Protein 4RCT (pdb70)

Structure (mmCIF, N/CA/C/O backbone):
data_4RCT
#
_entry.id   4RCT
#
_cell.length_a   75.513
_cell.length_b   106.799
_cell.length_c   108.235
_cell.angle_alpha   90.000
_cell.angle_beta   90.000
_cell.angle_gamma   90.000
#
_symmetry.space_group_name_H-M   'P 21 21 21'
#
loop_
_entity.id
_entity.type
_entity.pdbx_description
1 polymer 'Restriction endonuclease R.NgoVII'
2 water water
#
loop_
_atom_site.group_PDB
_atom_site.id
_atom_site.type_symbol
_atom_site.label_atom_id
_atom_site.label_alt_id
_atom_site.label_comp_id
_atom_site.label_asym_id
_atom_site.label_entity_id
_atom_site.label_seq_id
_atom_site.pdbx_PDB_ins_code
_atom_site.Cartn_x
_atom_site.Cartn_y
_atom_site.Cartn_z
_atom_site.occupancy
_atom_site.B_iso_or_equiv
_atom_site.auth_seq_id
_atom_site.auth_comp_id
_atom_site.auth_asym_id
_atom_site.auth_atom_id
_atom_site.pdbx_PDB_model_num
ATOM 1 N N . SER A 1 19 ? 48.995 -30.235 8.462 1.00 44.72 -1 SER A N 1
ATOM 2 C CA . SER A 1 19 ? 48.672 -31.413 9.261 1.00 45.85 -1 SER A CA 1
ATOM 3 C C . SER A 1 19 ? 49.483 -31.426 10.551 1.00 51.12 -1 SER A C 1
ATOM 4 O O . SER A 1 19 ? 48.974 -31.797 11.616 1.00 55.37 -1 SER A O 1
ATOM 7 N N . HIS A 1 20 ? 50.746 -31.010 10.444 1.00 45.32 0 HIS A N 1
ATOM 8 C CA . HIS A 1 20 ? 51.599 -30.829 11.613 1.00 49.15 0 HIS A CA 1
ATOM 9 C C . HIS A 1 20 ? 51.220 -29.476 12.217 1.00 44.05 0 HIS A C 1
ATOM 10 O O . HIS A 1 20 ? 51.751 -29.058 13.248 1.00 38.17 0 HIS A O 1
ATOM 17 N N . MET A 1 21 ? 50.247 -28.839 11.559 1.00 43.37 1 MET A N 1
ATOM 18 C CA . MET A 1 21 ? 49.714 -27.512 11.880 1.00 38.59 1 MET A CA 1
ATOM 19 C C . MET A 1 21 ? 48.193 -27.509 11.950 1.00 43.09 1 MET A C 1
ATOM 20 O O . MET A 1 21 ? 47.513 -27.934 11.011 1.00 49.55 1 MET A O 1
ATOM 25 N N . ASN A 1 22 ? 47.652 -26.977 13.035 1.00 31.89 2 ASN A N 1
ATOM 26 C CA . ASN A 1 22 ? 46.223 -26.754 13.093 1.00 30.84 2 ASN A CA 1
ATOM 27 C C . ASN A 1 22 ? 45.909 -25.425 13.768 1.00 30.14 2 ASN A C 1
ATOM 28 O O . ASN A 1 22 ? 46.502 -25.082 14.797 1.00 21.86 2 ASN A O 1
ATOM 33 N N . THR A 1 23 ? 44.989 -24.664 13.184 1.00 22.97 3 THR A N 1
ATOM 34 C CA . THR A 1 23 ? 44.515 -23.471 13.864 1.00 25.65 3 THR A CA 1
ATOM 35 C C . THR A 1 23 ? 43.686 -23.882 15.062 1.00 28.99 3 THR A C 1
ATOM 36 O O . THR A 1 23 ? 42.928 -24.847 15.000 1.00 26.13 3 THR A O 1
ATOM 40 N N . VAL A 1 24 ? 43.862 -23.154 16.158 1.00 23.81 4 VAL A N 1
ATOM 41 C CA . VAL A 1 24 ? 43.137 -23.400 17.399 1.00 22.33 4 VAL A CA 1
ATOM 42 C C . VAL A 1 24 ? 42.697 -22.061 17.974 1.00 24.20 4 VAL A C 1
ATOM 43 O O . VAL A 1 24 ? 43.518 -21.299 18.487 1.00 21.88 4 VAL A O 1
ATOM 47 N N . PHE A 1 25 ? 41.402 -21.775 17.886 1.00 20.33 5 PHE A N 1
ATOM 48 C CA . PHE A 1 25 ? 40.866 -20.513 18.383 1.00 20.13 5 PHE A CA 1
ATOM 49 C C . PHE A 1 25 ? 40.052 -20.736 19.656 1.00 23.92 5 PHE A C 1
ATOM 50 O O . PHE A 1 25 ? 39.774 -21.872 20.035 1.00 22.05 5 PHE A O 1
ATOM 58 N N . SER A 1 26 ? 39.679 -19.638 20.309 1.00 22.59 6 SER A N 1
ATOM 59 C CA . SER A 1 26 ? 38.851 -19.673 21.514 1.00 23.22 6 SER A CA 1
ATOM 60 C C . SER A 1 26 ? 37.453 -20.242 21.250 1.00 27.23 6 SER A C 1
ATOM 61 O O . SER A 1 26 ? 36.905 -20.947 22.099 1.00 27.05 6 SER A O 1
ATOM 64 N N . ASN A 1 27 ? 36.884 -19.916 20.088 1.00 23.32 7 ASN A N 1
ATOM 65 C CA . ASN A 1 27 ? 35.610 -20.492 19.645 1.00 36.80 7 ASN A CA 1
ATOM 66 C C . ASN A 1 27 ? 34.415 -20.079 20.509 1.00 34.06 7 ASN A C 1
ATOM 67 O O . ASN A 1 27 ? 33.414 -20.794 20.584 1.00 39.84 7 ASN A O 1
ATOM 72 N N . ILE A 1 28 ? 34.528 -18.930 21.163 1.00 29.30 8 ILE A N 1
ATOM 73 C CA . ILE A 1 28 ? 33.430 -18.376 21.946 1.00 30.99 8 ILE A CA 1
ATOM 74 C C . ILE A 1 28 ? 32.593 -17.415 21.098 1.00 31.92 8 ILE A C 1
ATOM 75 O O . ILE A 1 28 ? 32.918 -17.178 19.937 1.00 32.15 8 ILE A O 1
ATOM 80 N N . ALA A 1 29 ? 31.512 -16.891 21.676 1.00 33.55 9 ALA A N 1
ATOM 81 C CA . ALA A 1 29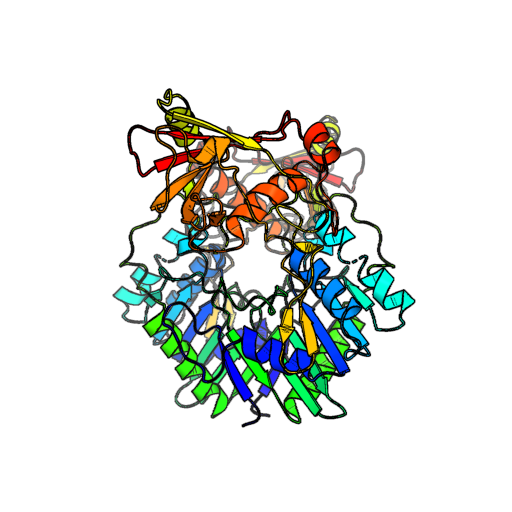 ? 30.667 -15.882 21.023 1.00 35.20 9 ALA A CA 1
ATOM 82 C C . ALA A 1 29 ? 30.022 -16.293 19.685 1.00 36.25 9 ALA A C 1
ATOM 83 O O . ALA A 1 29 ? 29.961 -15.480 18.759 1.00 36.33 9 ALA A O 1
ATOM 85 N N . ASN A 1 30 ? 29.540 -17.533 19.592 1.00 39.44 10 ASN A N 1
ATOM 86 C CA . ASN A 1 30 ? 28.988 -18.084 18.347 1.00 42.79 10 ASN A CA 1
ATOM 87 C C . ASN A 1 30 ? 29.920 -17.901 17.156 1.00 38.55 10 ASN A C 1
ATOM 88 O O . ASN A 1 30 ? 29.476 -17.718 16.022 1.00 45.31 10 ASN A O 1
ATOM 93 N N . ALA A 1 31 ? 31.218 -17.953 17.422 1.00 33.37 11 ALA A N 1
ATOM 94 C CA . ALA A 1 31 ? 32.211 -17.863 16.366 1.00 31.67 11 ALA A CA 1
ATOM 95 C C . ALA A 1 31 ? 33.119 -19.066 16.496 1.00 31.51 11 ALA A C 1
ATOM 96 O O . ALA A 1 31 ? 34.314 -18.945 16.776 1.00 32.04 11 ALA A O 1
ATOM 98 N N . LYS A 1 32 ? 32.529 -20.235 16.283 1.00 28.70 12 LYS A N 1
ATOM 99 C CA . LYS A 1 32 ? 33.261 -21.482 16.355 1.00 34.72 12 LYS A CA 1
ATOM 100 C C . LYS A 1 32 ? 33.920 -21.708 15.004 1.00 31.86 12 LYS A C 1
ATOM 101 O O . LYS A 1 32 ? 33.254 -22.084 14.037 1.00 38.25 12 LYS A O 1
ATOM 107 N N . ILE A 1 33 ? 35.231 -21.505 14.943 1.00 30.76 13 ILE A N 1
ATOM 108 C CA . ILE A 1 33 ? 35.915 -21.463 13.659 1.00 30.25 13 ILE A CA 1
ATOM 109 C C . ILE A 1 33 ? 36.773 -22.703 13.501 1.00 27.38 13 ILE A C 1
ATOM 110 O O . ILE A 1 33 ? 36.846 -23.307 12.425 1.00 24.94 13 ILE A O 1
ATOM 115 N N . THR A 1 34 ? 37.411 -23.087 14.599 1.00 24.32 14 THR A N 1
ATOM 116 C CA . THR A 1 34 ? 38.335 -24.206 14.577 1.00 24.60 14 THR A CA 1
ATOM 117 C C . THR A 1 34 ? 37.701 -25.414 15.253 1.00 28.48 14 THR A C 1
ATOM 118 O O . THR A 1 34 ? 36.813 -25.274 16.097 1.00 29.19 14 THR A O 1
ATOM 122 N N . GLU A 1 35 ? 38.174 -26.595 14.877 1.00 31.18 15 GLU A N 1
ATOM 123 C CA . GLU A 1 35 ? 37.671 -27.849 15.419 1.00 37.18 15 GLU A CA 1
ATOM 124 C C . GLU A 1 35 ? 37.775 -27.893 16.944 1.00 34.09 15 GLU A C 1
ATOM 125 O O . GLU A 1 35 ? 36.795 -28.159 17.632 1.00 32.55 15 GLU A O 1
ATOM 131 N N . LYS A 1 36 ? 38.964 -27.617 17.462 1.00 35.43 16 LYS A N 1
ATOM 132 C CA . LYS A 1 36 ? 39.192 -27.571 18.900 1.00 30.19 16 LYS A CA 1
ATOM 133 C C . LYS A 1 36 ? 39.337 -26.144 19.421 1.00 29.53 16 LYS A C 1
ATOM 134 O O . LYS A 1 36 ? 39.728 -25.229 18.689 1.00 27.43 16 LYS A O 1
ATOM 140 N N . SER A 1 37 ? 39.005 -25.966 20.695 1.00 26.40 17 SER A N 1
ATOM 141 C CA . SER A 1 37 ? 39.066 -24.661 21.332 1.00 26.60 17 SER A CA 1
ATOM 142 C C . SER A 1 37 ? 40.322 -24.543 22.194 1.00 26.07 17 SER A C 1
ATOM 143 O O . SER A 1 37 ? 40.809 -25.534 22.740 1.00 23.81 17 SER A O 1
ATOM 146 N N . LEU A 1 38 ? 40.833 -23.322 22.305 1.00 22.86 18 LEU A N 1
ATOM 147 C CA . LEU A 1 38 ? 42.124 -23.048 22.940 1.00 23.42 18 LEU A CA 1
ATOM 148 C C . LEU A 1 38 ? 42.354 -23.629 24.334 1.00 18.58 18 LEU A C 1
ATOM 149 O O . LEU A 1 38 ? 43.303 -24.384 24.538 1.00 22.12 18 LEU A O 1
ATOM 154 N N . ASN A 1 39 ? 41.526 -23.234 25.297 1.00 20.68 19 ASN A N 1
ATOM 155 C CA . ASN A 1 39 ? 41.710 -23.665 26.682 1.00 20.76 19 ASN A CA 1
ATOM 156 C C . ASN A 1 39 ? 41.763 -25.185 26.843 1.00 22.08 19 ASN A C 1
ATOM 157 O O . ASN A 1 39 ? 42.593 -25.700 27.591 1.00 25.31 19 ASN A O 1
ATOM 162 N N . ALA A 1 40 ? 40.899 -25.898 26.125 1.00 20.86 20 ALA A N 1
ATOM 163 C CA . ALA A 1 40 ? 40.845 -27.356 26.217 1.00 20.86 20 ALA A CA 1
ATOM 164 C C . ALA A 1 40 ? 42.111 -27.990 25.647 1.00 23.38 20 ALA A C 1
ATOM 165 O O . ALA A 1 40 ? 42.647 -28.941 26.215 1.00 24.30 20 ALA A O 1
ATOM 167 N N . VAL A 1 41 ? 42.592 -27.449 24.529 1.00 21.26 21 VAL A N 1
ATOM 168 C CA . VAL A 1 41 ? 43.808 -27.961 23.896 1.00 20.15 21 VAL A CA 1
ATOM 169 C C . VAL A 1 41 ? 45.014 -27.704 24.790 1.00 20.35 21 VAL A C 1
ATOM 170 O O . VAL A 1 41 ? 45.846 -28.589 24.996 1.00 20.50 21 VAL A O 1
ATOM 174 N N . TRP A 1 42 ? 45.091 -26.491 25.328 1.00 20.28 22 TRP A N 1
ATOM 175 C CA . TRP A 1 42 ? 46.193 -26.102 26.194 1.00 21.46 22 TRP A CA 1
ATOM 176 C C . TRP A 1 42 ? 46.257 -27.006 27.424 1.00 20.34 22 TRP A C 1
ATOM 177 O O . TRP A 1 42 ? 47.312 -27.558 27.741 1.00 18.59 22 TRP A O 1
ATOM 188 N N . MET A 1 43 ? 45.120 -27.169 28.097 1.00 17.81 23 MET A N 1
ATOM 189 C CA . MET A 1 43 ? 45.012 -28.085 29.232 1.00 22.59 23 MET A CA 1
ATOM 190 C C . MET A 1 43 ? 45.342 -29.544 28.880 1.00 22.28 23 MET A C 1
ATOM 191 O O . MET A 1 43 ? 46.053 -30.214 29.628 1.00 22.46 23 MET A O 1
ATOM 196 N N . ASP A 1 44 ? 44.805 -30.041 27.766 1.00 21.61 24 ASP A N 1
ATOM 197 C CA . ASP A 1 44 ? 45.167 -31.373 27.276 1.00 24.01 24 ASP A CA 1
ATOM 198 C C . ASP A 1 44 ? 46.669 -31.556 27.140 1.00 29.28 24 ASP A C 1
ATOM 199 O O . ASP A 1 44 ? 47.227 -32.518 27.670 1.00 25.60 24 ASP A O 1
ATOM 204 N N . LEU A 1 45 ? 47.321 -30.638 26.435 1.00 27.05 25 LEU A N 1
ATOM 205 C CA . LEU A 1 45 ? 48.771 -30.693 26.289 1.00 21.68 25 LEU A CA 1
ATOM 206 C C . LEU A 1 45 ? 49.501 -30.522 27.625 1.00 22.53 25 LEU A C 1
ATOM 207 O O . LEU A 1 45 ? 50.507 -31.186 27.868 1.00 24.55 25 LEU A O 1
ATOM 212 N N . PHE A 1 46 ? 49.009 -29.633 28.484 1.00 22.75 26 PHE A N 1
ATOM 213 C CA . PHE A 1 46 ? 49.651 -29.404 29.779 1.00 23.12 26 PHE A CA 1
ATOM 214 C C . PH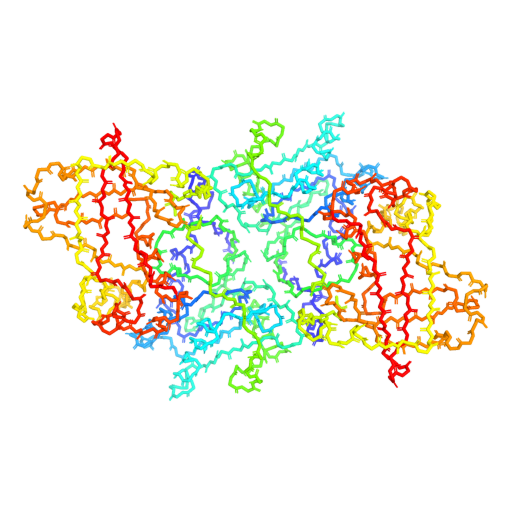E A 1 46 ? 49.581 -30.643 30.679 1.00 25.54 26 PHE A C 1
ATOM 215 O O . PHE A 1 46 ? 50.532 -30.949 31.394 1.00 23.66 26 PHE A O 1
ATOM 223 N N . LYS A 1 47 ? 48.443 -31.330 30.656 1.00 22.26 27 LYS A N 1
ATOM 224 C CA . LYS A 1 47 ? 48.199 -32.464 31.542 1.00 27.41 27 LYS A CA 1
ATOM 225 C C . LYS A 1 47 ? 49.065 -33.677 31.235 1.00 25.28 27 LYS A C 1
ATOM 226 O O . LYS A 1 47 ? 49.448 -34.408 32.146 1.00 27.48 27 LYS A O 1
ATOM 232 N N . SER A 1 48 ? 49.365 -33.896 29.957 1.00 27.52 28 SER A N 1
ATOM 233 C CA . SER A 1 48 ? 50.150 -35.062 29.556 1.00 28.07 28 SER A CA 1
ATOM 234 C C . SER A 1 48 ? 51.647 -34.764 29.432 1.00 28.68 28 SER A C 1
ATOM 235 O O . SER A 1 48 ? 52.445 -35.658 29.153 1.00 30.86 28 SER A O 1
ATOM 238 N N . ALA A 1 49 ? 52.041 -33.518 29.666 1.00 27.15 29 ALA A N 1
ATOM 239 C CA . ALA A 1 49 ? 53.430 -33.147 29.441 1.00 26.79 29 ALA A CA 1
ATOM 240 C C . ALA A 1 49 ? 54.247 -33.420 30.696 1.00 27.73 29 ALA A C 1
ATOM 241 O O . ALA A 1 49 ? 53.710 -33.442 31.800 1.00 22.53 29 ALA A O 1
ATOM 243 N N . ASP A 1 50 ? 55.545 -33.637 30.519 1.00 25.99 30 ASP A N 1
ATOM 244 C CA . ASP A 1 50 ? 56.443 -33.765 31.659 1.00 32.46 30 ASP A CA 1
ATOM 245 C C . ASP A 1 50 ? 57.469 -32.628 31.672 1.00 24.20 30 ASP A C 1
ATOM 246 O O . ASP A 1 50 ? 58.184 -32.439 32.655 1.00 27.71 30 ASP A O 1
ATOM 251 N N . GLU A 1 51 ? 57.520 -31.868 30.581 1.00 22.52 31 GLU A N 1
ATOM 252 C CA . GLU A 1 51 ? 58.336 -30.660 30.508 1.00 23.16 31 GLU A CA 1
ATOM 253 C C . GLU A 1 51 ? 57.591 -29.592 29.718 1.00 24.37 31 GLU A C 1
ATOM 254 O O . GLU A 1 51 ? 57.046 -29.864 28.645 1.00 27.37 31 GLU A O 1
ATOM 260 N N . VAL A 1 52 ? 57.572 -28.374 30.252 1.00 23.24 32 VAL A N 1
ATOM 261 C CA . VAL A 1 52 ? 56.892 -27.263 29.595 1.00 24.48 32 VAL A CA 1
ATOM 262 C C . VAL A 1 52 ? 57.739 -25.996 29.490 1.00 23.33 32 VAL A C 1
ATOM 263 O O . VAL A 1 52 ? 58.393 -25.580 30.442 1.00 20.19 32 VAL A O 1
ATOM 267 N N . LEU A 1 53 ? 57.704 -25.385 28.312 1.00 23.43 33 LEU A N 1
ATOM 268 C CA . LEU A 1 53 ? 58.281 -24.064 28.106 1.00 22.45 33 LEU A CA 1
ATOM 269 C C . LEU A 1 53 ? 57.157 -23.070 27.868 1.00 20.77 33 LEU A C 1
ATOM 270 O O . LEU A 1 53 ? 56.282 -23.311 27.042 1.00 18.99 33 LEU A O 1
ATOM 275 N N . MET A 1 54 ? 57.173 -21.964 28.607 1.00 18.31 34 MET A N 1
ATOM 276 C CA . MET A 1 54 ? 56.179 -20.911 28.434 1.00 18.22 34 MET A CA 1
ATOM 277 C C . MET A 1 54 ? 56.850 -19.560 28.242 1.00 20.80 34 MET A C 1
ATOM 278 O O . MET A 1 54 ? 57.749 -19.185 28.995 1.00 19.90 34 MET A O 1
ATOM 283 N N . ALA A 1 55 ? 56.414 -18.844 27.216 1.00 18.92 35 ALA A N 1
ATOM 284 C CA . ALA A 1 55 ? 56.846 -17.480 27.003 1.00 16.83 35 ALA A CA 1
ATOM 285 C C . ALA A 1 55 ? 55.609 -16.626 26.831 1.00 18.36 35 ALA A C 1
ATOM 286 O O . ALA A 1 55 ? 54.791 -16.893 25.958 1.00 21.45 35 ALA A O 1
ATOM 288 N N . THR A 1 56 ? 55.464 -15.608 27.667 1.00 16.90 36 THR A N 1
ATOM 289 C CA . THR A 1 56 ? 54.272 -14.777 27.633 1.00 15.91 36 THR A CA 1
ATOM 290 C C . THR A 1 56 ? 54.670 -13.317 27.716 1.00 19.15 36 THR A C 1
ATOM 291 O O . THR A 1 56 ? 55.738 -12.981 28.228 1.00 21.52 36 THR A O 1
ATOM 295 N N . GLY A 1 57 ? 53.816 -12.449 27.195 1.00 18.13 37 GLY A N 1
ATOM 296 C CA . GLY A 1 57 ? 53.967 -11.032 27.439 1.00 17.24 37 GLY A CA 1
ATOM 297 C C . GLY A 1 57 ? 53.574 -10.669 28.857 1.00 15.30 37 GLY A C 1
ATOM 298 O O . GLY A 1 57 ? 54.359 -10.081 29.600 1.00 15.56 37 GLY A O 1
ATOM 299 N N . TYR A 1 58 ? 52.357 -11.048 29.237 1.00 17.18 38 TYR A N 1
ATOM 300 C CA . TYR A 1 58 ? 51.784 -10.653 30.520 1.00 14.90 38 TYR A CA 1
ATOM 301 C C . TYR A 1 58 ? 51.308 -11.838 31.358 1.00 18.70 38 TYR A C 1
ATOM 302 O O . TYR A 1 58 ? 51.099 -12.933 30.839 1.00 16.49 38 TYR A O 1
ATOM 311 N N . VAL A 1 59 ? 51.141 -11.598 32.656 1.00 15.30 39 VAL A N 1
ATOM 312 C CA . VAL A 1 59 ? 50.528 -12.560 33.569 1.00 19.25 39 VAL A CA 1
ATOM 313 C C . VAL A 1 59 ? 49.662 -11.812 34.590 1.00 20.44 39 VAL A C 1
ATOM 314 O O . VAL A 1 59 ? 49.850 -10.611 34.803 1.00 22.89 39 VAL A O 1
ATOM 318 N N . SER A 1 60 ? 48.721 -12.516 35.218 1.00 17.73 40 SER A N 1
ATOM 319 C CA . SER A 1 60 ? 47.960 -11.946 36.325 1.00 20.10 40 SER A CA 1
ATOM 320 C C . SER A 1 60 ? 48.340 -12.667 37.603 1.00 16.99 40 SER A C 1
ATOM 321 O O . SER A 1 60 ? 48.868 -13.776 37.552 1.00 16.86 40 SER A O 1
ATOM 324 N N . ASN A 1 61 ? 48.085 -12.039 38.744 1.00 13.77 41 ASN A N 1
ATOM 325 C CA . ASN A 1 61 ? 48.399 -12.665 40.019 1.00 16.10 41 ASN A CA 1
ATOM 326 C C . ASN A 1 61 ? 47.708 -14.015 40.234 1.00 17.96 41 ASN A C 1
ATOM 327 O O . ASN A 1 61 ? 48.340 -14.957 40.714 1.00 18.18 41 ASN A O 1
ATOM 332 N N . ASP A 1 62 ? 46.430 -14.127 39.880 1.00 16.47 42 ASP A N 1
ATOM 333 C CA . ASP A 1 62 ? 45.729 -15.391 40.104 1.00 17.44 42 ASP A CA 1
ATOM 334 C C . ASP A 1 62 ? 46.224 -16.496 39.164 1.00 20.20 42 ASP A C 1
ATOM 335 O O . ASP A 1 62 ? 46.338 -17.647 39.579 1.00 21.38 42 ASP A O 1
ATOM 340 N N . ALA A 1 63 ? 46.504 -16.164 37.906 1.00 15.02 43 ALA A N 1
ATOM 341 C CA . ALA A 1 63 ? 47.094 -17.144 36.991 1.00 16.41 43 ALA A CA 1
ATOM 342 C C . ALA A 1 63 ? 48.403 -17.732 37.540 1.00 18.98 43 ALA A C 1
ATOM 343 O O . ALA A 1 63 ? 48.630 -18.941 37.474 1.00 13.84 43 ALA A O 1
ATOM 345 N N . VAL A 1 64 ? 49.256 -16.874 38.087 1.00 17.30 44 VAL A N 1
ATOM 346 C CA . VAL A 1 64 ? 50.527 -17.325 38.644 1.00 15.73 44 VAL A CA 1
ATOM 347 C C . VAL A 1 64 ? 50.347 -18.135 39.927 1.00 17.31 44 VAL A C 1
ATOM 348 O O . VAL A 1 64 ? 50.938 -19.206 40.086 1.00 16.53 44 VAL A O 1
ATOM 352 N N . VAL A 1 65 ? 49.537 -17.617 40.845 1.00 17.05 45 VAL A N 1
ATOM 353 C CA . VAL A 1 6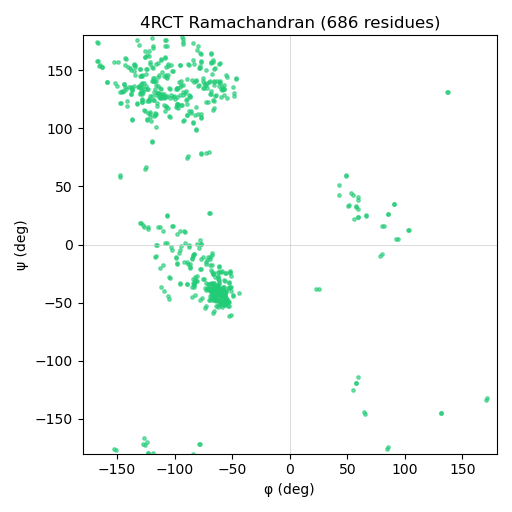5 ? 49.288 -18.299 42.114 1.00 16.45 45 VAL A CA 1
ATOM 354 C C . VAL A 1 65 ? 48.652 -19.670 41.893 1.00 19.56 45 VAL A C 1
ATOM 355 O O . VAL A 1 65 ? 49.023 -20.650 42.543 1.00 19.55 45 VAL A O 1
ATOM 359 N N . GLU A 1 66 ? 47.697 -19.734 40.970 1.00 18.31 46 GLU A N 1
ATOM 360 C CA . GLU A 1 66 ? 47.027 -20.995 40.640 1.00 20.21 46 GLU A CA 1
ATOM 361 C C . GLU A 1 66 ? 47.912 -21.995 39.879 1.00 19.51 46 GLU A C 1
ATOM 362 O O . GLU A 1 66 ? 47.805 -23.205 40.094 1.00 19.09 46 GLU A O 1
ATOM 368 N N . LEU A 1 67 ? 48.761 -21.505 38.981 1.00 14.29 47 LEU A N 1
ATOM 369 C CA . LEU A 1 67 ? 49.743 -22.372 38.338 1.00 16.82 47 LEU A CA 1
ATOM 370 C C . LEU A 1 67 ? 50.644 -22.981 39.401 1.00 18.57 47 LEU A C 1
ATOM 371 O O . LEU A 1 67 ? 50.959 -24.168 39.362 1.00 18.05 47 LEU A O 1
ATOM 376 N N . HIS A 1 68 ? 51.045 -22.142 40.351 1.00 18.79 48 HIS A N 1
ATOM 377 C CA . HIS A 1 68 ? 51.871 -22.542 41.483 1.00 19.37 48 HIS A CA 1
ATOM 378 C C . HIS A 1 68 ? 51.217 -23.683 42.291 1.00 22.03 48 HIS A C 1
ATOM 379 O O . HIS A 1 68 ? 51.856 -24.705 42.533 1.00 18.70 48 HIS A O 1
ATOM 386 N N . LYS A 1 69 ? 49.951 -23.520 42.688 1.00 22.88 49 LYS A N 1
ATOM 387 C CA . LYS A 1 69 ? 49.207 -24.594 43.363 1.00 24.09 49 LYS A CA 1
ATOM 388 C C . LYS A 1 69 ? 49.074 -25.852 42.514 1.00 24.11 49 LYS A C 1
ATOM 389 O O . LYS A 1 69 ? 49.182 -26.969 43.020 1.00 25.70 49 LYS A O 1
ATOM 395 N N . ILE A 1 70 ? 48.819 -25.663 41.224 1.00 19.61 50 ILE A N 1
ATOM 396 C CA . ILE A 1 70 ? 48.694 -26.783 40.296 1.00 20.93 50 ILE A CA 1
ATOM 397 C C . ILE A 1 70 ? 49.975 -27.614 40.252 1.00 23.57 50 ILE A C 1
ATOM 398 O O . ILE A 1 70 ? 49.916 -28.844 40.241 1.00 23.89 50 ILE A O 1
ATOM 403 N N . LEU A 1 71 ? 51.127 -26.948 40.267 1.00 21.63 51 LEU A N 1
ATOM 404 C CA . LEU A 1 71 ? 52.403 -27.655 40.235 1.00 21.52 51 LEU A CA 1
ATOM 405 C C . LEU A 1 71 ? 52.674 -28.287 41.601 1.00 25.74 51 LEU A C 1
ATOM 406 O O . LEU A 1 71 ? 53.335 -29.318 41.695 1.00 24.83 51 LEU A O 1
ATOM 411 N N . GLU A 1 72 ? 52.158 -27.657 42.652 1.00 24.25 52 GLU A N 1
ATOM 412 C CA . GLU A 1 72 ? 52.154 -28.243 43.988 1.00 27.81 52 GLU A CA 1
ATOM 413 C C . GLU A 1 72 ? 51.343 -29.530 44.033 1.00 29.20 52 GLU A C 1
ATOM 414 O O . GLU A 1 72 ? 51.757 -30.517 44.638 1.00 23.61 52 GLU A O 1
ATOM 420 N N . LEU A 1 73 ? 50.194 -29.515 43.371 1.00 26.11 53 LEU A N 1
ATOM 421 C CA . LEU A 1 73 ? 49.230 -30.603 43.488 1.00 28.41 53 LEU A CA 1
ATOM 422 C C . LEU A 1 73 ? 49.477 -31.752 42.520 1.00 27.62 53 LEU A C 1
ATOM 423 O O . LEU A 1 73 ? 48.963 -32.850 42.712 1.00 33.79 53 LEU A O 1
ATOM 428 N N . ASN A 1 74 ? 50.232 -31.499 41.461 1.00 28.22 54 ASN A N 1
ATOM 429 C CA . ASN A 1 74 ? 50.455 -32.528 40.463 1.00 28.98 54 ASN A CA 1
ATOM 430 C C . ASN A 1 74 ? 51.951 -32.634 40.221 1.00 30.21 54 ASN A C 1
ATOM 431 O O . ASN A 1 74 ? 52.624 -31.624 40.020 1.00 32.38 54 ASN A O 1
ATOM 436 N N . ASP A 1 75 ? 52.473 -33.855 40.226 1.00 25.70 55 ASP A N 1
ATOM 437 C CA . ASP A 1 75 ? 53.913 -34.053 40.128 1.00 31.48 55 ASP A CA 1
ATOM 438 C C . ASP A 1 75 ? 54.345 -34.302 38.687 1.00 29.91 55 ASP A C 1
ATOM 439 O O . ASP A 1 75 ? 55.537 -34.426 38.409 1.00 28.87 55 ASP A O 1
ATOM 444 N N . HIS A 1 76 ? 53.366 -34.394 37.787 1.00 28.08 56 HIS A N 1
ATOM 445 C CA . HIS A 1 76 ? 53.622 -34.744 36.389 1.00 27.10 56 HIS A CA 1
ATOM 446 C C . HIS A 1 76 ? 54.603 -33.803 35.660 1.00 28.27 56 HIS A C 1
ATOM 447 O O . HIS A 1 76 ? 55.389 -34.271 34.844 1.00 30.62 56 HIS A O 1
ATOM 454 N N . ILE A 1 77 ? 54.579 -32.500 35.937 1.00 28.96 57 ILE A N 1
ATOM 455 C CA . ILE A 1 77 ? 55.543 -31.597 35.295 1.00 26.41 57 ILE A CA 1
ATOM 456 C C . ILE A 1 77 ? 56.916 -31.720 35.957 1.00 30.15 57 ILE A C 1
ATOM 457 O O . ILE A 1 77 ? 57.087 -31.340 37.119 1.00 27.22 57 ILE A O 1
ATOM 462 N N . GLN A 1 78 ? 57.893 -32.249 35.223 1.00 28.80 58 GLN A N 1
ATOM 463 C CA . GLN A 1 78 ? 59.230 -32.436 35.781 1.00 28.45 58 GLN A CA 1
ATOM 464 C C . GLN A 1 78 ? 60.048 -31.154 35.702 1.00 30.04 58 GLN A C 1
ATOM 465 O O . GLN A 1 78 ? 60.862 -30.870 36.579 1.00 27.16 58 GLN A O 1
ATOM 471 N N . LYS A 1 79 ? 59.822 -30.380 34.646 1.00 21.91 59 LYS A N 1
ATOM 472 C CA . LYS A 1 79 ? 60.560 -29.145 34.429 1.00 25.76 59 LYS A CA 1
ATOM 473 C C . LYS A 1 79 ? 59.610 -28.143 33.814 1.00 25.18 59 LYS A C 1
ATOM 474 O O . LYS A 1 79 ? 58.897 -28.466 32.867 1.00 23.07 59 LYS A O 1
ATOM 480 N N . ILE A 1 80 ? 59.586 -26.933 34.351 1.00 22.85 60 ILE A N 1
ATOM 481 C CA . ILE A 1 80 ? 58.819 -25.878 33.720 1.00 23.65 60 ILE A CA 1
ATOM 482 C C . ILE A 1 80 ? 59.633 -24.592 33.742 1.00 22.83 60 ILE A C 1
ATOM 483 O O . ILE A 1 80 ? 60.159 -24.181 34.782 1.00 22.67 60 ILE A O 1
ATOM 488 N N . ASP A 1 81 ? 59.739 -23.981 32.568 1.00 20.70 61 ASP A N 1
ATOM 489 C CA . ASP A 1 81 ? 60.403 -22.699 32.401 1.00 24.21 61 ASP A CA 1
ATOM 490 C C . ASP A 1 81 ? 59.402 -21.649 31.926 1.00 21.81 61 ASP A C 1
ATOM 491 O O . ASP A 1 81 ? 58.664 -21.857 30.965 1.00 21.90 61 ASP A O 1
ATOM 496 N N . LEU A 1 82 ? 59.369 -20.520 32.619 1.00 20.67 62 LEU A N 1
ATOM 497 C CA . LEU A 1 82 ? 58.395 -19.484 32.304 1.00 19.17 62 LEU A CA 1
ATOM 498 C C . LEU A 1 82 ? 59.101 -18.155 32.087 1.00 18.76 62 LEU A C 1
ATOM 499 O O . LEU A 1 82 ? 59.717 -17.615 33.006 1.00 22.85 62 LEU A O 1
ATOM 504 N N . LEU A 1 83 ? 59.023 -17.638 30.865 1.00 15.44 63 LEU A N 1
ATOM 505 C CA . LEU A 1 83 ? 59.506 -16.293 30.581 1.00 17.57 63 LEU A CA 1
ATOM 506 C C . LEU A 1 83 ? 58.348 -15.310 30.596 1.00 17.79 63 LEU A C 1
ATOM 507 O O . LEU A 1 83 ? 57.381 -15.456 29.847 1.00 18.62 63 LEU A O 1
ATOM 512 N N . VAL A 1 84 ? 58.457 -14.318 31.473 1.00 19.54 64 VAL A N 1
ATOM 513 C CA . VAL A 1 84 ? 57.504 -13.222 31.549 1.00 19.11 64 VAL A CA 1
ATOM 514 C C . VAL A 1 84 ? 58.151 -11.992 30.924 1.00 21.89 64 VAL A C 1
ATOM 515 O O . VAL A 1 84 ? 59.081 -11.423 31.489 1.00 20.96 64 VAL A O 1
ATOM 519 N N . GLY A 1 85 ? 57.655 -11.591 29.757 1.00 17.36 65 GLY A N 1
ATOM 520 C CA . GLY A 1 85 ? 58.380 -10.682 28.886 1.00 14.88 65 GLY A CA 1
ATOM 521 C C . GLY A 1 85 ? 58.217 -9.176 29.004 1.00 16.48 65 GLY A C 1
ATOM 522 O O . GLY A 1 85 ? 59.175 -8.439 28.775 1.00 17.19 65 GLY A O 1
ATOM 523 N N . MET A 1 86 ? 57.026 -8.705 29.354 1.00 17.04 66 MET A N 1
ATOM 524 C CA . MET A 1 86 ? 56.739 -7.275 29.288 1.00 16.39 66 MET A CA 1
ATOM 525 C C . MET A 1 86 ? 56.958 -6.570 30.621 1.00 20.09 66 MET A C 1
ATOM 526 O O . MET A 1 86 ? 57.387 -5.416 30.662 1.00 18.54 66 MET A O 1
ATOM 531 N N . HIS A 1 87 ? 56.685 -7.281 31.710 1.00 15.59 67 HIS A N 1
ATOM 532 C CA . HIS A 1 87 ? 56.481 -6.643 33.006 1.00 18.28 67 HIS A CA 1
ATOM 533 C C . HIS A 1 87 ? 57.703 -5.985 33.634 1.00 18.75 67 HIS A C 1
ATOM 534 O O . HIS A 1 87 ? 57.572 -4.941 34.273 1.00 17.27 67 HIS A O 1
ATOM 541 N N . TYR A 1 88 ? 58.879 -6.585 33.485 1.00 22.19 68 TYR A N 1
ATOM 542 C CA . TYR A 1 88 ? 60.068 -6.016 34.114 1.00 22.54 68 TYR A CA 1
ATOM 543 C C . TYR A 1 88 ? 60.323 -4.573 33.659 1.00 18.60 68 TYR A C 1
ATOM 544 O O . TYR A 1 88 ? 60.548 -3.691 34.485 1.00 21.56 68 TYR A O 1
ATOM 553 N N . LEU A 1 89 ? 60.298 -4.336 32.351 1.00 16.60 69 LEU A N 1
ATOM 554 C CA . LEU A 1 89 ? 60.501 -2.987 31.831 1.00 17.43 69 LEU A CA 1
ATOM 555 C C . LEU A 1 89 ? 59.226 -2.129 31.797 1.00 22.48 69 LEU A C 1
ATOM 556 O O . LEU A 1 89 ? 59.284 -0.925 32.034 1.00 23.92 69 LEU A O 1
ATOM 561 N N . GLU A 1 90 ? 58.080 -2.733 31.498 1.00 20.41 70 GLU A N 1
ATOM 562 C CA . GLU A 1 90 ? 56.835 -1.972 31.403 1.00 20.35 70 GLU A CA 1
ATOM 563 C C . GLU A 1 90 ? 56.159 -1.709 32.758 1.00 22.54 70 GLU A C 1
ATOM 564 O O . GLU A 1 90 ? 55.523 -0.673 32.946 1.00 20.18 70 GLU A O 1
ATOM 570 N N . GLY A 1 91 ? 56.323 -2.615 33.715 1.00 20.43 71 GLY A N 1
ATOM 571 C CA . GLY A 1 91 ? 55.674 -2.437 35.003 1.00 21.91 71 GLY A CA 1
ATOM 572 C C . GLY A 1 91 ? 55.024 -3.673 35.606 1.00 23.97 71 GLY A C 1
ATOM 573 O O . GLY A 1 91 ? 54.272 -4.405 34.957 1.00 19.61 71 GLY A O 1
ATOM 574 N N . PHE A 1 92 ? 55.341 -3.887 36.879 1.00 19.21 72 PHE A N 1
ATOM 575 C CA . PHE A 1 92 ? 54.792 -4.959 37.707 1.00 19.63 72 PHE A CA 1
ATOM 576 C C . PHE A 1 92 ? 53.809 -4.405 38.738 1.00 23.28 72 PHE A C 1
ATOM 577 O O . PHE A 1 92 ? 53.999 -3.290 39.228 1.00 23.64 72 PHE A O 1
ATOM 585 N N . SER A 1 93 ? 52.759 -5.153 39.072 1.00 20.67 73 SER A N 1
ATOM 586 C CA . SER A 1 93 ? 52.106 -4.919 40.360 1.00 20.46 73 SER A CA 1
ATOM 587 C C . SER A 1 93 ? 52.921 -5.694 41.390 1.00 18.24 73 SER A C 1
ATOM 588 O O . SER A 1 93 ? 53.580 -6.672 41.030 1.00 17.44 73 SER A O 1
ATOM 591 N N . HIS A 1 94 ? 52.880 -5.294 42.660 1.00 21.42 74 HIS A N 1
ATOM 592 C CA . HIS A 1 94 ? 53.589 -6.066 43.684 1.00 25.12 74 HIS A CA 1
ATOM 593 C C . HIS A 1 94 ? 53.018 -7.492 43.789 1.00 20.17 74 HIS A C 1
ATOM 594 O O . HIS A 1 94 ? 53.769 -8.436 44.042 1.00 17.59 74 HIS A O 1
ATOM 601 N N . LEU A 1 95 ? 51.709 -7.651 43.590 1.00 19.20 75 LEU A N 1
ATOM 602 C CA . LEU A 1 95 ? 51.084 -8.978 43.641 1.00 18.05 75 LEU A CA 1
ATOM 603 C C . LEU A 1 95 ? 51.592 -9.895 42.522 1.00 18.39 75 LEU A C 1
ATOM 604 O O . LEU A 1 95 ? 51.908 -11.064 42.767 1.00 18.78 75 LEU A O 1
ATOM 609 N N . GLN A 1 96 ? 51.665 -9.376 41.296 1.00 20.16 76 GLN A N 1
ATOM 610 C CA . GLN A 1 96 ? 52.247 -10.142 40.193 1.00 16.44 76 GLN A CA 1
ATOM 611 C C . GLN A 1 96 ? 53.704 -10.507 40.451 1.00 18.46 76 GLN A C 1
ATOM 612 O O . GLN A 1 96 ? 54.103 -11.655 40.264 1.00 20.75 76 GLN A O 1
ATOM 618 N N . TYR A 1 97 ? 54.498 -9.523 40.858 1.00 20.76 77 TYR A N 1
ATOM 619 C CA . TYR A 1 97 ? 55.923 -9.742 41.077 1.00 18.67 77 TYR A CA 1
ATOM 620 C C . TYR A 1 97 ? 56.201 -10.765 42.179 1.00 19.98 77 TYR A C 1
ATOM 621 O O . TYR A 1 97 ? 56.954 -11.722 41.984 1.00 19.97 77 TYR A O 1
ATOM 630 N N . ASP A 1 98 ? 55.596 -10.550 43.341 1.00 17.77 78 ASP A N 1
ATOM 631 C CA . ASP A 1 98 ? 55.764 -11.453 44.475 1.00 19.95 78 ASP A CA 1
ATOM 632 C C . ASP A 1 98 ? 55.290 -12.882 44.195 1.00 16.83 78 ASP A C 1
ATOM 633 O O . ASP A 1 98 ? 55.936 -13.834 44.627 1.00 19.85 78 ASP A O 1
ATOM 638 N N . SER A 1 99 ? 54.163 -13.035 43.503 1.00 17.59 79 SER A N 1
ATOM 639 C CA . SER A 1 99 ? 53.677 -14.371 43.162 1.00 18.16 79 SER A CA 1
ATOM 640 C C . SER A 1 99 ? 54.691 -15.098 42.272 1.00 17.12 79 SER A C 1
ATOM 641 O O . SER A 1 99 ? 54.897 -16.307 42.415 1.00 21.47 79 SER A O 1
ATOM 644 N N . LEU A 1 100 ? 55.328 -14.363 41.362 1.00 16.40 80 LEU A N 1
ATOM 645 C CA . LEU A 1 100 ? 56.302 -14.964 40.452 1.00 19.44 80 LEU A CA 1
ATOM 646 C C . LEU A 1 100 ? 57.555 -15.383 41.201 1.00 20.11 80 LEU A C 1
ATOM 647 O O . LEU A 1 100 ? 58.160 -16.413 40.895 1.00 20.64 80 LEU A O 1
ATOM 662 N N . LYS A 1 102 ? 57.604 -16.168 44.291 1.00 21.01 82 LYS A N 1
ATOM 663 C CA . LYS A 1 102 ? 57.182 -17.269 45.146 1.00 20.63 82 LYS A CA 1
ATOM 664 C C . LYS A 1 102 ? 57.116 -18.571 44.355 1.00 22.31 82 LYS A C 1
ATOM 665 O O . LYS A 1 102 ? 57.457 -19.637 44.866 1.00 25.58 82 LYS A O 1
ATOM 671 N N . LEU A 1 103 ? 56.667 -18.481 43.108 1.00 19.99 83 LEU A N 1
ATOM 672 C CA . LEU A 1 103 ? 56.677 -19.634 42.214 1.00 22.66 83 LEU A CA 1
ATOM 673 C C . LEU A 1 103 ? 58.109 -20.080 41.952 1.00 21.06 83 LEU A C 1
ATOM 674 O O . LEU A 1 103 ? 58.417 -21.267 42.006 1.00 21.55 83 LEU A O 1
ATOM 679 N N . ASN A 1 104 ? 58.969 -19.114 41.642 1.00 18.88 84 ASN A N 1
ATOM 680 C CA . ASN A 1 104 ? 60.380 -19.377 41.385 1.00 23.06 84 ASN A CA 1
ATOM 681 C C . ASN A 1 104 ? 61.059 -20.087 42.548 1.00 21.53 84 ASN A C 1
ATOM 682 O O . ASN A 1 104 ? 61.825 -21.024 42.341 1.00 25.42 84 ASN A O 1
ATOM 687 N N . ASP A 1 105 ? 60.790 -19.617 43.762 1.00 23.91 85 ASP A N 1
ATOM 688 C CA . ASP A 1 105 ? 61.318 -20.230 44.976 1.00 26.90 85 ASP A CA 1
ATOM 689 C C . ASP A 1 105 ? 60.971 -21.714 45.037 1.00 29.91 85 ASP A C 1
ATOM 690 O O . ASP A 1 105 ? 61.830 -22.559 45.293 1.00 28.63 85 ASP A O 1
ATOM 695 N N . PHE A 1 106 ? 59.701 -22.015 44.789 1.00 23.41 86 PHE A N 1
ATOM 696 C CA . PHE A 1 106 ? 59.195 -23.383 44.738 1.00 23.01 86 PHE A CA 1
ATOM 697 C C . PHE A 1 106 ? 59.908 -24.227 43.687 1.00 23.76 86 PHE A C 1
ATOM 698 O O . PHE A 1 106 ? 60.423 -25.303 43.989 1.00 25.45 86 PHE A O 1
ATOM 706 N N . LEU A 1 107 ? 59.936 -23.725 42.455 1.00 23.72 87 LEU A N 1
ATOM 707 C CA . LEU A 1 107 ? 60.578 -24.421 41.344 1.00 22.77 87 LEU A CA 1
ATOM 708 C C . LEU A 1 107 ? 62.057 -24.686 41.609 1.00 25.40 87 LEU A C 1
ATOM 709 O O . LEU A 1 107 ? 62.558 -25.775 41.322 1.00 26.90 87 LEU A O 1
ATOM 714 N N . ARG A 1 108 ? 62.749 -23.687 42.152 1.00 26.84 88 ARG A N 1
ATOM 715 C CA . ARG A 1 108 ? 64.155 -23.841 42.499 1.00 26.28 88 ARG A CA 1
ATOM 716 C C . ARG A 1 108 ? 64.348 -24.885 43.593 1.00 31.86 88 ARG A C 1
ATOM 717 O O . ARG A 1 108 ? 65.181 -25.777 43.457 1.00 28.79 88 ARG A O 1
ATOM 725 N N . HIS A 1 109 ? 63.566 -24.786 44.664 1.00 28.29 89 HIS A N 1
ATOM 726 C CA . HIS A 1 109 ? 63.710 -25.705 45.787 1.00 32.90 89 HIS A CA 1
ATOM 727 C C . HIS A 1 109 ? 63.351 -27.132 45.375 1.00 34.58 89 HIS A C 1
ATOM 728 O O . HIS A 1 109 ? 63.823 -28.096 45.980 1.00 40.67 89 HIS A O 1
ATOM 735 N N . GLU A 1 110 ? 62.531 -27.266 44.337 1.00 31.50 90 GLU A N 1
ATOM 736 C CA . GLU A 1 110 ? 62.101 -28.585 43.890 1.00 27.60 90 GLU A CA 1
ATOM 737 C C . GLU A 1 110 ? 62.855 -28.998 42.638 1.00 29.63 90 GLU A C 1
ATOM 738 O O . GLU A 1 110 ? 62.616 -30.079 42.1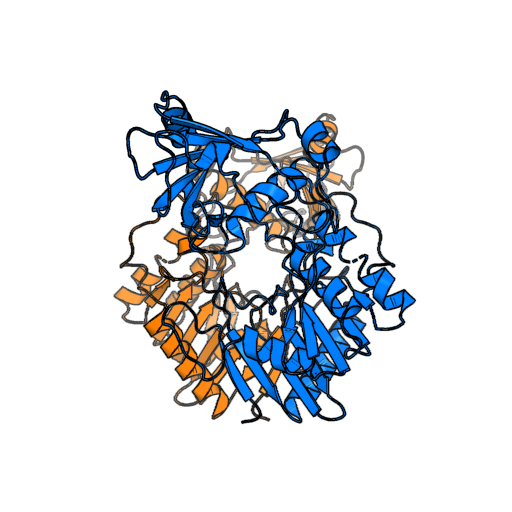05 1.00 30.75 90 GLU A O 1
ATOM 744 N N . LYS A 1 111 ? 63.716 -28.097 42.160 1.00 28.29 91 LYS A N 1
ATOM 745 C CA . LYS A 1 111 ? 64.533 -28.266 40.952 1.00 31.11 91 LYS A CA 1
ATOM 746 C C . LYS A 1 111 ? 63.649 -28.652 39.761 1.00 31.77 91 LYS A C 1
ATOM 747 O O . LYS A 1 111 ? 63.983 -29.544 38.984 1.00 32.40 91 LYS A O 1
ATOM 753 N N . ARG A 1 112 ? 62.517 -27.959 39.635 1.00 27.21 92 ARG A N 1
ATOM 754 C CA . ARG A 1 112 ? 61.545 -28.220 38.577 1.00 29.32 92 ARG A CA 1
ATOM 755 C C . ARG A 1 112 ? 61.462 -27.053 37.585 1.00 25.83 92 ARG A C 1
ATOM 756 O O . ARG A 1 112 ? 60.518 -26.958 36.799 1.00 25.56 92 ARG A O 1
ATOM 764 N N . GLY A 1 113 ? 62.450 -26.163 37.631 1.00 24.93 93 GLY A N 1
ATOM 765 C CA . GLY A 1 113 ? 62.617 -25.149 36.603 1.00 21.41 93 GLY A CA 1
ATOM 766 C C . GLY A 1 113 ? 62.811 -23.756 37.166 1.00 25.85 93 GLY A C 1
ATOM 767 O O . GLY A 1 113 ? 63.430 -23.595 38.218 1.00 23.81 93 GLY A O 1
ATOM 768 N N . ALA A 1 114 ? 62.278 -22.747 36.479 1.00 21.72 94 ALA A N 1
ATOM 769 C CA . ALA A 1 114 ? 62.588 -21.364 36.832 1.00 24.49 94 ALA A CA 1
ATOM 770 C C . ALA A 1 114 ? 61.672 -20.343 36.164 1.00 20.88 94 ALA A C 1
ATOM 771 O O . ALA A 1 114 ? 61.039 -20.621 35.144 1.00 21.62 94 ALA A O 1
ATOM 773 N N . VAL A 1 115 ? 61.605 -19.165 36.774 1.00 20.70 95 VAL A N 1
ATOM 774 C CA . VAL A 1 115 ? 60.874 -18.031 36.230 1.00 20.58 95 VAL A CA 1
ATOM 775 C C . VAL A 1 115 ? 61.875 -16.978 35.778 1.00 21.33 95 VAL A C 1
ATOM 776 O O . VAL A 1 115 ? 62.750 -16.570 36.542 1.00 23.57 95 VAL A O 1
ATOM 780 N N . TYR A 1 116 ? 61.740 -16.542 34.533 1.00 20.60 96 TYR A N 1
ATOM 781 C CA . TYR A 1 116 ? 62.619 -15.524 33.973 1.00 19.62 96 TYR A CA 1
ATOM 782 C C . TYR A 1 116 ? 61.859 -14.237 33.683 1.00 21.86 96 TYR A C 1
ATOM 783 O O . TYR A 1 116 ? 60.679 -14.270 33.321 1.00 19.57 96 TYR A O 1
ATOM 792 N N . VAL A 1 117 ? 62.535 -13.105 33.850 1.00 17.92 97 VAL A N 1
ATOM 793 C CA . VAL A 1 117 ? 62.044 -11.849 33.306 1.00 18.40 97 VAL A CA 1
ATOM 794 C C . VAL A 1 117 ? 62.899 -11.431 32.118 1.00 21.04 97 VAL A C 1
ATOM 795 O O . VAL A 1 117 ? 63.891 -12.090 31.793 1.00 22.61 97 VAL A O 1
ATOM 799 N N . SER A 1 118 ? 62.505 -10.339 31.471 1.00 21.55 98 SER A N 1
ATOM 800 C CA . SER A 1 118 ? 63.191 -9.845 30.283 1.00 19.51 98 SER A CA 1
ATOM 801 C C . SER A 1 118 ? 63.718 -8.436 30.527 1.00 21.26 98 SER A C 1
ATOM 802 O O . SER A 1 118 ? 63.043 -7.449 30.231 1.00 21.90 98 SER A O 1
ATOM 805 N N . PRO A 1 119 ? 64.940 -8.339 31.062 1.00 22.27 99 PRO A N 1
ATOM 806 C CA . PRO A 1 119 ? 65.507 -7.049 31.462 1.00 22.14 99 PRO A CA 1
ATOM 807 C C . PRO A 1 119 ? 66.038 -6.201 30.308 1.00 22.41 99 PRO A C 1
ATOM 808 O O . PRO A 1 119 ? 66.166 -4.989 30.462 1.00 30.08 99 PRO A O 1
ATOM 812 N N . PHE A 1 120 ? 66.338 -6.822 29.174 1.00 22.68 100 PHE A N 1
ATOM 813 C CA . PHE A 1 120 ? 67.003 -6.119 28.082 1.00 26.52 100 PHE A CA 1
ATOM 814 C C . PHE A 1 120 ? 66.045 -5.651 26.993 1.00 27.46 100 PHE A C 1
ATOM 815 O O . PHE A 1 120 ? 66.419 -4.857 26.128 1.00 27.37 100 PHE A O 1
ATOM 823 N N . VAL A 1 121 ? 64.809 -6.136 27.045 1.00 23.37 101 VAL A N 1
ATOM 824 C CA . VAL A 1 121 ? 63.822 -5.815 26.021 1.00 21.57 101 VAL A CA 1
ATOM 825 C C . VAL A 1 121 ? 62.409 -6.128 26.498 1.00 25.67 101 VAL A C 1
ATOM 826 O O . VAL A 1 121 ? 62.204 -6.978 27.372 1.00 23.44 101 VAL A O 1
ATOM 830 N N . LYS A 1 122 ? 61.442 -5.398 25.953 1.00 22.73 102 LYS A N 1
ATOM 831 C CA . LYS A 1 122 ? 60.042 -5.677 26.214 1.00 20.28 102 LYS A CA 1
ATOM 832 C C . LYS A 1 122 ? 59.612 -6.813 25.292 1.00 19.06 102 LYS A C 1
ATOM 833 O O . LYS A 1 122 ? 59.339 -6.597 24.109 1.00 20.80 102 LYS A O 1
ATOM 839 N N . PHE A 1 123 ? 59.590 -8.027 25.837 1.00 17.32 103 PHE A N 1
ATOM 840 C CA . PHE A 1 123 ? 59.267 -9.216 25.057 1.00 17.38 103 PHE A CA 1
ATOM 841 C C . PHE A 1 123 ? 57.764 -9.485 25.104 1.00 16.30 103 PHE A C 1
ATOM 842 O O . PHE A 1 123 ? 57.183 -9.606 26.183 1.00 16.11 103 PHE A O 1
ATOM 850 N N . HIS A 1 124 ? 57.141 -9.577 23.932 1.00 15.73 104 HIS A N 1
ATOM 851 C CA . HIS A 1 124 ? 55.685 -9.637 23.842 1.00 15.24 104 HIS A CA 1
ATOM 852 C C . HIS A 1 124 ? 55.145 -10.956 23.275 1.00 17.71 104 HIS A C 1
ATOM 853 O O . HIS A 1 124 ? 53.931 -11.138 23.162 1.00 16.39 104 HIS A O 1
ATOM 860 N N . GLY A 1 125 ? 56.036 -11.878 22.919 1.00 15.96 105 GLY A N 1
ATOM 861 C CA . GLY A 1 125 ? 55.612 -13.148 22.347 1.00 15.81 105 GLY A CA 1
ATOM 862 C C . GLY A 1 125 ? 54.826 -14.052 23.286 1.00 15.67 105 GLY A C 1
ATOM 863 O O . GLY A 1 125 ? 55.020 -14.016 24.503 1.00 14.24 105 GLY A O 1
ATOM 864 N N . LYS A 1 126 ? 53.942 -14.864 22.709 1.00 16.50 106 LYS A N 1
ATOM 865 C CA . LYS A 1 126 ? 53.208 -15.887 23.450 1.00 17.45 106 LYS A CA 1
ATOM 866 C C . LYS A 1 126 ? 53.444 -17.258 22.816 1.00 17.71 106 LYS A C 1
ATOM 867 O O . LYS A 1 126 ? 52.948 -17.538 21.721 1.00 17.87 106 LYS A O 1
ATOM 873 N N . MET A 1 127 ? 54.210 -18.103 23.497 1.00 16.11 107 MET A N 1
ATOM 874 C CA . MET A 1 127 ? 54.652 -19.373 22.931 1.00 15.97 107 MET A CA 1
ATOM 875 C C . MET A 1 127 ? 54.685 -20.444 24.011 1.00 15.23 107 MET A C 1
ATOM 876 O O . MET A 1 127 ? 55.113 -20.178 25.132 1.00 17.79 107 MET A O 1
ATOM 881 N N . TYR A 1 128 ? 54.223 -21.646 23.681 1.00 16.79 108 TYR A N 1
ATOM 882 C CA . TYR A 1 128 ? 54.196 -22.747 24.644 1.00 19.89 108 TYR A CA 1
ATOM 883 C C . TYR A 1 128 ? 54.660 -24.039 23.993 1.00 18.80 108 TYR A C 1
ATOM 884 O O . TYR A 1 128 ? 54.228 -24.377 22.889 1.00 21.98 108 TYR A O 1
ATOM 893 N N . SER A 1 129 ? 55.546 -24.754 24.672 1.00 20.91 109 SER A N 1
ATOM 894 C CA . SER A 1 129 ? 56.005 -26.047 24.185 1.00 24.62 109 SER A CA 1
ATOM 895 C C . SER A 1 129 ? 55.773 -27.090 25.259 1.00 21.78 109 SER A C 1
ATOM 896 O O . SER A 1 129 ? 56.052 -26.857 26.434 1.00 20.01 109 SER A O 1
ATOM 899 N N . PHE A 1 130 ? 55.263 -28.240 24.845 1.00 22.23 110 PHE A N 1
ATOM 900 C CA . PHE A 1 130 ? 54.918 -29.298 25.773 1.00 25.42 110 PHE A CA 1
ATOM 901 C C . PHE A 1 130 ? 55.702 -30.535 25.370 1.00 31.00 110 PHE A C 1
ATOM 902 O O . PHE A 1 130 ? 55.589 -31.000 24.234 1.00 26.04 110 PHE A O 1
ATOM 910 N N . LYS A 1 131 ? 56.486 -31.074 26.296 1.00 28.70 111 LYS A N 1
ATOM 911 C CA . LYS A 1 131 ? 57.290 -32.240 25.984 1.00 30.85 111 LYS A CA 1
ATOM 912 C C . LYS A 1 131 ? 56.681 -33.430 26.695 1.00 31.55 111 LYS A C 1
ATOM 913 O O . LYS A 1 131 ? 56.620 -33.465 27.920 1.00 30.74 111 LYS A O 1
ATOM 917 N N . ASN A 1 132 ? 56.180 -34.387 25.932 1.00 34.24 112 ASN A N 1
ATOM 918 C CA . ASN A 1 132 ? 55.612 -35.592 26.517 1.00 39.09 112 ASN A CA 1
ATOM 919 C C . ASN A 1 132 ? 56.478 -36.749 26.060 1.00 39.86 112 ASN A C 1
ATOM 920 O O . ASN A 1 132 ? 56.355 -37.213 24.936 1.00 38.71 112 ASN A O 1
ATOM 925 N N . TYR A 1 133 ? 57.357 -37.218 26.933 1.00 40.87 113 TYR A N 1
ATOM 926 C CA . TYR A 1 133 ? 58.282 -38.243 26.516 1.00 44.30 113 TYR A CA 1
ATOM 927 C C . TYR A 1 133 ? 58.979 -37.660 25.299 1.00 47.19 113 TYR A C 1
ATOM 928 O O . TYR A 1 133 ? 59.536 -36.576 25.361 1.00 50.25 113 TYR A O 1
ATOM 931 N N . GLN A 1 134 ? 58.952 -38.381 24.191 1.00 47.15 114 GLN A N 1
ATOM 932 C CA . GLN A 1 134 ? 59.566 -37.901 22.963 1.00 46.42 114 GLN A CA 1
ATOM 933 C C . GLN A 1 134 ? 58.608 -37.111 22.058 1.00 44.66 114 GLN A C 1
ATOM 934 O O . GLN A 1 134 ? 58.992 -36.687 20.979 1.00 46.86 114 GLN A O 1
ATOM 936 N N . LYS A 1 135 ? 57.361 -36.932 22.485 1.00 42.76 115 LYS A N 1
ATOM 937 C CA . LYS A 1 135 ? 56.363 -36.243 21.666 1.00 40.02 115 LYS A CA 1
ATOM 938 C C . LYS A 1 135 ? 56.292 -34.754 21.964 1.00 40.04 115 LYS A C 1
ATOM 939 O O . LYS A 1 135 ? 56.167 -34.354 23.111 1.00 38.70 115 LYS A O 1
ATOM 945 N N . ILE A 1 136 ? 56.369 -33.936 20.922 1.00 34.41 116 ILE A N 1
ATOM 946 C CA . ILE A 1 136 ? 56.425 -32.491 21.106 1.00 29.89 116 ILE A CA 1
ATOM 947 C C . ILE A 1 136 ? 55.217 -31.799 20.476 1.00 31.53 116 ILE A C 1
ATOM 948 O O . ILE A 1 136 ? 54.863 -32.059 19.326 1.00 27.07 116 ILE A O 1
ATOM 953 N N . ASN A 1 137 ? 54.594 -30.915 21.249 1.00 26.51 117 ASN A N 1
ATOM 954 C CA . ASN A 1 137 ? 53.478 -30.097 20.783 1.00 25.58 117 ASN A CA 1
ATOM 955 C C . ASN A 1 137 ? 53.720 -28.624 21.085 1.00 23.65 117 ASN A C 1
ATOM 956 O O . ASN A 1 137 ? 54.224 -28.288 22.153 1.00 25.46 117 ASN A O 1
ATOM 961 N N . GLY A 1 138 ? 53.377 -27.742 20.155 1.00 25.65 118 GLY A N 1
ATOM 962 C CA . GLY A 1 138 ? 53.553 -26.323 20.407 1.00 23.16 118 GLY A CA 1
ATOM 963 C C . GLY A 1 138 ? 52.331 -25.471 20.115 1.00 20.67 118 GLY A C 1
ATOM 964 O O . GLY A 1 138 ? 51.508 -25.819 19.263 1.00 21.12 118 GLY A O 1
ATOM 965 N N . LEU A 1 139 ? 52.210 -24.359 20.840 1.00 18.02 119 LEU A N 1
ATOM 966 C CA . LEU A 1 139 ? 51.199 -23.344 20.557 1.00 17.44 119 LEU A CA 1
ATOM 967 C C . LEU A 1 139 ? 51.824 -21.957 20.453 1.00 18.31 119 LEU A C 1
ATOM 968 O O . LEU A 1 139 ? 52.655 -21.574 21.277 1.00 18.30 119 LEU A O 1
ATOM 973 N N . ILE A 1 140 ? 51.410 -21.199 19.446 1.00 18.37 120 ILE A N 1
ATOM 974 C CA . ILE A 1 140 ? 51.941 -19.864 19.244 1.00 15.91 120 ILE A CA 1
ATOM 975 C C . ILE A 1 140 ? 50.858 -18.974 18.644 1.00 15.98 120 ILE A C 1
ATOM 976 O O . ILE A 1 140 ? 50.189 -19.353 17.681 1.00 18.85 120 ILE A O 1
ATOM 981 N N . GLY A 1 141 ? 50.671 -17.795 19.226 1.00 17.44 121 GLY A N 1
ATOM 982 C CA . GLY A 1 141 ? 49.639 -16.889 18.768 1.00 16.36 121 GLY A CA 1
ATOM 983 C C . GLY A 1 141 ? 49.489 -15.730 19.726 1.00 16.26 121 GLY A C 1
ATOM 984 O O . GLY A 1 141 ? 50.482 -15.126 20.142 1.00 15.73 121 GLY A O 1
ATOM 985 N N . SER A 1 142 ? 48.244 -15.433 20.088 1.00 12.89 122 SER A N 1
ATOM 986 C CA . SER A 1 142 ? 47.913 -14.197 20.786 1.00 13.53 122 SER A CA 1
ATOM 987 C C . SER A 1 142 ? 47.790 -14.339 22.302 1.00 16.70 122 SER A C 1
ATOM 988 O O . SER A 1 142 ? 47.822 -13.338 23.016 1.00 15.99 122 SER A O 1
ATOM 991 N N . ALA A 1 143 ? 47.662 -15.568 22.797 1.00 13.55 123 ALA A N 1
ATOM 992 C CA . ALA A 1 143 ? 47.203 -15.773 24.171 1.00 17.48 123 ALA A CA 1
ATOM 993 C C . ALA A 1 143 ? 48.320 -15.706 25.225 1.00 17.96 123 ALA A C 1
ATOM 994 O O . ALA A 1 143 ? 49.204 -16.565 25.285 1.00 16.13 123 ALA A O 1
ATOM 996 N N . ASN A 1 144 ? 48.249 -14.675 26.066 1.00 17.53 124 ASN A N 1
ATOM 997 C CA . ASN A 1 144 ? 49.111 -14.557 27.238 1.00 16.71 124 ASN A CA 1
ATOM 998 C C . ASN A 1 144 ? 48.751 -15.635 28.253 1.00 22.15 124 ASN A C 1
ATOM 999 O O . ASN A 1 144 ? 47.688 -16.255 28.156 1.00 19.95 124 ASN A O 1
ATOM 1004 N N . LEU A 1 145 ? 49.643 -15.879 29.209 1.00 20.93 125 LEU A N 1
ATOM 1005 C CA . LEU A 1 145 ? 49.380 -16.878 30.236 1.00 21.80 125 LEU A CA 1
ATOM 1006 C C . LEU A 1 145 ? 48.220 -16.412 31.106 1.00 20.96 125 LEU A C 1
ATOM 1007 O O . LEU A 1 145 ? 48.304 -15.386 31.776 1.00 19.01 125 LEU A O 1
ATOM 1012 N N . THR A 1 146 ? 47.130 -17.170 31.063 1.00 19.07 126 THR A N 1
ATOM 1013 C CA . THR A 1 146 ? 45.971 -16.939 31.913 1.00 19.34 126 THR A CA 1
ATOM 1014 C C . THR A 1 146 ? 45.615 -18.230 32.632 1.00 21.51 126 THR A C 1
ATOM 1015 O O . THR A 1 146 ? 46.360 -19.210 32.560 1.00 18.29 126 THR A O 1
ATOM 1019 N N . CYS A 1 147 ? 44.474 -18.240 33.313 1.00 16.99 127 CYS A N 1
ATOM 1020 C CA . CYS A 1 147 ? 43.948 -19.485 33.859 1.00 19.59 127 CYS A CA 1
ATOM 1021 C C . CYS A 1 147 ? 43.306 -20.306 32.741 1.00 20.30 127 CYS A C 1
ATOM 1022 O O . CYS A 1 147 ? 42.084 -20.341 32.609 1.00 16.26 127 CYS A O 1
ATOM 1025 N N . PHE A 1 148 ? 44.142 -20.971 31.946 1.00 19.85 128 PHE A N 1
ATOM 1026 C CA . PHE A 1 148 ? 43.667 -21.838 30.873 1.00 17.84 128 PHE A CA 1
ATOM 1027 C C . PHE A 1 148 ? 42.835 -22.976 31.462 1.00 19.04 128 PHE A C 1
ATOM 1028 O O . PHE A 1 148 ? 41.993 -23.558 30.779 1.00 18.75 128 PHE A O 1
ATOM 1036 N N . TRP A 1 149 ? 43.089 -23.278 32.735 1.00 15.92 129 TRP A N 1
ATOM 1037 C CA . TRP A 1 149 ? 42.331 -24.265 33.498 1.00 18.65 129 TRP A CA 1
ATOM 1038 C C . TRP A 1 149 ? 40.976 -23.744 33.971 1.00 18.72 129 TRP A C 1
ATOM 1039 O O . TRP A 1 149 ? 40.237 -24.450 34.651 1.00 24.56 129 TRP A O 1
ATOM 1050 N N . ASP A 1 150 ? 40.660 -22.502 33.628 1.00 19.84 130 ASP A N 1
ATOM 1051 C CA . ASP A 1 150 ? 39.298 -22.002 33.763 1.00 19.20 130 ASP A CA 1
ATOM 1052 C C . ASP A 1 150 ? 38.636 -22.097 32.388 1.00 23.70 130 ASP A C 1
ATOM 1053 O O . ASP A 1 150 ? 39.083 -21.457 31.435 1.00 24.69 130 ASP A O 1
ATOM 1058 N N . SER A 1 151 ? 37.569 -22.889 32.298 1.00 21.06 131 SER A N 1
ATOM 1059 C CA . SER A 1 151 ? 36.913 -23.182 31.023 1.00 24.83 131 SER A CA 1
ATOM 1060 C C . SER A 1 151 ? 36.182 -21.976 30.440 1.00 23.90 131 SER A C 1
ATOM 1061 O O . SER A 1 151 ? 35.749 -21.999 29.288 1.00 33.04 131 SER A O 1
ATOM 1064 N N . THR A 1 152 ? 36.046 -20.922 31.234 1.00 24.53 132 THR A N 1
ATOM 1065 C CA . THR A 1 152 ? 35.376 -19.722 30.762 1.00 25.30 132 THR A CA 1
ATOM 1066 C C . THR A 1 152 ? 36.399 -18.916 29.978 1.00 29.40 132 THR A C 1
ATOM 1067 O O . THR A 1 152 ? 37.339 -18.393 30.571 1.00 28.97 132 THR A O 1
ATOM 1071 N N . GLU A 1 153 ? 36.246 -18.807 28.659 1.00 22.78 133 GLU A N 1
ATOM 1072 C CA . GLU A 1 153 ? 37.123 -17.891 27.930 1.00 32.94 133 GLU A CA 1
ATOM 1073 C C . GLU A 1 153 ? 36.454 -16.539 27.752 1.00 25.66 133 GLU A C 1
ATOM 1074 O O . GLU A 1 153 ? 35.281 -16.441 27.395 1.00 26.41 133 GLU A O 1
ATOM 1080 N N . ARG A 1 154 ? 37.236 -15.499 28.003 1.00 27.71 134 ARG A N 1
ATOM 1081 C CA . ARG A 1 154 ? 36.722 -14.142 28.099 1.00 26.50 134 ARG A CA 1
ATOM 1082 C C . ARG A 1 154 ? 37.203 -13.264 26.962 1.00 25.05 134 ARG A C 1
ATOM 1083 O O . ARG A 1 154 ? 36.613 -12.228 26.667 1.00 32.28 134 ARG A O 1
ATOM 1091 N N . THR A 1 155 ? 38.283 -13.686 26.324 1.00 23.90 135 THR A N 1
ATOM 1092 C CA . THR A 1 155 ? 38.760 -12.995 25.144 1.00 24.30 135 THR A CA 1
ATOM 1093 C C . THR A 1 155 ? 38.841 -14.010 24.033 1.00 19.66 135 THR A C 1
ATOM 1094 O O . THR A 1 155 ? 39.054 -15.192 24.283 1.00 21.67 135 THR A O 1
ATOM 1098 N N . TYR A 1 156 ? 38.673 -13.554 22.802 1.00 17.94 136 TYR A N 1
ATOM 1099 C CA . TYR A 1 156 ? 38.795 -14.451 21.670 1.00 20.53 136 TYR A CA 1
ATOM 1100 C C . TYR A 1 156 ? 40.255 -14.457 21.230 1.00 18.59 136 TYR A C 1
ATOM 1101 O O . TYR A 1 156 ? 40.756 -13.447 20.737 1.00 21.14 136 TYR A O 1
ATOM 1110 N N . GLU A 1 157 ? 40.933 -15.585 21.429 1.00 15.47 137 GLU A N 1
ATOM 1111 C CA . GLU A 1 157 ? 42.341 -15.723 21.065 1.00 16.54 137 GLU A CA 1
ATOM 1112 C C . GLU A 1 157 ? 42.519 -16.626 19.849 1.00 17.64 137 GLU A C 1
ATOM 1113 O O . GLU A 1 157 ? 41.636 -17.416 19.519 1.00 18.55 137 GLU A O 1
ATOM 1119 N N . THR A 1 158 ? 43.668 -16.503 19.191 1.00 18.91 138 THR A N 1
ATOM 1120 C CA . THR A 1 158 ? 43.979 -17.297 18.009 1.00 17.88 138 THR A CA 1
ATOM 1121 C C . THR A 1 158 ? 45.383 -17.864 18.156 1.00 22.19 138 THR A C 1
ATOM 1122 O O . THR A 1 158 ? 46.353 -17.120 18.319 1.00 20.38 138 THR A O 1
ATOM 1126 N N . MET A 1 159 ? 45.487 -19.186 18.113 1.00 15.97 139 MET A N 1
ATOM 1127 C CA . MET A 1 159 ? 46.772 -19.850 18.226 1.00 21.54 139 MET A CA 1
ATOM 1128 C C . MET A 1 159 ? 46.986 -20.777 17.044 1.00 22.18 139 MET A C 1
ATOM 1129 O O . MET A 1 159 ? 46.065 -21.061 16.274 1.00 21.93 139 MET A O 1
ATOM 1134 N N . LEU A 1 160 ? 48.220 -21.225 16.893 1.00 20.18 140 LEU A N 1
ATOM 1135 C CA . LEU A 1 160 ? 48.518 -22.236 15.910 1.00 19.98 140 LEU A CA 1
ATOM 1136 C C . LEU A 1 160 ? 49.150 -23.398 16.661 1.00 20.33 140 LEU A C 1
ATOM 1137 O O . LEU A 1 160 ? 50.124 -23.221 17.396 1.00 20.92 140 LEU A O 1
ATOM 1142 N N . HIS A 1 161 ? 48.553 -24.576 16.510 1.00 21.89 141 HIS A N 1
ATOM 1143 C CA . HIS A 1 161 ? 49.044 -25.780 17.161 1.00 20.60 141 HIS A CA 1
ATOM 1144 C C . HIS A 1 161 ? 50.019 -26.474 16.230 1.00 24.33 141 HIS A C 1
ATOM 1145 O O . HIS A 1 161 ? 49.719 -26.696 15.057 1.00 27.62 141 HIS A O 1
ATOM 1152 N N . LEU A 1 162 ? 51.185 -26.819 16.760 1.00 28.27 142 LEU A N 1
ATOM 1153 C CA . LEU A 1 162 ? 52.196 -27.513 15.983 1.00 27.14 142 LEU A CA 1
ATOM 1154 C C . LEU A 1 162 ? 52.448 -28.866 16.617 1.00 30.58 142 LEU A C 1
ATOM 1155 O O . LEU A 1 162 ? 52.471 -28.988 17.843 1.00 25.61 142 LEU A O 1
ATOM 1160 N N . ASN A 1 163 ? 52.631 -29.885 15.787 1.00 27.56 143 ASN A N 1
ATOM 1161 C CA . ASN A 1 163 ? 53.132 -31.153 16.288 1.00 32.58 143 ASN A CA 1
ATOM 1162 C C . ASN A 1 163 ? 54.285 -31.662 15.431 1.00 35.98 143 ASN A C 1
ATOM 1163 O O . ASN A 1 163 ? 54.580 -31.093 14.375 1.00 38.04 143 ASN A O 1
ATOM 1168 N N . GLY A 1 164 ? 54.931 -32.732 15.886 1.00 34.92 144 GLY A N 1
ATOM 1169 C CA . GLY A 1 164 ? 56.042 -33.315 15.157 1.00 28.66 144 GLY A CA 1
ATOM 1170 C C . GLY A 1 164 ? 57.254 -32.411 15.047 1.00 36.37 144 GLY A C 1
ATOM 1171 O O . GLY A 1 164 ? 57.575 -31.641 15.957 1.00 34.26 144 GLY A O 1
ATOM 1172 N N . LYS A 1 165 ? 57.915 -32.500 13.900 1.00 35.59 145 LYS A N 1
ATOM 1173 C CA . LYS A 1 165 ? 59.193 -31.829 13.666 1.00 36.23 145 LYS A CA 1
ATOM 1174 C C . LYS A 1 165 ? 59.156 -30.278 13.745 1.00 35.51 145 LYS A C 1
ATOM 1175 O O . LYS A 1 165 ? 60.059 -29.656 14.285 1.00 37.55 145 LYS A O 1
ATOM 1181 N N . PRO A 1 166 ? 58.120 -29.645 13.199 1.00 34.91 146 PRO A N 1
ATOM 1182 C CA . PRO A 1 166 ? 57.875 -28.210 13.394 1.00 30.18 146 PRO A CA 1
ATOM 1183 C C . PRO A 1 166 ? 57.714 -27.763 14.835 1.00 30.85 146 PRO A C 1
ATOM 1184 O O . PRO A 1 166 ? 58.181 -26.687 15.193 1.00 27.46 146 PRO A O 1
ATOM 1188 N N . ALA A 1 167 ? 57.052 -28.581 15.643 1.00 26.04 147 ALA A N 1
ATOM 1189 C CA . ALA A 1 167 ? 56.953 -28.340 17.076 1.00 25.60 147 ALA A CA 1
ATOM 1190 C C . ALA A 1 167 ? 58.327 -28.415 17.716 1.00 29.59 147 ALA A C 1
ATOM 1191 O O . ALA A 1 167 ? 58.615 -27.690 18.664 1.00 29.70 147 ALA A O 1
ATOM 1193 N N . GLN A 1 168 ? 59.170 -29.298 17.186 1.00 29.46 148 GLN A N 1
ATOM 1194 C CA . GLN A 1 168 ? 60.526 -29.478 17.700 1.00 27.56 148 GLN A CA 1
ATOM 1195 C C . GLN A 1 168 ? 61.326 -28.211 17.468 1.00 25.42 148 GLN A C 1
ATOM 1196 O O . GLN A 1 168 ? 62.080 -27.759 18.334 1.00 29.95 148 GLN A O 1
ATOM 1202 N N . ILE A 1 169 ? 61.138 -27.647 16.280 1.00 31.02 149 ILE A N 1
ATOM 1203 C CA . ILE A 1 169 ? 61.796 -26.417 15.871 1.00 32.17 149 ILE A CA 1
ATOM 1204 C C . ILE A 1 169 ? 61.336 -25.245 16.733 1.00 29.26 149 ILE A C 1
ATOM 1205 O O . ILE A 1 169 ? 62.155 -24.463 17.218 1.00 27.60 149 ILE A O 1
ATOM 1210 N N . LEU A 1 170 ? 60.026 -25.133 16.927 1.00 27.43 150 LEU A N 1
ATOM 1211 C CA . LEU A 1 170 ? 59.478 -24.128 17.830 1.00 25.53 150 LEU A CA 1
ATOM 1212 C C . LEU A 1 170 ? 60.004 -24.282 19.262 1.00 25.91 150 LEU A C 1
ATOM 1213 O O . LEU A 1 170 ? 60.313 -23.286 19.916 1.00 25.63 150 LEU A O 1
ATOM 1218 N N . GLN A 1 171 ? 60.100 -25.517 19.749 1.00 23.38 151 GLN A N 1
ATOM 1219 C CA . GLN A 1 171 ? 60.621 -25.758 21.094 1.00 27.69 151 GLN A CA 1
ATOM 1220 C C . GLN A 1 171 ? 62.033 -25.192 21.267 1.00 21.74 151 GLN A C 1
ATOM 1221 O O . GLN A 1 171 ? 62.336 -24.551 22.272 1.00 25.07 151 GLN A O 1
ATOM 1227 N N . ALA A 1 172 ? 62.891 -25.431 20.283 1.00 22.58 152 ALA A N 1
ATOM 1228 C CA . ALA A 1 172 ? 64.256 -24.920 20.331 1.00 26.75 152 ALA A CA 1
ATOM 1229 C C . ALA A 1 172 ? 64.299 -23.394 20.258 1.00 24.35 152 ALA A C 1
ATOM 1230 O O . ALA A 1 172 ? 65.131 -22.756 20.908 1.00 28.65 152 ALA A O 1
ATOM 1232 N N . ASP A 1 173 ? 63.397 -22.812 19.474 1.00 23.75 153 ASP A N 1
ATOM 1233 C CA . ASP A 1 173 ? 63.322 -21.358 19.349 1.00 24.80 153 ASP A CA 1
ATOM 1234 C C . ASP A 1 173 ? 62.804 -20.704 20.629 1.00 22.62 153 ASP A C 1
ATOM 1235 O O . ASP A 1 173 ? 63.213 -19.596 20.974 1.00 26.00 153 ASP A O 1
ATOM 1240 N N . ILE A 1 174 ? 61.902 -21.382 21.331 1.00 21.53 154 ILE A N 1
ATOM 1241 C CA . ILE A 1 174 ? 61.476 -20.915 22.647 1.00 22.57 154 ILE A CA 1
ATOM 1242 C C . ILE A 1 174 ? 62.631 -20.985 23.639 1.00 22.68 154 ILE A C 1
ATOM 1243 O O . ILE A 1 174 ? 62.874 -20.041 24.394 1.00 24.50 154 ILE A O 1
ATOM 1248 N N . GLN A 1 175 ? 63.325 -22.120 23.641 1.00 22.44 155 GLN A N 1
ATOM 1249 C CA . GLN A 1 175 ? 64.510 -22.310 24.474 1.00 24.32 155 GLN A CA 1
ATOM 1250 C C . GLN A 1 175 ? 65.572 -21.243 24.207 1.00 20.68 155 GLN A C 1
ATOM 1251 O O . GLN A 1 175 ? 66.164 -20.706 25.138 1.00 22.17 155 GLN A O 1
ATOM 1257 N N . SER A 1 176 ? 65.823 -20.958 22.933 1.00 23.60 156 SER A N 1
ATOM 1258 C CA . SER A 1 176 ? 66.757 -19.904 22.548 1.00 25.03 156 SER A CA 1
ATOM 1259 C C . SER A 1 176 ? 66.332 -18.540 23.093 1.00 26.52 156 SER A C 1
ATOM 1260 O O . SER A 1 176 ? 67.161 -17.771 23.572 1.00 24.75 156 SER A O 1
ATOM 1263 N N . THR A 1 177 ? 65.039 -18.237 22.999 1.00 23.13 157 THR A N 1
ATOM 1264 C CA . THR A 1 177 ? 64.491 -17.005 23.562 1.00 21.03 157 THR A CA 1
ATOM 1265 C C . THR A 1 177 ? 64.800 -16.861 25.047 1.00 20.13 157 THR A C 1
ATOM 1266 O O . THR A 1 177 ? 65.259 -15.810 25.499 1.00 22.55 157 THR A O 1
ATOM 1270 N N . ILE A 1 178 ? 64.549 -17.922 25.803 1.00 21.46 158 ILE A N 1
ATOM 1271 C CA . ILE A 1 178 ? 64.846 -17.935 27.229 1.00 21.21 158 ILE A CA 1
ATOM 1272 C C . ILE A 1 178 ? 66.335 -17.724 27.536 1.00 25.22 158 ILE A C 1
ATOM 1273 O O . ILE A 1 178 ? 66.688 -16.967 28.445 1.00 27.38 158 ILE A O 1
ATOM 1278 N N . HIS A 1 179 ? 67.204 -18.379 26.771 1.00 25.83 159 HIS A N 1
ATOM 1279 C CA . HIS A 1 179 ? 68.646 -18.260 26.982 1.00 28.67 159 HIS A CA 1
ATOM 1280 C C . HIS A 1 179 ? 69.181 -16.867 26.666 1.00 26.76 159 HIS A C 1
ATOM 1281 O O . HIS A 1 179 ? 70.001 -16.329 27.407 1.00 29.74 159 HIS A O 1
ATOM 1288 N N . LYS A 1 180 ? 68.724 -16.289 25.561 1.00 28.26 160 LYS A N 1
ATOM 1289 C CA . LYS A 1 180 ? 69.226 -14.993 25.127 1.00 21.79 160 LYS A CA 1
ATOM 1290 C C . LYS A 1 180 ? 68.551 -13.785 25.791 1.00 25.22 160 LYS A C 1
ATOM 1291 O O . LYS A 1 180 ? 69.193 -12.756 25.987 1.00 29.18 160 LYS A O 1
ATOM 1297 N N . LEU A 1 181 ? 67.263 -13.894 26.113 1.00 24.31 161 LEU A N 1
ATOM 1298 C CA . LEU A 1 181 ? 66.527 -12.768 26.687 1.00 24.19 161 LEU A CA 1
ATOM 1299 C C . LEU A 1 181 ? 66.268 -12.881 28.186 1.00 22.37 161 LEU A C 1
ATOM 1300 O O . LEU A 1 181 ? 66.157 -11.871 28.877 1.00 23.91 161 LEU A O 1
ATOM 1305 N N . GLY A 1 182 ? 66.167 -14.105 28.686 1.00 23.10 162 GLY A N 1
ATOM 1306 C CA . GLY A 1 182 ? 65.737 -14.320 30.053 1.00 23.82 162 GLY A CA 1
ATOM 1307 C C . GLY A 1 182 ? 66.804 -14.237 31.127 1.00 26.34 162 GLY A C 1
ATOM 1308 O O . GLY A 1 182 ? 67.936 -14.691 30.945 1.00 29.38 162 GLY A O 1
ATOM 1309 N N . LYS A 1 183 ? 66.419 -13.654 32.258 1.00 23.56 163 LYS A N 1
ATOM 1310 C CA . LYS A 1 183 ? 67.230 -13.656 33.470 1.00 24.03 163 LYS A CA 1
ATOM 1311 C C . LYS A 1 183 ? 66.351 -14.164 34.600 1.00 23.86 163 LYS A C 1
ATOM 1312 O O . LYS A 1 183 ? 65.212 -13.715 34.750 1.00 24.64 163 LYS A O 1
ATOM 1318 N N . ASN A 1 184 ? 66.868 -15.127 35.360 1.00 25.07 164 ASN A N 1
ATOM 1319 C CA . ASN A 1 184 ? 66.170 -15.646 36.529 1.00 25.31 164 ASN A CA 1
ATOM 1320 C C . ASN A 1 184 ? 65.674 -14.492 37.382 1.00 26.70 164 ASN A C 1
ATOM 1321 O O . ASN A 1 184 ? 66.451 -13.605 37.740 1.00 24.08 164 ASN A O 1
ATOM 1326 N N . ILE A 1 185 ? 64.386 -14.513 37.717 1.00 22.68 165 ILE A N 1
ATOM 1327 C CA . ILE A 1 185 ? 63.769 -13.402 38.441 1.00 23.16 165 ILE A CA 1
ATOM 1328 C C . ILE A 1 185 ? 64.414 -13.203 39.808 1.00 28.38 165 ILE A C 1
ATOM 1329 O O . ILE A 1 185 ? 64.442 -12.092 40.338 1.00 27.27 165 ILE A O 1
ATOM 1334 N N . GLN A 1 186 ? 64.901 -14.294 40.389 1.00 26.95 166 GLN A N 1
ATOM 1335 C CA . GLN A 1 186 ? 65.686 -14.226 41.612 1.00 33.87 166 GLN A CA 1
ATOM 1336 C C . GLN A 1 186 ? 66.926 -13.334 41.453 1.00 31.09 166 GLN A C 1
ATOM 1337 O O . GLN A 1 186 ? 67.363 -12.703 42.412 1.00 28.95 166 GLN A O 1
ATOM 1343 N N . GLU A 1 187 ? 67.468 -13.266 40.239 1.00 28.47 167 GLU A N 1
ATOM 1344 C CA . GLU A 1 187 ? 68.753 -12.601 40.005 1.00 35.81 167 GLU A CA 1
ATOM 1345 C C . GLU A 1 187 ? 68.664 -11.144 39.545 1.00 37.55 167 GLU A C 1
ATOM 1346 O O . GLU A 1 187 ? 69.661 -10.578 39.110 1.00 37.28 167 GLU A O 1
ATOM 1352 N N . VAL A 1 188 ? 67.485 -10.537 39.625 1.00 36.53 168 VAL A N 1
ATOM 1353 C CA . VAL A 1 188 ? 67.314 -9.164 39.152 1.00 32.28 168 VAL A CA 1
ATOM 1354 C C . VAL A 1 188 ? 66.961 -8.271 40.333 1.00 33.60 168 VAL A C 1
ATOM 1355 O O . VAL A 1 188 ? 66.445 -8.754 41.342 1.00 34.84 168 VAL A O 1
ATOM 1359 N N . GLU A 1 189 ? 67.249 -6.975 40.223 1.00 37.33 169 GLU A N 1
ATOM 1360 C CA . GLU A 1 189 ? 66.887 -6.057 41.295 1.00 38.05 169 GLU A CA 1
ATOM 1361 C C . GLU A 1 189 ? 65.370 -5.937 41.334 1.00 39.45 169 GLU A C 1
ATOM 1362 O O . GLU A 1 189 ? 64.726 -5.752 40.302 1.00 46.11 169 GLU A O 1
ATOM 1364 N N . ARG A 1 190 ? 64.798 -6.055 42.525 1.00 39.14 170 ARG A N 1
ATOM 1365 C CA . ARG A 1 190 ? 63.355 -5.933 42.683 1.00 41.26 170 ARG A CA 1
ATOM 1366 C C . ARG A 1 190 ? 62.935 -4.509 42.318 1.00 51.95 170 ARG A C 1
ATOM 1367 O O . ARG A 1 190 ? 63.495 -3.553 42.851 1.00 56.04 170 ARG A O 1
ATOM 1375 N N . PRO A 1 191 ? 61.942 -4.366 41.424 1.00 46.06 171 PRO A N 1
ATOM 1376 C CA . PRO A 1 191 ? 61.491 -3.063 40.913 1.00 46.15 171 PRO A CA 1
ATOM 1377 C C . PRO A 1 191 ? 61.221 -2.025 42.007 1.00 41.37 171 PRO A C 1
ATOM 1378 O O . PRO A 1 191 ? 60.618 -2.322 43.039 1.00 43.17 171 PRO A O 1
ATOM 1382 N N . SER A 1 192 ? 61.702 -0.807 41.767 1.00 45.46 172 SER A N 1
ATOM 1383 C CA . SER A 1 192 ? 61.579 0.289 42.721 1.00 48.06 172 SER A CA 1
ATOM 1384 C C . SER A 1 192 ? 60.131 0.731 42.864 1.00 50.13 172 SER A C 1
ATOM 1385 O O . SER A 1 192 ? 59.614 0.880 43.978 1.00 53.17 172 SER A O 1
ATOM 1388 N N . LYS A 1 193 ? 59.463 0.896 41.729 1.00 46.97 173 LYS A N 1
ATOM 1389 C CA . LYS A 1 193 ? 58.097 1.385 41.724 1.00 42.63 173 LYS A CA 1
ATOM 1390 C C . LYS A 1 193 ? 57.193 0.349 41.083 1.00 37.34 173 LYS A C 1
ATOM 1391 O O . LYS A 1 193 ? 57.567 -0.280 40.097 1.00 32.41 173 LYS A O 1
ATOM 1397 N N . PHE A 1 194 ? 56.001 0.177 41.641 1.00 33.04 174 PHE A N 1
ATOM 1398 C CA . PHE A 1 194 ? 55.042 -0.770 41.090 1.00 28.51 174 PHE A CA 1
ATOM 1399 C C . PHE A 1 194 ? 53.850 -0.063 40.473 1.00 29.42 174 PHE A C 1
ATOM 1400 O O . PHE A 1 194 ? 53.454 1.015 40.925 1.00 26.15 174 PHE A O 1
ATOM 1408 N N . ILE A 1 195 ? 53.281 -0.667 39.437 1.00 25.17 175 ILE A N 1
ATOM 1409 C CA . ILE A 1 195 ? 52.008 -0.192 38.942 1.00 27.23 175 ILE A CA 1
ATOM 1410 C C . ILE A 1 195 ? 50.990 -0.687 39.960 1.00 29.44 175 ILE A C 1
ATOM 1411 O O . ILE A 1 195 ? 51.134 -1.792 40.489 1.00 28.30 175 ILE A O 1
ATOM 1416 N N . GLU A 1 196 ? 49.966 0.109 40.244 1.00 24.53 176 GLU A N 1
ATOM 1417 C CA . GLU A 1 196 ? 49.006 -0.308 41.255 1.00 33.89 176 GLU A CA 1
ATOM 1418 C C . GLU A 1 196 ? 48.127 -1.429 40.749 1.00 32.91 176 GLU A C 1
ATOM 1419 O O . GLU A 1 196 ? 47.834 -1.528 39.556 1.00 31.06 176 GLU A O 1
ATOM 1425 N N . HIS A 1 197 ? 47.704 -2.261 41.689 1.00 33.83 177 HIS A N 1
ATOM 1426 C CA . HIS A 1 197 ? 46.893 -3.427 41.400 1.00 27.86 177 HIS A CA 1
ATOM 1427 C C . HIS A 1 197 ? 45.579 -3.052 40.730 1.00 26.65 177 HIS A C 1
ATOM 1428 O O . HIS A 1 197 ? 44.831 -2.209 41.222 1.00 26.69 177 HIS A O 1
ATOM 1435 N N . ASN A 1 198 ? 45.324 -3.679 39.589 1.00 27.74 178 ASN A N 1
ATOM 1436 C CA . ASN A 1 198 ? 44.088 -3.479 38.856 1.00 29.72 178 ASN A CA 1
ATOM 1437 C C . ASN A 1 198 ? 43.449 -4.847 38.706 1.00 26.35 178 ASN A C 1
ATOM 1438 O O . ASN A 1 198 ? 44.003 -5.719 38.036 1.00 29.23 178 ASN A O 1
ATOM 1443 N N . SER A 1 199 ? 42.305 -5.050 39.348 1.00 28.35 179 SER A N 1
ATOM 1444 C CA . SER A 1 199 ? 41.624 -6.338 39.274 1.00 31.25 179 SER A CA 1
ATOM 1445 C C . SER A 1 199 ? 40.974 -6.567 37.914 1.00 28.22 179 SER A C 1
ATOM 1446 O O . SER A 1 199 ? 40.611 -7.695 37.580 1.00 29.31 179 SER A O 1
ATOM 1449 N N . HIS A 1 200 ? 40.847 -5.498 37.130 1.00 26.10 180 HIS A N 1
ATOM 1450 C CA . HIS A 1 200 ? 40.202 -5.551 35.814 1.00 26.83 180 HIS A CA 1
ATOM 1451 C C . HIS A 1 200 ? 38.856 -6.259 35.833 1.00 24.66 180 HIS A C 1
ATOM 1452 O O . HIS A 1 200 ? 38.661 -7.263 35.147 1.00 26.19 180 HIS A O 1
ATOM 1459 N N . LEU A 1 201 ? 37.930 -5.731 36.624 1.00 24.55 181 LEU A N 1
ATOM 1460 C CA . LEU A 1 201 ? 36.573 -6.260 36.668 1.00 26.43 181 LEU A CA 1
ATOM 1461 C C . LEU A 1 201 ? 35.857 -6.139 35.317 1.00 25.04 181 LEU A C 1
ATOM 1462 O O . LEU A 1 201 ? 34.979 -6.946 34.999 1.00 22.61 181 LEU A O 1
ATOM 1467 N N . GLU A 1 202 ? 36.242 -5.144 34.521 1.00 19.76 182 GLU A N 1
ATOM 1468 C CA . GLU A 1 202 ? 35.645 -4.941 33.199 1.00 26.76 182 GLU A CA 1
ATOM 1469 C C . GLU A 1 202 ? 35.858 -6.116 32.237 1.00 24.19 182 GLU A C 1
ATOM 1470 O O . GLU A 1 202 ? 35.155 -6.233 31.234 1.00 25.62 182 GLU A O 1
ATOM 1476 N N . ASN A 1 203 ? 36.834 -6.971 32.525 1.00 24.46 183 ASN A N 1
ATOM 1477 C CA . ASN A 1 203 ? 37.073 -8.151 31.698 1.00 26.35 183 ASN A CA 1
ATOM 1478 C C . ASN A 1 203 ? 36.287 -9.393 32.124 1.00 29.39 183 ASN A C 1
ATOM 1479 O O . ASN A 1 203 ? 36.374 -10.442 31.482 1.00 24.41 183 ASN A O 1
ATOM 1494 N N . LEU A 1 205 ? 32.850 -11.405 32.319 1.00 26.35 185 LEU A N 1
ATOM 1495 C CA . LEU A 1 205 ? 31.704 -11.438 31.415 1.00 29.30 185 LEU A CA 1
ATOM 1496 C C . LEU A 1 205 ? 30.461 -10.851 32.070 1.00 32.05 185 LEU A C 1
ATOM 1497 O O . LEU A 1 205 ? 30.106 -11.207 33.194 1.00 28.92 185 LEU A O 1
ATOM 1502 N N . GLY A 1 206 ? 29.807 -9.942 31.355 1.00 24.20 186 GLY A N 1
ATOM 1503 C CA . GLY A 1 206 ? 28.538 -9.388 31.789 1.00 23.50 186 GLY A CA 1
ATOM 1504 C C . GLY A 1 206 ? 28.698 -8.215 32.739 1.00 25.85 186 GLY A C 1
ATOM 1505 O O . GLY A 1 206 ? 27.814 -7.941 33.550 1.00 23.67 186 GLY A O 1
ATOM 1506 N N . VAL A 1 207 ? 29.827 -7.520 32.645 1.00 22.78 187 VAL A N 1
ATOM 1507 C CA . VAL A 1 207 ? 30.115 -6.409 33.547 1.00 26.55 187 VAL A CA 1
ATOM 1508 C C . VAL A 1 207 ? 30.183 -5.061 32.822 1.00 29.39 187 VAL A C 1
ATOM 1509 O O . VAL A 1 207 ? 30.860 -4.936 31.803 1.00 31.71 187 VAL A O 1
ATOM 1513 N N . GLN A 1 208 ? 29.477 -4.062 33.353 1.00 30.46 188 GLN A N 1
ATOM 1514 C CA . GLN A 1 208 ? 29.518 -2.694 32.829 1.00 27.71 188 GLN A CA 1
ATOM 1515 C C . GLN A 1 208 ? 30.009 -1.706 33.871 1.00 26.68 188 GLN A C 1
ATOM 1516 O O . GLN A 1 208 ? 29.845 -1.921 35.068 1.00 26.80 188 GLN A O 1
ATOM 1522 N N . LYS A 1 209 ? 30.601 -0.615 33.407 1.00 26.62 189 LYS A N 1
ATOM 1523 C CA . LYS A 1 209 ? 31.062 0.434 34.297 1.00 27.43 189 LYS A CA 1
ATOM 1524 C C . LYS A 1 209 ? 30.017 1.545 34.344 1.00 32.72 189 LYS A C 1
ATOM 1525 O O . LYS A 1 209 ? 29.489 1.962 33.314 1.00 36.82 189 LYS A O 1
ATOM 1531 N N . ILE A 1 210 ? 29.711 2.017 35.545 1.00 34.10 190 ILE A N 1
ATOM 1532 C CA . ILE A 1 210 ? 28.766 3.112 35.703 1.00 28.46 190 ILE A CA 1
ATOM 1533 C C . ILE A 1 210 ? 29.499 4.350 36.220 1.00 31.62 190 ILE A C 1
ATOM 1534 O O . ILE A 1 210 ? 30.189 4.290 37.238 1.00 32.38 190 ILE A O 1
ATOM 1539 N N . ALA A 1 211 ? 29.348 5.463 35.507 1.00 32.18 191 ALA A N 1
ATOM 1540 C CA . ALA A 1 211 ? 29.956 6.740 35.883 1.00 34.87 191 ALA A CA 1
ATOM 1541 C C . ALA A 1 211 ? 29.605 7.173 37.309 1.00 29.52 191 ALA A C 1
ATOM 1542 O O . ALA A 1 211 ? 28.490 6.946 37.770 1.00 35.99 191 ALA A O 1
ATOM 1544 N N . PRO A 1 212 ? 30.564 7.815 38.001 1.00 31.42 192 PRO A N 1
ATOM 1545 C CA . PRO A 1 212 ? 30.420 8.240 39.402 1.00 35.62 192 PRO A CA 1
ATOM 1546 C C . PRO A 1 212 ? 29.209 9.133 39.646 1.00 39.67 192 PRO A C 1
ATOM 1547 O O . PRO A 1 212 ? 28.698 9.180 40.764 1.00 38.62 192 PRO A O 1
ATOM 1551 N N . GLU A 1 213 ? 28.753 9.821 38.607 1.00 40.72 193 GLU A N 1
ATOM 1552 C CA . GLU A 1 213 ? 27.638 10.749 38.739 1.00 39.92 193 GLU A CA 1
ATOM 1553 C C . GLU A 1 213 ? 26.328 9.974 38.821 1.00 40.53 193 GLU A C 1
ATOM 1554 O O . GLU A 1 213 ? 25.465 10.266 39.660 1.00 34.76 193 GLU A O 1
ATOM 1560 N N . GLN A 1 214 ? 26.177 9.002 37.927 1.00 32.98 194 GLN A N 1
ATOM 1561 C CA . GLN A 1 214 ? 25.054 8.077 37.988 1.00 32.42 194 GLN A CA 1
ATOM 1562 C C . GLN A 1 214 ? 24.998 7.376 39.337 1.00 30.77 194 GLN A C 1
ATOM 1563 O O . GLN A 1 214 ? 23.919 7.195 39.902 1.00 32.16 194 GLN A O 1
ATOM 1569 N N . ILE A 1 215 ? 26.163 6.974 39.843 1.00 31.89 195 ILE A N 1
ATOM 1570 C CA . ILE A 1 215 ? 26.245 6.250 41.111 1.00 29.77 195 ILE A CA 1
ATOM 1571 C C . ILE A 1 215 ? 25.774 7.112 42.282 1.00 30.10 195 ILE A C 1
ATOM 1572 O O . ILE A 1 215 ? 24.981 6.667 43.111 1.00 27.27 195 ILE A O 1
ATOM 1577 N N . ARG A 1 216 ? 26.272 8.344 42.340 1.00 30.84 196 ARG A N 1
ATOM 1578 C CA . ARG A 1 216 ? 25.864 9.303 43.366 1.00 31.38 196 ARG A CA 1
ATOM 1579 C C . ARG A 1 216 ? 24.364 9.515 43.414 1.00 34.10 196 ARG A C 1
ATOM 1580 O O . ARG A 1 216 ? 23.756 9.517 44.489 1.00 35.37 196 ARG A O 1
ATOM 1588 N N . GLN A 1 217 ? 23.771 9.712 42.246 1.00 31.41 197 GLN A N 1
ATOM 1589 C CA . GLN A 1 217 ? 22.343 9.965 42.164 1.00 35.39 197 GLN A CA 1
ATOM 1590 C C . GLN A 1 217 ? 21.549 8.699 42.498 1.00 33.16 197 GLN A C 1
ATOM 1591 O O . GLN A 1 217 ? 20.505 8.756 43.153 1.00 32.73 197 GLN A O 1
ATOM 1597 N N . LEU A 1 218 ? 22.050 7.558 42.038 1.00 31.69 198 LEU A N 1
ATOM 1598 C CA . LEU A 1 218 ? 21.376 6.282 42.243 1.00 31.94 198 LEU A CA 1
ATOM 1599 C C . LEU A 1 218 ? 21.401 5.847 43.720 1.00 28.20 198 LEU A C 1
ATOM 1600 O O . LEU A 1 218 ? 20.415 5.325 44.240 1.00 33.33 198 LEU A O 1
ATOM 1605 N N . PHE A 1 219 ? 22.522 6.088 44.397 1.00 27.00 199 PHE A N 1
ATOM 1606 C CA . PHE A 1 219 ? 22.668 5.698 45.802 1.00 32.12 199 PHE A CA 1
ATOM 1607 C C . PHE A 1 219 ? 22.102 6.734 46.770 1.00 33.36 199 PHE A C 1
ATOM 1608 O O . PHE A 1 219 ? 21.965 6.465 47.967 1.00 29.52 199 PHE A O 1
ATOM 1616 N N . ALA A 1 220 ? 21.791 7.919 46.252 1.00 32.04 200 ALA A N 1
ATOM 1617 C CA . ALA A 1 220 ? 21.128 8.956 47.037 1.00 32.38 200 ALA A CA 1
ATOM 1618 C C . ALA A 1 220 ? 19.756 8.527 47.545 1.00 32.77 200 ALA A C 1
ATOM 1619 O O . ALA A 1 220 ? 19.347 8.909 48.639 1.00 34.85 200 ALA A O 1
ATOM 1621 N N . GLN A 1 221 ? 19.059 7.718 46.757 1.00 32.32 201 GLN A N 1
ATOM 1622 C CA . GLN A 1 221 ? 17.719 7.266 47.113 1.00 34.17 201 GLN A CA 1
ATOM 1623 C C . GLN A 1 221 ? 17.672 6.460 48.415 1.00 35.18 201 GLN A C 1
ATOM 1624 O O . GLN A 1 221 ? 18.668 5.870 48.839 1.00 31.24 201 GLN A O 1
ATOM 1630 N N . THR A 1 222 ? 16.497 6.444 49.038 1.00 32.91 202 THR A N 1
ATOM 1631 C CA . THR A 1 222 ? 16.276 5.660 50.244 1.00 34.16 202 THR A CA 1
ATOM 1632 C C . THR A 1 222 ? 15.688 4.328 49.833 1.00 27.69 202 THR A C 1
ATOM 1633 O O . THR A 1 222 ? 14.816 4.274 48.966 1.00 31.53 202 THR A O 1
ATOM 1637 N N . SER A 1 223 ? 16.160 3.251 50.447 1.00 26.96 203 SER A N 1
ATOM 1638 C CA . SER A 1 223 ? 15.699 1.926 50.062 1.00 32.21 203 SER A CA 1
ATOM 1639 C C . SER A 1 223 ? 14.611 1.409 50.996 1.00 32.58 203 SER A C 1
ATOM 1640 O O . SER A 1 223 ? 14.713 1.505 52.220 1.00 31.59 203 SER A O 1
ATOM 1643 N N . GLU A 1 224 ? 13.560 0.874 50.389 1.00 29.83 204 GLU A N 1
ATOM 1644 C CA . GLU A 1 224 ? 12.527 0.139 51.100 1.00 31.29 204 GLU A CA 1
ATOM 1645 C C . GLU A 1 224 ? 13.071 -1.087 51.828 1.00 29.53 204 GLU A C 1
ATOM 1646 O O . GLU A 1 224 ? 12.699 -1.356 52.970 1.00 34.76 204 GLU A O 1
ATOM 1652 N N . TYR A 1 225 ? 13.947 -1.831 51.161 1.00 25.96 205 TYR A N 1
ATOM 1653 C CA . TYR A 1 225 ? 14.539 -3.013 51.771 1.00 27.71 205 TYR A CA 1
ATOM 1654 C C . TYR A 1 225 ? 16.048 -2.881 51.896 1.00 27.59 205 TYR A C 1
ATOM 1655 O O . TYR A 1 225 ? 16.725 -2.387 50.994 1.00 27.88 205 TYR A O 1
ATOM 1664 N N . HIS A 1 226 ? 16.566 -3.354 53.020 1.00 25.25 206 HIS A N 1
ATOM 1665 C CA . HIS A 1 226 ? 17.960 -3.167 53.374 1.00 27.57 206 HIS A CA 1
ATOM 1666 C C . HIS A 1 226 ? 18.455 -4.370 54.152 1.00 31.38 206 HIS A C 1
ATOM 1667 O O . HIS A 1 226 ? 17.917 -4.702 55.205 1.00 26.48 206 HIS A O 1
ATOM 1674 N N . PHE A 1 227 ? 19.491 -5.013 53.625 1.00 28.80 207 PHE A N 1
ATOM 1675 C CA . PHE A 1 227 ? 20.084 -6.163 54.277 1.00 21.52 207 PHE A CA 1
ATOM 1676 C C . PHE A 1 227 ? 21.589 -6.003 54.417 1.00 29.24 207 PHE A C 1
ATOM 1677 O O . PHE A 1 227 ? 22.266 -5.455 53.542 1.00 29.90 207 PHE A O 1
ATOM 1685 N N . SER A 1 228 ? 22.107 -6.515 55.524 1.00 24.95 208 SER A N 1
ATOM 1686 C CA . SER A 1 228 ? 23.522 -6.418 55.819 1.00 25.20 208 SER A CA 1
ATOM 1687 C C . SER A 1 228 ? 24.047 -7.834 55.963 1.00 29.80 208 SER A C 1
ATOM 1688 O O . SER A 1 228 ? 23.737 -8.532 56.927 1.00 28.07 208 SER A O 1
ATOM 1691 N N . ILE A 1 229 ? 24.846 -8.249 54.987 1.00 26.69 209 ILE A N 1
ATOM 1692 C CA . ILE A 1 229 ? 25.209 -9.653 54.829 1.00 21.90 209 ILE A CA 1
ATOM 1693 C C . ILE A 1 229 ? 26.657 -9.863 55.236 1.00 24.07 209 ILE A C 1
ATOM 1694 O O . ILE A 1 229 ? 27.555 -9.274 54.633 1.00 24.33 209 ILE A O 1
ATOM 1699 N N . PRO A 1 230 ? 26.885 -10.686 56.273 1.00 22.62 210 PRO A N 1
ATOM 1700 C CA . PRO A 1 230 ? 28.232 -10.904 56.821 1.00 24.05 210 PRO A CA 1
ATOM 1701 C C . PRO A 1 230 ? 29.230 -11.415 55.781 1.00 22.64 210 PRO A C 1
ATOM 1702 O O . PRO A 1 230 ? 28.905 -12.313 55.006 1.00 22.47 210 PRO A O 1
ATOM 1706 N N . ALA A 1 231 ? 30.419 -10.817 55.766 1.00 23.89 211 ALA A N 1
ATOM 1707 C CA . ALA A 1 231 ? 31.589 -11.385 55.101 1.00 21.80 211 ALA A CA 1
ATOM 1708 C C . ALA A 1 231 ? 32.152 -12.502 55.969 1.00 24.65 211 ALA A C 1
ATOM 1709 O O . ALA A 1 231 ? 32.728 -12.244 57.029 1.00 25.23 211 ALA A O 1
ATOM 1711 N N . LYS A 1 232 ? 32.003 -13.739 55.509 1.00 24.18 212 LYS A N 1
ATOM 1712 C CA . LYS A 1 232 ? 32.320 -14.894 56.334 1.00 22.51 212 LYS A CA 1
ATOM 1713 C C . LYS A 1 232 ? 33.822 -15.153 56.388 1.00 27.01 212 LYS A C 1
ATOM 1714 O O . LYS A 1 232 ? 34.553 -14.806 55.461 1.00 24.98 212 LYS A O 1
ATOM 1720 N N . THR A 1 233 ? 34.280 -15.742 57.490 1.00 27.41 213 THR A N 1
ATOM 1721 C CA . THR A 1 233 ? 35.712 -15.855 57.752 1.00 25.55 213 THR A CA 1
ATOM 1722 C C . THR A 1 233 ? 36.138 -17.306 57.950 1.00 23.89 213 THR A C 1
ATOM 1723 O O . THR A 1 233 ? 37.234 -17.569 58.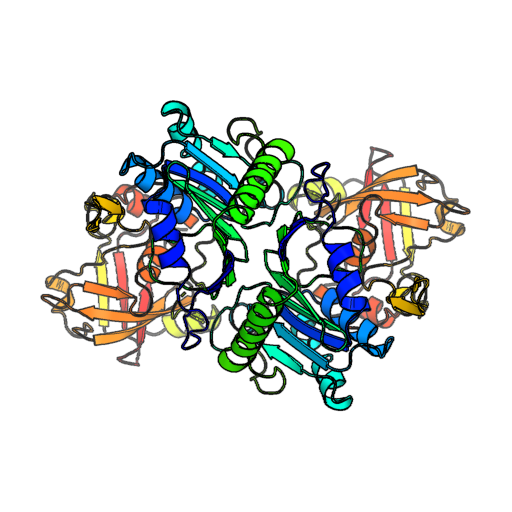443 1.00 23.18 213 THR A O 1
ATOM 1727 N N . GLU A 1 234 ? 35.261 -18.241 57.590 1.00 24.29 214 GLU A N 1
ATOM 1728 C CA . GLU A 1 234 ? 35.654 -19.647 57.483 1.00 26.32 214 GLU A CA 1
ATOM 1729 C C . GLU A 1 234 ? 36.959 -19.776 56.705 1.00 27.56 214 GLU A C 1
ATOM 1730 O O . GLU A 1 234 ? 37.185 -19.051 55.737 1.00 27.98 214 GLU A O 1
ATOM 1736 N N . GLU A 1 235 ? 37.810 -20.710 57.111 1.00 23.49 215 GLU A N 1
ATOM 1737 C CA . GLU A 1 235 ? 39.162 -20.766 56.566 1.00 27.57 215 GLU A CA 1
ATOM 1738 C C . GLU A 1 235 ? 39.244 -21.438 55.195 1.00 27.85 215 GLU A C 1
ATOM 1739 O O . GLU A 1 235 ? 40.097 -21.084 54.380 1.00 23.43 215 GLU A O 1
ATOM 1745 N N . LYS A 1 236 ? 38.364 -22.403 54.938 1.00 23.76 216 LYS A N 1
ATOM 1746 C CA . LYS A 1 236 ? 38.474 -23.199 53.723 1.00 24.18 216 LYS A CA 1
ATOM 1747 C C . LYS A 1 236 ? 37.175 -23.282 52.933 1.00 24.05 216 LYS A C 1
ATOM 1748 O O . LYS A 1 236 ? 37.004 -24.163 52.094 1.00 21.77 216 LYS A O 1
ATOM 1754 N N . SER A 1 237 ? 36.261 -22.362 53.203 1.00 20.17 217 SER A N 1
ATOM 1755 C CA . SER A 1 237 ? 34.989 -22.352 52.503 1.00 23.39 217 SER A CA 1
ATOM 1756 C C . SER A 1 237 ? 34.461 -20.930 52.467 1.00 21.60 217 SER A C 1
ATOM 1757 O O . SER A 1 237 ? 35.140 -20.017 52.928 1.00 19.28 217 SER A O 1
ATOM 1760 N N . ASN A 1 238 ? 33.256 -20.750 51.930 1.00 19.84 218 ASN A N 1
ATOM 1761 C CA . ASN A 1 238 ? 32.657 -19.422 51.803 1.00 21.62 218 ASN A CA 1
ATOM 1762 C C . ASN A 1 238 ? 33.557 -18.491 50.986 1.00 19.83 218 ASN A C 1
ATOM 1763 O O . ASN A 1 238 ? 33.834 -18.763 49.818 1.00 18.70 218 ASN A O 1
ATOM 1768 N N . LEU A 1 239 ? 34.010 -17.398 51.593 1.00 17.77 219 LEU A N 1
ATOM 1769 C CA . LEU A 1 239 ? 34.884 -16.468 50.887 1.00 17.62 219 LEU A CA 1
ATOM 1770 C C . LEU A 1 239 ? 36.247 -17.103 50.588 1.00 18.47 219 LEU A C 1
ATOM 1771 O O . LEU A 1 239 ? 36.931 -16.694 49.647 1.00 17.42 219 LEU A O 1
ATOM 1776 N N . ASN A 1 240 ? 36.622 -18.113 51.373 1.00 15.95 220 ASN A N 1
ATOM 1777 C CA . ASN A 1 240 ? 37.929 -18.758 51.244 1.00 19.17 220 ASN A CA 1
ATOM 1778 C C . ASN A 1 240 ? 37.915 -20.160 50.617 1.00 20.02 220 ASN A C 1
ATOM 1779 O O . ASN A 1 240 ? 38.801 -20.962 50.908 1.00 21.34 220 ASN A O 1
ATOM 1784 N N . VAL A 1 241 ? 36.912 -20.478 49.798 1.00 20.39 221 VAL A N 1
ATOM 1785 C CA . VAL A 1 241 ? 36.871 -21.780 49.110 1.00 19.60 221 VAL A CA 1
ATOM 1786 C C . VAL A 1 241 ? 38.160 -22.134 48.350 1.00 20.94 221 VAL A C 1
ATOM 1787 O O . VAL A 1 241 ? 38.426 -23.307 48.084 1.00 19.13 221 VAL A O 1
ATOM 1791 N N . PHE A 1 242 ? 38.941 -21.117 47.992 1.00 20.40 222 PHE A N 1
ATOM 1792 C CA . PHE A 1 242 ? 40.251 -21.304 47.363 1.00 19.56 222 PHE A CA 1
ATOM 1793 C C . PHE A 1 242 ? 41.117 -22.278 48.155 1.00 19.41 222 PHE A C 1
ATOM 1794 O O . PHE A 1 242 ? 41.858 -23.080 47.582 1.00 21.40 222 PHE A O 1
ATOM 1802 N N . PHE A 1 243 ? 41.000 -22.207 49.479 1.00 20.63 223 PHE A N 1
ATOM 1803 C CA . PHE A 1 243 ? 41.787 -23.036 50.386 1.00 23.34 223 PHE A CA 1
ATOM 1804 C C . PHE A 1 243 ? 41.135 -24.387 50.680 1.00 24.79 223 PHE A C 1
ATOM 1805 O O . PHE A 1 243 ? 41.703 -25.214 51.398 1.00 28.63 223 PHE A O 1
ATOM 1813 N N . GLY A 1 244 ? 39.943 -24.600 50.126 1.00 26.13 224 GLY A N 1
ATOM 1814 C CA . GLY A 1 244 ? 39.261 -25.878 50.229 1.00 25.39 224 GLY A CA 1
ATOM 1815 C C . GLY A 1 244 ? 39.816 -26.900 49.254 1.00 28.35 224 GLY A C 1
ATOM 1816 O O . GLY A 1 244 ? 40.826 -26.657 48.594 1.00 25.57 224 GLY A O 1
ATOM 1817 N N . GLU A 1 245 ? 39.148 -28.042 49.150 1.00 29.83 225 GLU A N 1
ATOM 1818 C CA . GLU A 1 245 ? 39.639 -29.136 48.323 1.00 30.09 225 GLU A CA 1
ATOM 1819 C C . GLU A 1 245 ? 39.505 -28.822 46.840 1.00 27.18 225 GLU A C 1
ATOM 1820 O O . GLU A 1 245 ? 38.505 -28.253 46.413 1.00 31.82 225 GLU A O 1
ATOM 1823 N N . GLY A 1 246 ? 40.522 -29.178 46.060 1.00 27.96 226 GLY A N 1
ATOM 1824 C CA . GLY A 1 246 ? 40.435 -29.039 44.619 1.00 30.60 226 GLY A CA 1
ATOM 1825 C C . GLY A 1 246 ? 39.659 -30.180 43.981 1.00 38.76 226 GLY A C 1
ATOM 1826 O O . GLY A 1 246 ? 39.373 -31.192 44.632 1.00 36.62 226 GLY A O 1
ATOM 1827 N N . ARG A 1 247 ? 39.304 -30.002 42.710 1.00 35.79 227 ARG A N 1
ATOM 1828 C CA . ARG A 1 247 ? 38.637 -31.037 41.919 1.00 36.37 227 ARG A CA 1
ATOM 1829 C C . ARG A 1 247 ? 39.623 -31.899 41.120 1.00 36.00 227 ARG A C 1
ATOM 1830 O O . ARG A 1 247 ? 40.482 -31.375 40.412 1.00 37.55 227 ARG A O 1
ATOM 1838 N N . ARG A 1 248 ? 39.469 -33.217 41.207 1.00 37.33 228 ARG A N 1
ATOM 1839 C CA . ARG A 1 248 ? 40.307 -34.160 40.465 1.00 38.19 228 ARG A CA 1
ATOM 1840 C C . ARG A 1 248 ? 39.629 -34.649 39.172 1.00 38.79 228 ARG A C 1
ATOM 1841 O O . ARG A 1 248 ? 38.494 -35.132 39.211 1.00 42.07 228 ARG A O 1
ATOM 1849 N N . ASP A 1 249 ? 40.313 -34.537 38.031 1.00 37.23 229 ASP A N 1
ATOM 1850 C CA . ASP A 1 249 ? 39.704 -34.977 36.773 1.00 38.22 229 ASP A CA 1
ATOM 1851 C C . ASP A 1 249 ? 39.905 -36.485 36.601 1.00 37.56 229 ASP A C 1
ATOM 1852 O O . ASP A 1 249 ? 40.610 -37.112 37.393 1.00 37.48 229 ASP A O 1
ATOM 1857 N N . LYS A 1 250 ? 39.285 -37.064 35.576 1.00 38.49 230 LYS A N 1
ATOM 1858 C CA . LYS A 1 250 ? 39.430 -38.496 35.299 1.00 39.67 230 LYS A CA 1
ATOM 1859 C C . LYS A 1 250 ? 40.876 -38.999 35.228 1.00 42.44 230 LYS A C 1
ATOM 1860 O O . LYS A 1 250 ? 41.169 -40.076 35.727 1.00 43.01 230 LYS A O 1
ATOM 1866 N N . ARG A 1 251 ? 41.781 -38.239 34.623 1.00 43.82 231 ARG A N 1
ATOM 1867 C CA . ARG A 1 251 ? 43.169 -38.683 34.550 1.00 43.02 231 ARG A CA 1
ATOM 1868 C C . ARG A 1 251 ? 43.939 -38.466 35.842 1.00 41.47 231 ARG A C 1
ATOM 1869 O O . ARG A 1 251 ? 45.102 -38.852 35.941 1.00 47.81 231 ARG A O 1
ATOM 1877 N N . GLY A 1 252 ? 43.292 -37.861 36.831 1.00 39.10 232 GLY A N 1
ATOM 1878 C CA . GLY A 1 252 ? 43.936 -37.597 38.107 1.00 39.91 232 GLY A CA 1
ATOM 1879 C C . GLY A 1 252 ? 44.589 -36.243 38.307 1.00 38.13 232 GLY A C 1
ATOM 1880 O O . GLY A 1 252 ? 45.222 -35.991 39.339 1.00 34.99 232 GLY A O 1
ATOM 1881 N N . PHE A 1 253 ? 44.437 -35.365 37.324 1.00 30.75 233 PHE A N 1
ATOM 1882 C CA . PHE A 1 253 ? 44.868 -33.979 37.463 1.00 29.04 233 PHE A CA 1
ATOM 1883 C C . PHE A 1 253 ? 44.025 -33.232 38.504 1.00 32.08 233 PHE A C 1
ATOM 1884 O O . PHE A 1 253 ? 42.798 -33.184 38.402 1.00 33.02 233 PHE A O 1
ATOM 1892 N N . VAL A 1 254 ? 44.681 -32.649 39.506 1.00 26.29 234 VAL A N 1
ATOM 1893 C CA . VAL A 1 254 ? 43.961 -31.899 40.531 1.00 27.84 234 VAL A CA 1
ATOM 1894 C C . VAL A 1 254 ? 44.035 -30.405 40.242 1.00 28.36 234 VAL A C 1
ATOM 1895 O O . VAL A 1 254 ? 45.115 -29.838 40.103 1.00 24.83 234 VAL A O 1
ATOM 1899 N N . LYS A 1 255 ? 42.865 -29.777 40.176 1.00 28.11 235 LYS A N 1
ATOM 1900 C CA . LYS A 1 255 ? 42.752 -28.338 39.970 1.00 31.72 235 LYS A CA 1
ATOM 1901 C C . LYS A 1 255 ? 42.261 -27.644 41.236 1.00 28.45 235 LYS A C 1
ATOM 1902 O O . LYS A 1 255 ? 41.216 -28.009 41.769 1.00 29.25 235 LYS A O 1
ATOM 1908 N N . PRO A 1 256 ? 43.004 -26.631 41.720 1.00 29.43 236 PRO A N 1
ATOM 1909 C CA . PRO A 1 256 ? 42.481 -25.868 42.856 1.00 24.55 236 PRO A CA 1
ATOM 1910 C C . PRO A 1 256 ? 41.253 -25.082 42.457 1.00 23.82 236 PRO A C 1
ATOM 1911 O O . PRO A 1 256 ? 41.069 -24.797 41.274 1.00 25.80 236 PRO A O 1
ATOM 1915 N N . ARG A 1 257 ? 40.428 -24.735 43.434 1.00 22.49 237 ARG A N 1
ATOM 1916 C CA . ARG A 1 257 ? 39.385 -23.747 43.238 1.00 24.89 237 ARG A CA 1
ATOM 1917 C C . ARG A 1 257 ? 40.021 -22.391 42.973 1.00 26.80 237 ARG A C 1
ATOM 1918 O O . ARG A 1 257 ? 41.031 -22.057 43.590 1.00 27.92 237 ARG A O 1
ATOM 1926 N N . PRO A 1 258 ? 39.438 -21.614 42.048 1.00 23.21 238 PRO A N 1
ATOM 1927 C CA . PRO A 1 258 ? 40.037 -20.351 41.597 1.00 19.35 238 PRO A CA 1
ATOM 1928 C C . PRO A 1 258 ? 40.208 -19.354 42.739 1.00 16.97 238 PRO A C 1
ATOM 1929 O O . PRO A 1 258 ? 39.345 -19.275 43.613 1.00 17.75 238 PRO A O 1
ATOM 1933 N N . TRP A 1 259 ? 41.328 -18.634 42.745 1.00 15.86 239 TRP A N 1
ATOM 1934 C CA . TRP A 1 259 ? 41.544 -17.538 43.688 1.00 15.83 239 TRP A CA 1
ATOM 1935 C C . TRP A 1 259 ? 40.385 -16.541 43.774 1.00 17.29 239 TRP A C 1
ATOM 1936 O O . TRP A 1 259 ? 40.004 -16.119 44.869 1.00 18.26 239 TRP A O 1
ATOM 1947 N N . TYR A 1 260 ? 39.838 -16.151 42.629 1.00 18.15 240 TYR A N 1
ATOM 1948 C CA . TYR A 1 260 ? 38.751 -15.172 42.612 1.00 16.33 240 TYR A CA 1
ATOM 1949 C C . TYR A 1 260 ? 37.348 -15.774 42.679 1.00 18.03 240 TYR A C 1
ATOM 1950 O O . TYR A 1 260 ? 36.363 -15.075 42.460 1.00 17.59 240 TYR A O 1
ATOM 1959 N N . GLU A 1 261 ? 37.249 -17.066 42.969 1.00 18.54 241 GLU A N 1
ATOM 1960 C CA . GLU A 1 261 ? 35.952 -17.617 43.337 1.00 20.59 241 GLU A CA 1
ATOM 1961 C C . GLU A 1 261 ? 35.715 -17.481 44.838 1.00 20.06 241 GLU A C 1
ATOM 1962 O O . GLU A 1 261 ? 36.558 -17.854 45.654 1.00 17.98 241 GLU A O 1
ATOM 1968 N N . VAL A 1 262 ? 34.564 -16.923 45.188 1.00 18.08 242 VAL A N 1
ATOM 1969 C CA . VAL A 1 262 ? 34.079 -16.963 46.560 1.00 20.03 242 VAL A CA 1
ATOM 1970 C C . VAL A 1 262 ? 32.710 -17.621 46.557 1.00 18.65 242 VAL A C 1
ATOM 1971 O O . VAL A 1 262 ? 32.053 -17.714 45.517 1.00 18.05 242 VAL A O 1
ATOM 1975 N N . GLU A 1 263 ? 32.273 -18.074 47.720 1.00 20.21 243 GLU A N 1
ATOM 1976 C CA . GLU A 1 263 ? 30.887 -18.476 47.864 1.00 20.11 243 GLU A CA 1
ATOM 1977 C C . GLU A 1 263 ? 30.280 -17.528 48.876 1.00 19.96 243 GLU A C 1
ATOM 1978 O O . GLU A 1 263 ? 30.653 -17.521 50.053 1.00 22.02 243 GLU A O 1
ATOM 1984 N N . LEU A 1 264 ? 29.361 -16.700 48.397 1.00 21.09 244 LEU A N 1
ATOM 1985 C CA . LEU A 1 264 ? 28.641 -15.802 49.275 1.00 19.97 244 LEU A CA 1
ATOM 1986 C C . LEU A 1 264 ? 27.369 -16.505 49.694 1.00 23.82 244 LEU A C 1
ATOM 1987 O O . LEU A 1 264 ? 26.434 -16.653 48.902 1.00 24.26 244 LEU A O 1
ATOM 1992 N N . ILE A 1 265 ? 27.343 -16.944 50.943 1.00 21.61 245 ILE A N 1
ATOM 1993 C CA . ILE A 1 265 ? 26.255 -17.768 51.420 1.00 27.08 245 ILE A CA 1
ATOM 1994 C C . ILE A 1 265 ? 25.524 -16.981 52.480 1.00 26.31 245 ILE A C 1
ATOM 1995 O O . ILE A 1 265 ? 26.110 -16.576 53.484 1.00 24.19 245 ILE A O 1
ATOM 2000 N N . VAL A 1 266 ? 24.238 -16.771 52.245 1.00 23.75 246 VAL A N 1
ATOM 2001 C CA . VAL A 1 266 ? 23.448 -15.881 53.069 1.00 29.65 246 VAL A CA 1
ATOM 2002 C C . VAL A 1 266 ? 22.533 -16.734 53.928 1.00 30.55 246 VAL A C 1
ATOM 2003 O O . VAL A 1 266 ? 21.813 -17.595 53.423 1.00 24.63 246 VAL A O 1
ATOM 2007 N N . SER A 1 267 ? 22.565 -16.482 55.230 1.00 31.61 247 SER A N 1
ATOM 2008 C CA . SER A 1 267 ? 21.828 -17.293 56.188 1.00 32.59 247 SER A CA 1
ATOM 2009 C C . SER A 1 267 ? 20.315 -17.121 56.057 1.00 30.17 247 SER A C 1
ATOM 2010 O O . SER A 1 267 ? 19.839 -16.112 55.535 1.00 27.66 247 SER A O 1
ATOM 2013 N N . LYS A 1 268 ? 19.578 -18.130 56.521 1.00 34.81 248 LYS A N 1
ATOM 2014 C CA . LYS A 1 268 ? 18.116 -18.121 56.544 1.00 40.02 248 LYS A CA 1
ATOM 2015 C C . LYS A 1 268 ? 17.531 -16.890 57.232 1.00 31.67 248 LYS A C 1
ATOM 2016 O O . LYS A 1 268 ? 16.514 -16.351 56.796 1.00 32.19 248 LYS A O 1
ATOM 2022 N N . ASP A 1 269 ? 18.195 -16.451 58.295 1.00 27.56 249 ASP A N 1
ATOM 2023 C CA . ASP A 1 269 ? 17.821 -15.260 59.047 1.00 28.58 249 ASP A CA 1
ATOM 2024 C C . ASP A 1 269 ? 17.622 -14.026 58.171 1.00 32.10 249 ASP A C 1
ATOM 2025 O O . ASP A 1 269 ? 16.859 -13.123 58.516 1.00 31.81 249 ASP A O 1
ATOM 2030 N N . ILE A 1 270 ? 18.306 -14.003 57.032 1.00 28.18 250 ILE A N 1
ATOM 2031 C CA . ILE A 1 270 ? 18.258 -12.864 56.129 1.00 27.48 250 ILE A CA 1
ATOM 2032 C C . ILE A 1 270 ? 17.423 -13.140 54.879 1.00 26.14 250 ILE A C 1
ATOM 2033 O O . ILE A 1 270 ? 16.613 -12.302 54.477 1.00 26.93 250 ILE A O 1
ATOM 2038 N N . THR A 1 271 ? 17.605 -14.308 54.268 1.00 23.55 251 THR A N 1
ATOM 2039 C CA . THR A 1 271 ? 16.875 -14.621 53.041 1.00 25.08 251 THR A CA 1
ATOM 2040 C C . THR A 1 271 ? 15.378 -14.778 53.316 1.00 27.04 251 THR A C 1
ATOM 2041 O O . THR A 1 271 ? 14.566 -14.726 52.391 1.00 31.47 251 THR A O 1
ATOM 2045 N N . SER A 1 272 ? 15.016 -14.977 54.582 1.00 27.01 252 SER A N 1
ATOM 2046 C CA . SER A 1 272 ? 13.610 -15.092 54.966 1.00 36.52 252 SER A CA 1
ATOM 2047 C C . SER A 1 272 ? 12.944 -13.734 55.185 1.00 34.63 252 SER A C 1
ATOM 2048 O O . SER A 1 272 ? 11.722 -13.656 55.329 1.00 31.40 252 SER A O 1
ATOM 2051 N N . GLN A 1 273 ? 13.734 -12.665 55.193 1.00 31.65 253 GLN A N 1
ATOM 2052 C CA . GLN A 1 273 ? 13.198 -11.352 55.534 1.00 28.40 253 GLN A CA 1
ATOM 2053 C C . GLN A 1 273 ? 12.423 -10.736 54.386 1.00 31.15 253 GLN A C 1
ATOM 2054 O O . GLN A 1 273 ? 12.603 -11.104 53.226 1.00 28.43 253 GLN A O 1
ATOM 2060 N N . GLU A 1 274 ? 11.534 -9.814 54.734 1.00 28.20 254 GLU A N 1
ATOM 2061 C CA . GLU A 1 274 ? 10.629 -9.215 53.770 1.00 35.25 254 GLU A CA 1
ATOM 2062 C C . GLU A 1 274 ? 11.415 -8.468 52.686 1.00 27.03 254 GLU A C 1
ATOM 2063 O O . GLU A 1 274 ? 12.371 -7.746 52.976 1.00 25.60 254 GLU A O 1
ATOM 2069 N N . GLY A 1 275 ? 11.004 -8.651 51.436 1.00 26.11 255 GLY A N 1
ATOM 2070 C CA . GLY A 1 275 ? 11.670 -8.028 50.308 1.00 31.07 255 GLY A CA 1
ATOM 2071 C C . GLY A 1 275 ? 12.947 -8.656 49.770 1.00 30.92 255 GLY A C 1
ATOM 2072 O O . GLY A 1 275 ? 13.441 -8.208 48.735 1.00 31.04 255 GLY A O 1
ATOM 2073 N N . TYR A 1 276 ? 13.499 -9.658 50.454 1.00 28.19 256 TYR A N 1
ATOM 2074 C CA . TYR A 1 276 ? 14.706 -10.321 49.954 1.00 27.19 256 TYR A CA 1
ATOM 2075 C C . TYR A 1 276 ? 14.444 -10.919 48.573 1.00 28.35 256 TYR A C 1
ATOM 2076 O O . TYR A 1 276 ? 13.431 -11.580 48.361 1.00 30.74 256 TYR A O 1
ATOM 2085 N N . PRO A 1 277 ? 15.360 -10.685 47.625 1.00 30.12 257 PRO A N 1
ATOM 2086 C CA . PRO A 1 277 ? 15.210 -11.238 46.273 1.00 28.39 257 PRO A CA 1
ATOM 2087 C C . PRO A 1 277 ? 15.469 -12.743 46.234 1.00 28.44 257 PRO A C 1
ATOM 2088 O O . PRO A 1 277 ? 16.544 -13.152 45.800 1.00 31.65 257 PRO A O 1
ATOM 2092 N N . VAL A 1 278 ? 14.502 -13.554 46.656 1.00 29.14 258 VAL A N 1
ATOM 2093 C CA . VAL A 1 278 ? 14.716 -14.999 46.752 1.00 26.29 258 VAL A CA 1
ATOM 2094 C C . VAL A 1 278 ? 14.535 -15.662 45.381 1.00 29.40 258 VAL A C 1
ATOM 2095 O O . VAL A 1 278 ? 13.644 -15.265 44.629 1.00 30.80 258 VAL A O 1
ATOM 2099 N N . LEU A 1 279 ? 15.373 -16.662 45.069 1.00 28.63 259 LEU A N 1
ATOM 2100 C CA . LEU A 1 279 ? 15.263 -17.438 43.818 1.00 30.84 259 LEU A CA 1
ATOM 2101 C C . LEU A 1 279 ? 14.983 -16.547 42.608 1.00 31.40 259 LEU A C 1
ATOM 2102 O O . LEU A 1 279 ? 14.038 -16.779 41.852 1.00 33.72 259 LEU A O 1
ATOM 2107 N N . LYS A 1 280 ? 15.798 -15.508 42.455 1.00 31.28 260 LYS A N 1
ATOM 2108 C CA . LYS A 1 280 ? 15.573 -14.497 41.430 1.00 30.23 260 LYS A CA 1
ATOM 2109 C C . LYS A 1 280 ? 16.875 -14.111 40.751 1.00 33.26 260 LYS A C 1
ATOM 2110 O O . LYS A 1 280 ? 17.936 -14.156 41.365 1.00 28.42 260 LYS A O 1
ATOM 2116 N N . SER A 1 281 ? 16.793 -13.726 39.482 1.00 27.67 261 SER A N 1
ATOM 2117 C CA . SER A 1 281 ? 17.875 -12.980 38.847 1.00 30.63 261 SER A CA 1
ATOM 2118 C C . SER A 1 281 ? 17.590 -11.494 38.947 1.00 29.54 261 SER A C 1
ATOM 2119 O O . SER A 1 281 ? 16.447 -11.070 38.813 1.00 28.88 261 SER A O 1
ATOM 2122 N N . PHE A 1 282 ? 18.624 -10.706 39.201 1.00 26.33 262 PHE A N 1
ATOM 2123 C CA . PHE A 1 282 ? 18.462 -9.263 39.317 1.00 26.08 262 PHE A CA 1
ATOM 2124 C C . PHE A 1 282 ? 19.747 -8.538 38.940 1.00 26.73 262 PHE A C 1
ATOM 2125 O O . PHE A 1 282 ? 20.844 -9.105 39.000 1.00 21.06 262 PHE A O 1
ATOM 2133 N N . THR A 1 283 ? 19.602 -7.279 38.553 1.00 22.77 263 THR A N 1
ATOM 2134 C CA . THR A 1 283 ? 20.751 -6.436 38.298 1.00 24.97 263 THR A CA 1
ATOM 2135 C C . THR A 1 283 ? 21.300 -5.936 39.623 1.00 25.30 263 THR A C 1
ATOM 2136 O O . THR A 1 283 ? 20.538 -5.565 40.515 1.00 23.76 263 THR A O 1
ATOM 2140 N N . VAL A 1 284 ? 22.623 -5.963 39.760 1.00 23.40 264 VAL A N 1
ATOM 2141 C CA . VAL A 1 284 ? 23.294 -5.342 40.894 1.00 22.70 264 VAL A CA 1
ATOM 2142 C C . VAL A 1 284 ? 24.156 -4.177 40.421 1.00 23.20 264 VAL A C 1
ATOM 2143 O O . VAL A 1 284 ? 24.851 -4.274 39.406 1.00 22.28 264 VAL A O 1
ATOM 2147 N N . ILE A 1 285 ? 24.089 -3.071 41.154 1.00 21.79 265 ILE A N 1
ATOM 2148 C CA . ILE A 1 285 ? 24.982 -1.949 40.940 1.00 22.05 265 ILE A CA 1
ATOM 2149 C C . ILE A 1 285 ? 25.803 -1.668 42.193 1.00 21.76 265 ILE A C 1
ATOM 2150 O O . ILE A 1 285 ? 25.251 -1.522 43.281 1.00 19.12 265 ILE A O 1
ATOM 2155 N N . THR A 1 286 ? 27.122 -1.593 42.038 1.00 21.16 266 THR A N 1
ATOM 2156 C CA . THR A 1 286 ? 28.015 -1.511 43.188 1.00 22.34 266 THR A CA 1
ATOM 2157 C C . THR A 1 286 ? 28.383 -0.069 43.517 1.00 22.79 266 THR A C 1
ATOM 2158 O O . THR A 1 286 ? 28.358 0.803 42.648 1.00 21.99 266 THR A O 1
ATOM 2162 N N . ASP A 1 287 ? 28.720 0.174 44.780 1.00 20.68 267 ASP A N 1
ATOM 2163 C CA . ASP A 1 287 ? 29.094 1.508 45.229 1.00 22.96 267 ASP A CA 1
ATOM 2164 C C . ASP A 1 287 ? 30.315 2.063 44.486 1.00 25.32 267 ASP A C 1
ATOM 2165 O O . ASP A 1 287 ? 30.494 3.283 44.403 1.00 25.01 267 ASP A O 1
ATOM 2170 N N . ASP A 1 288 ? 31.144 1.178 43.934 1.00 20.40 268 ASP A N 1
ATOM 2171 C CA . ASP A 1 288 ? 32.339 1.623 43.230 1.00 21.15 268 ASP A CA 1
ATOM 2172 C C . ASP A 1 288 ? 32.137 1.592 41.714 1.00 21.74 268 ASP A C 1
ATOM 2173 O O . ASP A 1 288 ? 33.103 1.619 40.953 1.00 26.49 268 ASP A O 1
ATOM 2178 N N . GLY A 1 289 ? 30.879 1.511 41.284 1.00 23.47 269 GLY A N 1
ATOM 2179 C CA . GLY A 1 289 ? 30.527 1.790 39.899 1.00 21.26 269 GLY A CA 1
ATOM 2180 C C . GLY A 1 289 ? 30.518 0.644 38.905 1.00 27.75 269 GLY A C 1
ATOM 2181 O O . GLY A 1 289 ? 30.840 0.831 37.728 1.00 29.53 269 GLY A O 1
ATOM 2182 N N . TRP A 1 290 ? 30.131 -0.541 39.365 1.00 22.46 270 TRP A N 1
ATOM 2183 C CA . TRP A 1 290 ? 30.031 -1.701 38.484 1.00 20.19 270 TRP A CA 1
ATOM 2184 C C . TRP A 1 290 ? 28.613 -2.249 38.402 1.00 22.40 270 TRP A C 1
ATOM 2185 O O . TRP A 1 290 ? 27.878 -2.244 39.386 1.00 24.75 270 TRP A O 1
ATOM 2196 N N . GLN A 1 291 ? 28.232 -2.707 37.214 1.00 23.84 271 GLN A N 1
ATOM 2197 C CA . GLN A 1 291 ? 26.934 -3.338 37.013 1.00 24.02 271 GLN A CA 1
ATOM 2198 C C . GLN A 1 291 ? 27.075 -4.745 36.442 1.00 22.58 271 GLN A C 1
ATOM 2199 O O . GLN A 1 291 ? 27.844 -4.969 35.507 1.00 24.25 271 GLN A O 1
ATOM 2205 N N . PHE A 1 292 ? 26.334 -5.688 37.014 1.00 20.26 272 PHE A N 1
ATOM 2206 C CA . PHE A 1 292 ? 26.314 -7.064 36.528 1.00 22.72 272 PHE A CA 1
ATOM 2207 C C . PHE A 1 292 ? 25.136 -7.811 37.138 1.00 22.83 272 PHE A C 1
ATOM 2208 O O . PHE A 1 292 ? 24.677 -7.473 38.232 1.00 24.23 272 PHE A O 1
ATOM 2216 N N . GLN A 1 293 ? 24.656 -8.832 36.434 1.00 19.85 273 GLN A N 1
ATOM 2217 C CA . GLN A 1 293 ? 23.561 -9.658 36.933 1.00 22.15 273 GLN A CA 1
ATOM 2218 C C . GLN A 1 293 ? 23.999 -10.606 38.029 1.00 25.00 273 GLN A C 1
ATOM 2219 O O . GLN A 1 293 ? 25.040 -11.257 37.930 1.00 21.93 273 GLN A O 1
ATOM 2225 N N . CYS A 1 294 ? 23.199 -10.660 39.085 1.00 20.01 274 CYS A N 1
ATOM 2226 C CA . CYS A 1 294 ? 23.363 -11.683 40.102 1.00 20.54 274 CYS A CA 1
ATOM 2227 C C . CYS A 1 294 ? 22.122 -12.551 40.219 1.00 22.79 274 CYS A C 1
ATOM 2228 O O . CYS A 1 294 ? 21.074 -12.245 39.652 1.00 25.24 274 CYS A O 1
ATOM 2231 N N . LYS A 1 295 ? 22.255 -13.647 40.955 1.00 26.14 275 LYS A N 1
ATOM 2232 C CA . LYS A 1 295 ? 21.174 -14.609 41.093 1.00 23.56 275 LYS A CA 1
ATOM 2233 C C . LYS A 1 295 ? 21.265 -15.343 42.415 1.00 23.95 275 LYS A C 1
ATOM 2234 O O . LYS A 1 295 ? 22.354 -15.695 42.871 1.00 26.07 275 LYS A O 1
ATOM 2240 N N . THR A 1 296 ? 20.101 -15.542 43.029 1.00 24.08 276 THR A N 1
ATOM 2241 C CA . THR A 1 296 ? 19.995 -16.273 44.275 1.00 24.02 276 THR A CA 1
ATOM 2242 C C . THR A 1 296 ? 19.379 -17.627 43.974 1.00 25.98 276 THR A C 1
ATOM 2243 O O . THR A 1 296 ? 18.509 -17.742 43.112 1.00 26.98 276 THR A O 1
ATOM 2247 N N . SER A 1 297 ? 19.842 -18.654 44.676 1.00 23.77 277 SER A N 1
ATOM 2248 C CA . SER A 1 297 ? 19.456 -20.026 44.364 1.00 29.18 277 SER A CA 1
ATOM 2249 C C . SER A 1 297 ? 19.867 -20.966 45.481 1.00 23.60 277 SER A C 1
ATOM 2250 O O . SER A 1 297 ? 20.541 -20.561 46.428 1.00 26.30 277 SER A O 1
ATOM 2253 N N . GLY A 1 298 ? 19.464 -22.225 45.359 1.00 24.05 278 GLY A N 1
ATOM 2254 C CA . GLY A 1 298 ? 19.836 -23.226 46.336 1.00 30.97 278 GLY A CA 1
ATOM 2255 C C . GLY A 1 298 ? 18.912 -23.265 47.533 1.00 31.99 278 GLY A C 1
ATOM 2256 O O . GLY A 1 298 ? 17.892 -22.575 47.571 1.00 25.01 278 GLY A O 1
ATOM 2257 N N . ASP A 1 299 ? 19.287 -24.089 48.506 1.00 33.50 279 ASP A N 1
ATOM 2258 C CA . ASP A 1 299 ? 18.551 -24.245 49.751 1.00 32.22 279 ASP A CA 1
ATOM 2259 C C . ASP A 1 299 ? 18.353 -22.887 50.415 1.00 32.60 279 ASP A C 1
ATOM 2260 O O . ASP A 1 299 ? 19.319 -22.148 50.622 1.00 28.13 279 ASP A O 1
ATOM 2265 N N . TYR A 1 300 ? 17.100 -22.556 50.726 1.00 30.60 280 TYR A N 1
ATOM 2266 C CA . TYR A 1 300 ? 16.764 -21.287 51.383 1.00 31.62 280 TYR A CA 1
ATOM 2267 C C . TYR A 1 300 ? 17.247 -20.044 50.632 1.00 28.29 280 TYR A C 1
ATOM 2268 O O . TYR A 1 300 ? 17.414 -18.983 51.237 1.00 29.05 280 TYR A O 1
ATOM 2277 N N . SER A 1 301 ? 17.486 -20.190 49.329 1.00 29.69 281 SER A N 1
ATOM 2278 C CA . SER A 1 301 ? 17.938 -19.094 48.468 1.00 33.03 281 SER A CA 1
ATOM 2279 C C . SER A 1 301 ? 19.265 -18.527 48.965 1.00 25.66 281 SER A C 1
ATOM 2280 O O . SER A 1 301 ? 19.606 -17.380 48.682 1.00 26.06 281 SER A O 1
ATOM 2283 N N . LYS A 1 302 ? 20.002 -19.351 49.705 1.00 22.10 282 LYS A N 1
ATOM 2284 C CA . LYS A 1 302 ? 21.233 -18.937 50.373 1.00 28.14 282 LYS A CA 1
ATOM 2285 C C . LYS A 1 302 ? 22.356 -18.465 49.445 1.00 26.48 282 LYS A C 1
ATOM 2286 O O . LYS A 1 302 ? 23.112 -17.567 49.812 1.00 26.70 282 LYS A O 1
ATOM 2292 N N . ASN A 1 303 ? 22.486 -19.082 48.270 1.00 26.02 283 ASN A N 1
ATOM 2293 C CA . ASN A 1 303 ? 23.624 -18.809 47.399 1.00 22.98 283 ASN A CA 1
ATOM 2294 C C . ASN A 1 303 ? 23.436 -17.541 46.571 1.00 24.31 283 ASN A C 1
ATOM 2295 O O . ASN A 1 303 ? 22.534 -17.449 45.734 1.00 21.86 283 ASN A O 1
ATOM 2300 N N . PHE A 1 304 ? 24.325 -16.577 46.797 1.00 21.98 284 PHE A N 1
ATOM 2301 C CA . PHE A 1 304 ? 24.295 -15.302 46.092 1.00 21.14 284 PHE A CA 1
ATOM 2302 C C . PHE A 1 304 ? 25.471 -15.315 45.120 1.00 20.63 284 PHE A C 1
ATOM 2303 O O . PHE A 1 304 ? 26.628 -15.390 45.533 1.00 21.08 284 PHE A O 1
ATOM 2311 N N . ARG A 1 305 ? 25.173 -15.215 43.829 1.00 21.48 285 ARG A N 1
ATOM 2312 C CA . ARG A 1 305 ? 26.190 -15.426 42.805 1.00 23.27 285 ARG A CA 1
ATOM 2313 C C . ARG A 1 305 ? 26.146 -14.361 41.718 1.00 21.21 285 ARG A C 1
ATOM 2314 O O . ARG A 1 305 ? 25.072 -13.889 41.359 1.00 21.84 285 ARG A O 1
ATOM 2322 N N . SER A 1 306 ? 27.310 -14.002 41.183 1.00 23.41 286 SER A N 1
ATOM 2323 C CA . SER A 1 306 ? 27.366 -13.327 39.892 1.00 23.78 286 SER A CA 1
ATOM 2324 C C . SER A 1 306 ? 26.947 -14.341 38.821 1.00 22.99 286 SER A C 1
ATOM 2325 O O . SER A 1 306 ? 27.455 -15.461 38.787 1.00 26.49 286 SER A O 1
ATOM 2328 N N . GLU A 1 307 ? 26.009 -13.955 37.963 1.00 24.26 287 GLU A N 1
ATOM 2329 C CA . GLU A 1 307 ? 25.384 -14.892 37.029 1.00 27.94 287 GLU A CA 1
ATOM 2330 C C . GLU A 1 307 ? 26.169 -15.171 35.728 1.00 21.77 287 GLU A C 1
ATOM 2331 O O . GLU A 1 307 ? 26.265 -16.324 35.310 1.00 24.12 287 GLU A O 1
ATOM 2337 N N . ASN A 1 308 ? 26.730 -14.151 35.086 1.00 23.03 288 ASN A N 1
ATOM 2338 C CA . ASN A 1 308 ? 27.421 -14.388 33.815 1.00 27.35 288 ASN A CA 1
ATOM 2339 C C . ASN A 1 308 ? 28.840 -14.939 33.963 1.00 28.04 288 ASN A C 1
ATOM 2340 O O . ASN A 1 308 ? 29.348 -15.610 33.065 1.00 27.10 288 ASN A O 1
ATOM 2345 N N . ASP A 1 309 ? 29.482 -14.640 35.086 1.00 21.70 289 ASP A N 1
ATOM 2346 C CA . ASP A 1 309 ? 30.870 -15.032 35.314 1.00 21.41 289 ASP A CA 1
ATOM 2347 C C . ASP A 1 309 ? 31.026 -15.453 36.765 1.00 21.92 289 ASP A C 1
ATOM 2348 O O . ASP A 1 309 ? 30.693 -14.690 37.669 1.00 23.38 289 ASP A O 1
ATOM 2353 N N . LEU A 1 310 ? 31.501 -16.674 36.989 1.00 23.97 290 LEU A N 1
ATOM 2354 C CA . LEU A 1 310 ? 31.743 -17.167 38.345 1.00 23.91 290 LEU A CA 1
ATOM 2355 C C . LEU A 1 310 ? 32.613 -16.226 39.183 1.00 23.22 290 LEU A C 1
ATOM 2356 O O . LEU A 1 310 ? 32.432 -16.114 40.397 1.00 22.32 290 LEU A O 1
ATOM 2361 N N . LYS A 1 311 ? 33.539 -15.536 38.527 1.00 18.99 291 LYS A N 1
ATOM 2362 C CA . LYS A 1 311 ? 34.608 -14.824 39.223 1.00 21.43 291 LYS A CA 1
ATOM 2363 C C . LYS A 1 311 ? 34.315 -13.366 39.573 1.00 22.92 291 LYS A C 1
ATOM 2364 O O . LYS A 1 311 ? 35.029 -12.783 40.385 1.00 20.32 291 LYS A O 1
ATOM 2370 N N . THR A 1 312 ? 33.285 -12.781 38.964 1.00 18.03 292 THR A N 1
ATOM 2371 C CA . THR A 1 312 ? 32.983 -11.361 39.152 1.00 20.49 292 THR A CA 1
ATOM 2372 C C . THR A 1 312 ? 32.840 -10.965 40.619 1.00 17.01 292 THR A C 1
ATOM 2373 O O . THR A 1 312 ? 33.456 -10.001 41.080 1.00 19.03 292 THR A O 1
ATOM 2377 N N . LEU A 1 313 ? 32.040 -11.730 41.351 1.00 17.15 293 LEU A N 1
ATOM 2378 C CA . LEU A 1 313 ? 31.744 -11.422 42.743 1.00 20.66 293 LEU A CA 1
ATOM 2379 C C . LEU A 1 313 ? 32.994 -11.523 43.614 1.00 18.74 293 LEU A C 1
ATOM 2380 O O . LEU A 1 313 ? 33.234 -10.671 44.473 1.00 18.01 293 LEU A O 1
ATOM 2385 N N . GLY A 1 314 ? 33.793 -12.558 43.371 1.00 17.11 294 GLY A N 1
ATOM 2386 C CA . GLY A 1 314 ? 35.052 -12.742 44.069 1.00 15.83 294 GLY A CA 1
ATOM 2387 C C . GLY A 1 314 ? 36.103 -11.700 43.731 1.00 20.03 294 GLY A C 1
ATOM 2388 O O . GLY A 1 314 ? 36.850 -11.259 44.605 1.00 22.26 294 GLY A O 1
ATOM 2389 N N . LYS A 1 315 ? 36.161 -11.301 42.464 1.00 21.80 295 LYS A N 1
ATOM 2390 C CA . LYS A 1 315 ? 37.077 -10.246 42.040 1.00 21.00 295 LYS A CA 1
ATOM 2391 C C . LYS A 1 315 ? 36.693 -8.905 42.640 1.00 20.01 295 LYS A C 1
ATOM 2392 O O . LYS A 1 315 ? 37.550 -8.098 42.993 1.00 19.94 295 LYS A O 1
ATOM 2398 N N . TRP A 1 316 ? 35.395 -8.669 42.740 1.00 17.73 296 TRP A N 1
ATOM 2399 C CA . TRP A 1 316 ? 34.895 -7.457 43.362 1.00 18.85 296 TRP A CA 1
ATOM 2400 C C . TRP A 1 316 ? 35.319 -7.411 44.831 1.00 17.47 296 TRP A C 1
ATOM 2401 O O . TRP A 1 316 ? 35.927 -6.445 45.282 1.00 19.66 296 TRP A O 1
ATOM 2412 N N . ILE A 1 317 ? 35.007 -8.472 45.566 1.00 17.47 297 ILE A N 1
ATOM 2413 C CA . ILE A 1 317 ? 35.331 -8.548 46.986 1.00 16.61 297 ILE A CA 1
ATOM 2414 C C . ILE A 1 317 ? 36.833 -8.613 47.297 1.00 16.72 297 ILE A C 1
ATOM 2415 O O . ILE A 1 317 ? 37.359 -7.750 48.004 1.00 19.38 297 ILE A O 1
ATOM 2420 N N . LYS A 1 318 ? 37.521 -9.628 46.780 1.00 17.06 298 LYS A N 1
ATOM 2421 C CA . LYS A 1 318 ? 38.955 -9.762 47.018 1.00 18.49 298 LYS A CA 1
ATOM 2422 C C . LYS A 1 318 ? 39.765 -8.644 46.365 1.00 20.56 298 LYS A C 1
ATOM 2423 O O . LYS A 1 318 ? 40.743 -8.171 46.942 1.00 22.04 298 LYS A O 1
ATOM 2429 N N . GLY A 1 319 ? 39.359 -8.221 45.170 1.00 19.72 299 GLY A N 1
ATOM 2430 C CA . GLY A 1 319 ? 40.063 -7.159 44.467 1.00 22.12 299 GLY A CA 1
ATOM 2431 C C . GLY A 1 319 ? 40.088 -5.847 45.231 1.00 19.81 299 GLY A C 1
ATOM 2432 O O . GLY A 1 319 ? 41.097 -5.140 45.228 1.00 21.32 299 GLY A O 1
ATOM 2433 N N . ARG A 1 320 ? 38.972 -5.517 45.874 1.00 18.81 300 ARG A N 1
ATOM 2434 C CA . ARG A 1 320 ? 38.889 -4.324 46.712 1.00 20.44 300 ARG A CA 1
ATOM 2435 C C . ARG A 1 320 ? 39.797 -4.455 47.938 1.00 21.90 300 ARG A C 1
ATOM 2436 O O . ARG A 1 320 ? 40.521 -3.521 48.274 1.00 21.95 300 ARG A O 1
ATOM 2444 N N . LEU A 1 321 ? 39.750 -5.613 48.596 1.00 20.25 301 LEU A N 1
ATOM 2445 C CA . LEU A 1 321 ? 40.655 -5.924 49.700 1.00 17.69 301 LEU A CA 1
ATOM 2446 C C . LEU A 1 321 ? 42.127 -5.832 49.290 1.00 20.83 301 LEU A C 1
ATOM 2447 O O . LEU A 1 321 ? 42.965 -5.325 50.044 1.00 19.13 301 LEU A O 1
ATOM 2452 N N . GLU A 1 322 ? 42.431 -6.288 48.079 1.00 18.92 302 GLU A N 1
ATOM 2453 C CA . GLU A 1 322 ? 43.801 -6.282 47.582 1.00 20.82 302 GLU A CA 1
ATOM 2454 C C . GLU A 1 322 ? 44.264 -4.874 47.250 1.00 22.85 302 GLU A C 1
ATOM 2455 O O . GLU A 1 322 ? 45.413 -4.520 47.502 1.00 23.47 302 GLU A O 1
ATOM 2461 N N . SER A 1 323 ? 43.363 -4.077 46.681 1.00 20.22 303 SER A N 1
ATOM 2462 C CA . SER A 1 323 ? 43.680 -2.702 46.298 1.00 25.01 303 SER A CA 1
ATOM 2463 C C . SER A 1 323 ? 43.920 -1.802 47.515 1.00 20.12 303 SER A C 1
ATOM 2464 O O . SER A 1 323 ? 44.727 -0.875 47.460 1.00 27.14 303 SER A O 1
ATOM 2467 N N . HIS A 1 324 ? 43.214 -2.068 48.609 1.00 25.08 304 HIS A N 1
ATOM 2468 C CA . HIS A 1 324 ? 43.479 -1.361 49.865 1.00 26.21 304 HIS A CA 1
ATOM 2469 C C . HIS A 1 324 ? 44.747 -1.838 50.585 1.00 29.14 304 HIS A C 1
ATOM 2470 O O . HIS A 1 324 ? 45.180 -1.214 51.552 1.00 31.96 304 HIS A O 1
ATOM 2477 N N . GLY A 1 325 ? 45.321 -2.949 50.129 1.00 27.67 305 GLY A N 1
ATOM 2478 C CA . GLY A 1 325 ? 46.488 -3.531 50.774 1.00 22.48 305 GLY A CA 1
ATOM 2479 C C . GLY A 1 325 ? 46.157 -4.386 51.985 1.00 23.77 305 GLY A C 1
ATOM 2480 O O . GLY A 1 325 ? 47.032 -4.691 52.794 1.00 24.62 305 GLY A O 1
ATOM 2481 N N . CYS A 1 326 ? 44.888 -4.769 52.110 1.00 22.56 306 CYS A N 1
ATOM 2482 C CA . CYS A 1 326 ? 44.435 -5.616 53.213 1.00 23.62 306 CYS A CA 1
ATOM 2483 C C . CYS A 1 326 ? 44.544 -7.124 52.924 1.00 20.65 306 CYS A C 1
ATOM 2484 O O . CYS A 1 326 ? 44.451 -7.948 53.837 1.00 25.73 306 CYS A O 1
ATOM 2487 N N . LEU A 1 327 ? 44.694 -7.483 51.652 1.00 20.21 307 LEU A N 1
ATOM 2488 C CA . LEU A 1 327 ? 44.810 -8.891 51.256 1.00 21.35 307 LEU A CA 1
ATOM 2489 C C . LEU A 1 327 ? 45.901 -9.079 50.195 1.00 21.05 307 LEU A C 1
ATOM 2490 O O . LEU A 1 327 ? 45.993 -8.301 49.242 1.00 21.80 307 LEU A O 1
ATOM 2495 N N . GLN A 1 328 ? 46.735 -10.101 50.360 1.00 19.05 308 GLN A N 1
ATOM 2496 C CA . GLN A 1 328 ? 47.774 -10.368 49.370 1.00 24.30 308 GLN A CA 1
ATOM 2497 C C . GLN A 1 328 ? 47.719 -11.813 48.877 1.00 18.65 308 GLN A C 1
ATOM 2498 O O . GLN A 1 328 ? 46.736 -12.518 49.105 1.00 18.20 308 GLN A O 1
ATOM 2504 N N . ASN A 1 329 ? 48.775 -12.248 48.198 1.00 17.41 309 ASN A N 1
ATOM 2505 C CA . ASN A 1 329 ? 48.764 -13.538 47.524 1.00 18.29 309 ASN A CA 1
ATOM 2506 C C . ASN A 1 329 ? 48.572 -14.680 48.517 1.00 20.61 309 ASN A C 1
ATOM 2507 O O . ASN A 1 329 ? 49.118 -14.649 49.622 1.00 19.25 309 ASN A O 1
ATOM 2512 N N . ASN A 1 330 ? 47.775 -15.669 48.121 1.00 20.08 310 ASN A N 1
ATOM 2513 C CA . ASN A 1 330 ? 47.658 -16.913 48.868 1.00 20.57 310 ASN A CA 1
ATOM 2514 C C . ASN A 1 330 ? 47.206 -16.704 50.320 1.00 23.69 310 ASN A C 1
ATOM 2515 O O . ASN A 1 330 ? 47.608 -17.450 51.212 1.00 23.66 310 ASN A O 1
ATOM 2520 N N . GLU A 1 331 ? 46.371 -15.695 50.558 1.00 21.84 311 GLU A N 1
ATOM 2521 C CA . GLU A 1 331 ? 46.002 -15.333 51.927 1.00 21.81 311 GLU A CA 1
ATOM 2522 C C . GLU A 1 331 ? 44.523 -15.527 52.229 1.00 21.70 311 GLU A C 1
ATOM 2523 O O . GLU A 1 331 ? 43.663 -15.164 51.423 1.00 22.74 311 GLU A O 1
ATOM 2529 N N . LYS A 1 332 ? 44.235 -16.082 53.404 1.00 21.25 312 LYS A N 1
ATOM 2530 C CA . LYS A 1 332 ? 42.861 -16.214 53.887 1.00 21.61 312 LYS A CA 1
ATOM 2531 C C . LYS A 1 332 ? 42.290 -14.892 54.366 1.00 21.75 312 LYS A C 1
ATOM 2532 O O . LYS A 1 332 ? 42.977 -14.122 55.037 1.00 26.14 312 LYS A O 1
ATOM 2538 N N . ILE A 1 333 ? 41.031 -14.633 54.032 1.00 20.40 313 ILE A N 1
ATOM 2539 C CA . ILE A 1 333 ? 40.304 -13.535 54.654 1.00 23.23 313 ILE A CA 1
ATOM 2540 C C . ILE A 1 333 ? 39.948 -13.888 56.098 1.00 24.06 313 ILE A C 1
ATOM 2541 O O . ILE A 1 333 ? 39.295 -14.898 56.371 1.00 21.78 313 ILE A O 1
ATOM 2546 N N . THR A 1 334 ? 40.401 -13.050 57.019 1.00 22.45 314 THR A N 1
ATOM 2547 C CA . THR A 1 334 ? 40.187 -13.274 58.438 1.00 24.08 314 THR A CA 1
ATOM 2548 C C . THR A 1 334 ? 39.374 -12.141 59.034 1.00 27.64 314 THR A C 1
ATOM 2549 O O . THR A 1 334 ? 38.978 -11.204 58.334 1.00 23.37 314 THR A O 1
ATOM 2553 N N . HIS A 1 335 ? 39.125 -12.236 60.333 1.00 27.39 315 HIS A N 1
ATOM 2554 C CA . HIS A 1 335 ? 38.413 -11.192 61.046 1.00 30.42 315 HIS A CA 1
ATOM 2555 C C . HIS A 1 335 ? 39.264 -9.927 61.025 1.00 24.42 315 HIS A C 1
ATOM 2556 O O . HIS A 1 335 ? 38.749 -8.810 61.066 1.00 31.19 315 HIS A O 1
ATOM 2563 N N . GLU A 1 336 ? 40.576 -10.131 60.946 1.00 24.40 316 GLU A N 1
ATOM 2564 C CA . GLU A 1 336 ? 41.547 -9.047 60.878 1.00 27.35 316 GLU A CA 1
ATOM 2565 C C . GLU A 1 336 ? 41.589 -8.335 59.530 1.00 27.95 316 GLU A C 1
ATOM 2566 O O . GLU A 1 336 ? 41.764 -7.118 59.473 1.00 26.78 316 GLU A O 1
ATOM 2572 N N . THR A 1 337 ? 41.427 -9.093 58.449 1.00 23.35 317 THR A N 1
ATOM 2573 C CA . THR A 1 337 ? 41.317 -8.516 57.111 1.00 23.33 317 THR A CA 1
ATOM 2574 C C . THR A 1 337 ? 40.198 -7.490 57.054 1.00 25.17 317 THR A C 1
ATOM 2575 O O . THR A 1 337 ? 40.384 -6.364 56.597 1.00 29.01 317 THR A O 1
ATOM 2579 N N . LEU A 1 338 ? 39.037 -7.905 57.539 1.00 22.35 318 LEU A N 1
ATOM 2580 C CA . LEU A 1 338 ? 37.831 -7.102 57.496 1.00 25.53 318 LEU A CA 1
ATOM 2581 C C . LEU A 1 338 ? 37.974 -5.905 58.429 1.00 26.77 318 LEU A C 1
ATOM 2582 O O . LEU A 1 338 ? 37.580 -4.785 58.092 1.00 24.33 318 LEU A O 1
ATOM 2587 N N . ARG A 1 339 ? 38.540 -6.162 59.604 1.00 30.24 319 ARG A N 1
ATOM 2588 C CA . ARG A 1 339 ? 38.853 -5.115 60.566 1.00 29.53 319 ARG A CA 1
ATOM 2589 C C . ARG A 1 339 ? 39.751 -4.008 60.008 1.00 26.57 319 ARG A C 1
ATOM 2590 O O . ARG A 1 339 ? 39.447 -2.823 60.152 1.00 28.12 319 ARG A O 1
ATOM 2593 N N . GLU A 1 340 ? 40.843 -4.397 59.359 1.00 27.24 320 GLU A N 1
ATOM 2594 C CA . GLU A 1 340 ? 41.788 -3.433 58.803 1.00 26.91 320 GLU A CA 1
ATOM 2595 C C . GLU A 1 340 ? 41.196 -2.685 57.613 1.00 32.52 320 GLU A C 1
ATOM 2596 O O . GLU A 1 340 ? 41.402 -1.479 57.459 1.00 29.51 320 GLU A O 1
ATOM 2602 N N . TYR A 1 341 ? 40.451 -3.415 56.789 1.00 29.85 321 TYR A N 1
ATOM 2603 C CA . TYR A 1 341 ? 39.697 -2.835 55.687 1.00 28.39 321 TYR A CA 1
ATOM 2604 C C . TYR A 1 341 ? 38.685 -1.790 56.155 1.00 22.70 321 TYR A C 1
ATOM 2605 O O . TYR A 1 341 ? 38.513 -0.753 55.512 1.00 23.63 321 TYR A O 1
ATOM 2614 N N . GLY A 1 342 ? 38.004 -2.069 57.263 1.00 29.15 322 GLY A N 1
ATOM 2615 C CA . GLY A 1 342 ? 36.999 -1.155 57.777 1.00 22.20 322 GLY A CA 1
ATOM 2616 C C . GLY A 1 342 ? 35.557 -1.552 57.526 1.00 22.38 322 GLY A C 1
ATOM 2617 O O . GLY A 1 342 ? 34.648 -0.746 57.711 1.00 33.16 322 GLY A O 1
ATOM 2618 N N . ASN A 1 343 ? 35.335 -2.792 57.109 1.00 24.74 323 ASN A N 1
ATOM 2619 C CA . ASN A 1 343 ? 33.980 -3.283 56.886 1.00 22.42 323 ASN A CA 1
ATOM 2620 C C . ASN A 1 343 ? 33.944 -4.800 56.933 1.00 21.79 323 ASN A C 1
ATOM 2621 O O . ASN A 1 343 ? 34.849 -5.465 56.426 1.00 23.60 323 ASN A O 1
ATOM 2626 N N . ASP A 1 344 ? 32.896 -5.342 57.545 1.00 21.85 324 ASP A N 1
ATOM 2627 C CA . ASP A 1 344 ? 32.736 -6.786 57.664 1.00 22.87 324 ASP A CA 1
ATOM 2628 C C . ASP A 1 344 ? 31.389 -7.274 57.149 1.00 21.71 324 ASP A C 1
ATOM 2629 O O . ASP A 1 344 ? 30.989 -8.403 57.420 1.00 24.31 324 ASP A O 1
ATOM 2634 N N . HIS A 1 345 ? 30.702 -6.421 56.397 1.00 20.89 325 HIS A N 1
ATOM 2635 C CA . HIS A 1 345 ? 29.400 -6.763 55.845 1.00 26.40 325 HIS A CA 1
ATOM 2636 C C . HIS A 1 345 ? 29.242 -6.244 54.418 1.00 28.05 325 HIS A C 1
ATOM 2637 O O . HIS A 1 345 ? 29.855 -5.249 54.029 1.00 21.22 325 HIS A O 1
ATOM 2644 N N . PHE A 1 346 ? 28.408 -6.922 53.640 1.00 22.53 326 PHE A N 1
ATOM 2645 C CA . PHE A 1 346 ? 28.024 -6.415 52.335 1.00 21.43 326 PHE A CA 1
ATOM 2646 C C . PHE A 1 346 ? 26.627 -5.857 52.465 1.00 20.80 326 PHE A C 1
ATOM 2647 O O . PHE A 1 346 ? 25.737 -6.528 52.982 1.00 21.62 326 PHE A O 1
ATOM 2655 N N . GLU A 1 347 ? 26.437 -4.625 52.015 1.00 21.10 327 GLU A N 1
ATOM 2656 C CA . GLU A 1 347 ? 25.130 -4.000 52.097 1.00 22.90 327 GLU A CA 1
ATOM 2657 C C . GLU A 1 347 ? 24.347 -4.216 50.805 1.00 20.30 327 GLU A C 1
ATOM 2658 O O . GLU A 1 347 ? 24.786 -3.827 49.726 1.00 22.61 327 GLU A O 1
ATOM 2664 N N . LEU A 1 348 ? 23.192 -4.861 50.927 1.00 16.25 328 LEU A N 1
ATOM 2665 C CA . LEU A 1 348 ? 22.312 -5.110 49.792 1.00 19.08 328 LEU A CA 1
ATOM 2666 C C . LEU A 1 348 ? 20.991 -4.393 50.015 1.00 23.26 328 LEU A C 1
ATOM 2667 O O . LEU A 1 348 ? 20.223 -4.756 50.905 1.00 24.89 328 LEU A O 1
ATOM 2672 N N . ARG A 1 349 ? 20.729 -3.361 49.221 1.00 24.09 329 ARG A N 1
ATOM 2673 C CA . ARG A 1 349 ? 19.482 -2.623 49.371 1.00 24.73 329 ARG A CA 1
ATOM 2674 C C . ARG A 1 349 ? 18.794 -2.335 48.043 1.00 25.43 329 ARG A C 1
ATOM 2675 O O . ARG A 1 349 ? 19.428 -2.297 46.987 1.00 22.36 329 ARG A O 1
ATOM 2683 N N . SER A 1 350 ? 17.476 -2.168 48.127 1.00 21.31 330 SER A N 1
ATOM 2684 C CA . SER A 1 350 ? 16.594 -2.057 46.969 1.00 22.45 330 SER A CA 1
ATOM 2685 C C . SER A 1 350 ? 16.609 -0.700 46.280 1.00 24.85 330 SER A C 1
ATOM 2686 O O . SER A 1 350 ? 17.092 0.286 46.823 1.00 28.00 330 SER A O 1
ATOM 2689 N N . THR A 1 351 ? 16.072 -0.673 45.066 1.00 27.20 331 THR A N 1
ATOM 2690 C CA . THR A 1 351 ? 15.787 0.570 44.363 1.00 27.00 331 THR A CA 1
ATOM 2691 C C . THR A 1 351 ? 14.302 0.569 44.028 1.00 31.63 331 THR A C 1
ATOM 2692 O O . THR A 1 351 ? 13.597 -0.389 44.344 1.00 25.72 331 THR A O 1
ATOM 2696 N N . ASP A 1 352 ? 13.825 1.616 43.364 1.00 30.28 332 ASP A N 1
ATOM 2697 C CA . ASP A 1 352 ? 12.409 1.709 43.016 1.00 35.04 332 ASP A CA 1
ATOM 2698 C C . ASP A 1 352 ? 12.082 0.690 41.931 1.00 40.51 332 ASP A C 1
ATOM 2699 O O . ASP A 1 352 ? 10.918 0.471 41.595 1.00 45.19 332 ASP A O 1
ATOM 2704 N N . ASN A 1 353 ? 13.132 0.103 41.366 1.00 33.63 333 ASN A N 1
ATOM 2705 C CA . ASN A 1 353 ? 13.017 -1.034 40.464 1.00 29.91 333 ASN A CA 1
ATOM 2706 C C . ASN A 1 353 ? 13.260 -2.338 41.236 1.00 31.70 333 ASN A C 1
ATOM 2707 O O . ASN A 1 353 ? 14.329 -2.515 41.821 1.00 32.95 333 ASN A O 1
ATOM 2712 N N . PRO A 1 354 ? 12.272 -3.255 41.247 1.00 35.12 334 PRO A N 1
ATOM 2713 C CA . PRO A 1 354 ? 12.426 -4.515 41.987 1.00 29.77 334 PRO A CA 1
ATOM 2714 C C . PRO A 1 354 ? 13.481 -5.446 41.405 1.00 36.48 334 PRO A C 1
ATOM 2715 O O . PRO A 1 354 ? 13.807 -6.447 42.037 1.00 30.94 334 PRO A O 1
ATOM 2719 N N . ASP A 1 355 ? 14.000 -5.125 40.226 1.00 34.07 335 ASP A N 1
ATOM 2720 C CA . ASP A 1 355 ? 14.994 -5.972 39.581 1.00 31.56 335 ASP A CA 1
ATOM 2721 C C . ASP A 1 355 ? 16.390 -5.350 39.586 1.00 28.31 335 ASP A C 1
ATOM 2722 O O . ASP A 1 355 ? 17.336 -5.919 39.041 1.00 29.47 335 ASP A O 1
ATOM 2727 N N . VAL A 1 356 ? 16.510 -4.175 40.190 1.00 25.79 336 VAL A N 1
ATOM 2728 C CA . VAL A 1 356 ? 17.807 -3.530 40.354 1.00 27.98 336 VAL A CA 1
ATOM 2729 C C . VAL A 1 356 ? 18.116 -3.348 41.834 1.00 25.14 336 VAL A C 1
ATOM 2730 O O . VAL A 1 356 ? 17.332 -2.751 42.571 1.00 27.42 336 VAL A O 1
ATOM 2734 N N . TRP A 1 357 ? 19.254 -3.873 42.269 1.00 26.33 337 TRP A N 1
ATOM 2735 C CA . TRP A 1 357 ? 19.662 -3.761 43.662 1.00 20.22 337 TRP A CA 1
ATOM 2736 C C . TRP A 1 357 ? 21.012 -3.058 43.782 1.00 25.02 337 TRP A C 1
ATOM 2737 O O . TRP A 1 357 ? 21.805 -3.056 42.841 1.00 24.55 337 TRP A O 1
ATOM 2748 N N . LEU A 1 358 ? 21.263 -2.449 44.940 1.00 25.85 338 LEU A N 1
ATOM 2749 C CA . LEU A 1 358 ? 22.555 -1.826 45.229 1.00 22.10 338 LEU A CA 1
ATOM 2750 C C . LEU A 1 358 ? 23.375 -2.678 46.195 1.00 27.38 338 LEU A C 1
ATOM 2751 O O . LEU A 1 358 ? 22.863 -3.169 47.202 1.00 22.51 338 LEU A O 1
ATOM 2756 N N . LEU A 1 359 ? 24.653 -2.850 45.872 1.00 19.51 339 LEU A N 1
ATOM 2757 C CA . LEU A 1 359 ? 25.543 -3.687 46.665 1.00 20.83 339 LEU A CA 1
ATOM 2758 C C . LEU A 1 359 ? 26.802 -2.903 47.019 1.00 18.55 339 LEU A C 1
ATOM 2759 O O . LEU A 1 359 ? 27.485 -2.398 46.136 1.00 21.02 339 LEU A O 1
ATOM 2764 N N . SER A 1 360 ? 27.122 -2.819 48.306 1.00 18.18 340 SER A N 1
ATOM 2765 C CA . SER A 1 360 ? 28.252 -2.008 48.744 1.00 19.10 340 SER A CA 1
ATOM 2766 C C . SER A 1 360 ? 29.217 -2.766 49.656 1.00 20.82 340 SER A C 1
ATOM 2767 O O . SER A 1 360 ? 28.804 -3.598 50.466 1.00 18.99 340 SER A O 1
ATOM 2770 N N . PHE A 1 361 ? 30.505 -2.458 49.520 1.00 19.80 341 PHE A N 1
ATOM 2771 C CA . PHE A 1 361 ? 31.541 -3.023 50.379 1.00 19.00 341 PHE A CA 1
ATOM 2772 C C . PHE A 1 361 ? 32.628 -1.973 50.552 1.00 22.69 341 PHE A C 1
ATOM 2773 O O . PHE A 1 361 ? 33.796 -2.177 50.206 1.00 22.74 341 PHE A O 1
ATOM 2781 N N . LYS A 1 362 ? 32.206 -0.841 51.098 1.00 22.77 342 LYS A N 1
ATOM 2782 C CA . LYS A 1 362 ? 33.054 0.320 51.311 1.00 25.88 342 LYS A CA 1
ATOM 2783 C C . LYS A 1 362 ? 34.062 0.105 52.433 1.00 24.99 342 LYS A C 1
ATOM 2784 O O . LYS A 1 362 ? 33.711 -0.399 53.491 1.00 24.81 342 LYS A O 1
ATOM 2790 N N . GLY A 1 363 ? 35.313 0.488 52.200 1.00 27.74 343 GLY A N 1
ATOM 2791 C CA . GLY A 1 363 ? 36.327 0.413 53.234 1.00 30.21 343 GLY A CA 1
ATOM 2792 C C . GLY A 1 363 ? 36.443 1.718 53.999 1.00 33.24 343 GLY A C 1
ATOM 2793 O O . GLY A 1 363 ? 35.829 2.723 53.637 1.00 33.05 343 GLY A O 1
ATOM 2794 N N . LYS A 1 364 ? 37.237 1.697 55.061 1.00 31.62 344 LYS A N 1
ATOM 2795 C CA . LYS A 1 364 ? 37.415 2.859 55.922 1.00 38.67 344 LYS A CA 1
ATOM 2796 C C . LYS A 1 364 ? 38.103 3.997 55.166 1.00 46.78 344 LYS A C 1
ATOM 2797 O O . LYS A 1 364 ? 37.852 5.173 55.435 1.00 53.23 344 LYS A O 1
ATOM 2799 N N . ASN A 1 365 ? 38.985 3.623 54.238 1.00 42.82 345 ASN A N 1
ATOM 2800 C CA . ASN A 1 365 ? 39.693 4.556 53.358 1.00 48.38 345 ASN A CA 1
ATOM 2801 C C . ASN A 1 365 ? 40.500 5.550 54.178 1.00 46.75 345 ASN A C 1
ATOM 2802 O O . ASN A 1 365 ? 41.660 5.288 54.503 1.00 51.63 345 ASN A O 1
ATOM 2807 N N . SER B 1 19 ? 60.044 -26.457 4.932 1.00 43.29 -1 SER B N 1
ATOM 2808 C CA . SER B 1 19 ? 58.676 -26.726 5.365 1.00 47.42 -1 SER B CA 1
ATOM 2809 C C . SER B 1 19 ? 57.744 -25.556 5.053 1.00 52.78 -1 SER B C 1
ATOM 2810 O O . SER B 1 19 ? 58.189 -24.488 4.628 1.00 56.26 -1 SER B O 1
ATOM 2813 N N . HIS B 1 20 ? 56.450 -25.772 5.265 1.00 46.84 0 HIS B N 1
ATOM 2814 C CA . HIS B 1 20 ? 55.455 -24.727 5.070 1.00 46.92 0 HIS B CA 1
ATOM 2815 C C . HIS B 1 20 ? 55.402 -23.720 6.230 1.00 44.94 0 HIS B C 1
ATOM 2816 O O . HIS B 1 20 ? 54.568 -22.807 6.213 1.00 37.40 0 HIS B O 1
ATOM 2823 N N . MET B 1 21 ? 56.301 -23.873 7.208 1.00 43.35 1 MET B N 1
ATOM 2824 C CA . MET B 1 21 ? 56.371 -22.989 8.379 1.00 37.42 1 MET B CA 1
ATOM 2825 C C . MET B 1 21 ? 57.722 -22.469 8.718 1.00 42.60 1 MET B C 1
ATOM 2826 O O . MET B 1 21 ? 58.700 -23.195 8.652 1.00 48.82 1 MET B O 1
ATOM 2831 N N . ASN B 1 22 ? 57.783 -21.183 9.010 1.00 31.23 2 ASN B N 1
ATOM 2832 C CA . ASN B 1 22 ? 58.977 -20.664 9.609 1.00 29.91 2 ASN B CA 1
ATOM 2833 C C . ASN B 1 22 ? 58.631 -19.712 10.732 1.00 29.05 2 ASN B C 1
ATOM 2834 O O . ASN B 1 22 ? 57.707 -18.909 10.604 1.00 22.87 2 ASN B O 1
ATOM 2839 N N . THR B 1 23 ? 59.327 -19.860 11.856 1.00 21.64 3 THR B N 1
ATOM 2840 C CA . THR B 1 23 ? 59.240 -18.878 12.916 1.00 25.54 3 THR B CA 1
ATOM 2841 C C . THR B 1 23 ? 59.911 -17.621 12.395 1.00 29.53 3 THR B C 1
ATOM 2842 O O . THR B 1 23 ? 60.929 -17.681 11.705 1.00 25.21 3 THR B O 1
ATOM 2846 N N . VAL B 1 24 ? 59.319 -16.484 12.716 1.00 23.03 4 VAL B N 1
ATOM 2847 C CA . VAL B 1 24 ? 59.853 -15.195 12.323 1.00 19.36 4 VAL B CA 1
ATOM 2848 C C . VAL B 1 24 ? 59.722 -14.279 13.523 1.00 23.06 4 VAL B C 1
ATOM 2849 O O . VAL B 1 24 ? 58.617 -13.870 13.878 1.00 21.41 4 VAL B O 1
ATOM 2853 N N . PHE B 1 25 ? 60.850 -13.970 14.153 1.00 21.87 5 PHE B N 1
ATOM 2854 C CA . PHE B 1 25 ? 60.851 -13.124 15.340 1.00 18.82 5 PHE B CA 1
ATOM 2855 C C . PHE B 1 25 ? 61.403 -11.750 15.004 1.00 23.38 5 PHE B C 1
ATOM 2856 O O . PHE B 1 25 ? 61.909 -11.519 13.907 1.00 21.64 5 PHE B O 1
ATOM 2864 N N . SER B 1 26 ? 61.284 -10.834 15.956 1.00 21.68 6 SER B N 1
ATOM 2865 C CA . SER B 1 26 ? 61.813 -9.483 15.811 1.00 23.32 6 SER B CA 1
ATOM 2866 C C . SER B 1 26 ? 63.341 -9.435 15.688 1.00 27.21 6 SER B C 1
ATOM 2867 O O . SER B 1 26 ? 63.882 -8.593 14.973 1.00 24.79 6 SER B O 1
ATOM 2870 N N . ASN B 1 27 ? 64.026 -10.307 16.428 1.00 22.93 7 ASN B N 1
ATOM 2871 C CA . ASN B 1 27 ? 65.489 -10.467 16.345 1.00 35.72 7 ASN B CA 1
ATOM 2872 C C . ASN B 1 27 ? 66.275 -9.250 16.832 1.00 30.29 7 ASN B C 1
ATOM 2873 O O . ASN B 1 27 ? 67.414 -9.033 16.430 1.00 40.04 7 ASN B O 1
ATOM 2878 N N . ILE B 1 28 ? 65.649 -8.456 17.691 1.00 29.07 8 ILE B N 1
ATOM 2879 C CA . ILE B 1 28 ? 66.304 -7.321 18.327 1.00 30.80 8 ILE B CA 1
ATOM 2880 C C . ILE B 1 28 ? 66.879 -7.725 19.679 1.00 31.41 8 ILE B C 1
ATOM 2881 O O . ILE B 1 28 ? 66.756 -8.880 20.097 1.00 29.32 8 ILE B O 1
ATOM 2886 N N . ALA B 1 29 ? 67.525 -6.771 20.342 1.00 28.84 9 ALA B N 1
ATOM 2887 C CA . ALA B 1 29 ? 68.081 -6.973 21.680 1.00 33.98 9 ALA B CA 1
ATOM 2888 C C . ALA B 1 29 ? 69.103 -8.102 21.720 1.00 35.27 9 ALA B C 1
ATOM 2889 O O . ALA B 1 29 ? 69.147 -8.881 22.674 1.00 35.36 9 ALA B O 1
ATOM 2891 N N . ASN B 1 30 ? 69.910 -8.186 20.668 1.00 35.78 10 ASN B N 1
ATOM 2892 C CA . ASN B 1 30 ? 70.921 -9.231 20.519 1.00 41.82 10 ASN B CA 1
ATOM 2893 C C . ASN B 1 30 ? 70.405 -10.654 20.700 1.00 41.32 10 ASN B C 1
ATOM 2894 O O . ASN B 1 30 ? 71.123 -11.532 21.178 1.00 41.44 10 ASN B O 1
ATOM 2899 N N . ALA B 1 31 ? 69.165 -10.878 20.280 1.00 33.90 11 ALA B N 1
ATOM 2900 C CA . ALA B 1 31 ? 68.567 -12.203 20.343 1.00 28.68 11 ALA B CA 1
ATOM 2901 C C . ALA B 1 31 ? 68.094 -12.561 18.952 1.00 30.70 11 ALA B C 1
ATOM 2902 O O . ALA B 1 31 ? 66.894 -12.683 18.692 1.00 29.37 11 ALA B O 1
ATOM 2904 N N . LYS B 1 32 ? 69.052 -12.725 18.050 1.00 25.63 12 LYS B N 1
ATOM 2905 C CA . LYS B 1 32 ? 68.713 -13.092 16.691 1.00 35.77 12 LYS B CA 1
ATOM 2906 C C . LYS B 1 32 ? 68.545 -14.596 16.623 1.00 30.75 12 LYS B C 1
ATOM 2907 O O . LYS B 1 32 ? 69.521 -15.346 16.641 1.00 37.47 12 LYS B O 1
ATOM 2913 N N . ILE B 1 33 ? 67.293 -15.026 16.545 1.00 29.86 13 ILE B N 1
ATOM 2914 C CA . ILE B 1 33 ? 66.952 -16.434 16.669 1.00 29.00 13 ILE B CA 1
ATOM 2915 C C . ILE B 1 33 ? 66.439 -17.007 15.354 1.00 26.27 13 ILE B C 1
ATOM 2916 O O . ILE B 1 33 ? 66.743 -18.149 15.014 1.00 31.33 13 ILE B O 1
ATOM 2921 N N . THR B 1 34 ? 65.683 -16.211 14.605 1.00 24.10 14 THR B N 1
ATOM 2922 C CA . THR B 1 34 ? 65.092 -16.694 13.366 1.00 24.38 14 THR B CA 1
ATOM 2923 C C . THR B 1 34 ? 65.888 -16.158 12.186 1.00 29.35 14 THR B C 1
ATOM 2924 O O . THR B 1 34 ? 66.552 -15.125 12.284 1.00 27.61 14 THR B O 1
ATOM 2928 N N . GLU B 1 35 ? 65.826 -16.888 11.080 1.00 31.07 15 GLU B N 1
ATOM 2929 C CA . GLU B 1 35 ? 66.534 -16.536 9.860 1.00 37.86 15 GLU B CA 1
ATOM 2930 C C . GLU B 1 35 ? 66.139 -15.143 9.375 1.00 34.37 15 GLU B C 1
ATOM 2931 O O . GLU B 1 35 ? 66.996 -14.292 9.107 1.00 32.28 15 GLU B O 1
ATOM 2937 N N . LYS B 1 36 ? 64.834 -14.921 9.255 1.00 36.12 16 LYS B N 1
ATOM 2938 C CA . LYS B 1 36 ? 64.315 -13.623 8.833 1.00 30.14 16 LYS B CA 1
ATOM 2939 C C . LYS B 1 36 ? 63.660 -12.869 9.997 1.00 27.32 16 LYS B C 1
ATOM 2940 O O . LYS B 1 36 ? 63.166 -13.489 10.931 1.00 26.33 16 LYS B O 1
ATOM 2946 N N . SER B 1 37 ? 63.651 -11.538 9.943 1.00 23.65 17 SER B N 1
ATOM 2947 C CA . SER B 1 37 ? 63.082 -10.723 11.025 1.00 25.85 17 SER B CA 1
ATOM 2948 C C . SER B 1 37 ? 61.691 -10.191 10.674 1.00 24.51 17 SER B C 1
ATOM 2949 O O . SER B 1 37 ? 61.379 -9.973 9.502 1.00 21.36 17 SER B O 1
ATOM 2952 N N . LEU B 1 38 ? 60.858 -10.011 11.698 1.00 22.48 18 LEU B N 1
ATOM 2953 C CA . LEU B 1 38 ? 59.434 -9.708 11.508 1.00 20.75 18 LEU B CA 1
ATOM 2954 C C . LEU B 1 38 ? 59.081 -8.535 10.594 1.00 15.60 18 LEU B C 1
ATOM 2955 O O . LEU B 1 38 ? 58.386 -8.738 9.599 1.00 18.90 18 LEU B O 1
ATOM 2960 N N . ASN B 1 39 ? 59.508 -7.322 10.934 1.00 17.31 19 ASN B N 1
ATOM 2961 C CA . ASN B 1 39 ? 59.129 -6.161 10.129 1.00 20.15 19 ASN B CA 1
ATOM 2962 C C . ASN B 1 39 ? 59.507 -6.312 8.653 1.00 21.01 19 ASN B C 1
ATOM 2963 O O . ASN B 1 39 ? 58.740 -5.924 7.769 1.00 24.71 19 ASN B O 1
ATOM 2968 N N . ALA B 1 40 ? 60.682 -6.877 8.390 1.00 19.27 20 ALA B N 1
ATOM 2969 C CA . ALA B 1 40 ? 61.143 -7.064 7.021 1.00 21.23 20 ALA B CA 1
ATOM 2970 C C . ALA B 1 40 ? 60.264 -8.077 6.278 1.00 20.65 20 ALA B C 1
ATOM 2971 O O . ALA B 1 40 ? 59.919 -7.857 5.115 1.00 22.81 20 ALA B O 1
ATOM 2973 N N . VAL B 1 41 ? 59.878 -9.160 6.949 1.00 17.91 21 VAL B N 1
ATOM 2974 C CA . VAL B 1 41 ? 59.024 -10.175 6.334 1.00 19.33 21 VAL B CA 1
ATOM 2975 C C . VAL B 1 41 ? 57.631 -9.623 6.044 1.00 18.81 21 VAL B C 1
ATOM 2976 O O . VAL B 1 41 ? 57.087 -9.829 4.961 1.00 17.80 21 VAL B O 1
ATOM 2980 N N . TRP B 1 42 ? 57.066 -8.915 7.016 1.00 18.69 22 TRP B N 1
ATOM 2981 C CA . TRP B 1 42 ? 55.728 -8.351 6.877 1.00 20.45 22 TRP B CA 1
ATOM 2982 C C . TRP B 1 42 ? 55.660 -7.377 5.704 1.00 18.11 22 TRP B C 1
ATOM 2983 O O . TRP B 1 42 ? 54.769 -7.470 4.861 1.00 19.99 22 TRP B O 1
ATOM 2994 N N . MET B 1 43 ? 56.609 -6.449 5.651 1.00 18.60 23 MET B N 1
ATOM 2995 C CA . MET B 1 43 ? 56.712 -5.520 4.530 1.00 21.44 23 MET B CA 1
ATOM 2996 C C . MET B 1 43 ? 56.924 -6.193 3.173 1.00 21.08 23 MET B C 1
ATOM 2997 O O . MET B 1 43 ? 56.283 -5.819 2.190 1.00 22.82 23 MET B O 1
ATOM 3002 N N . ASP B 1 44 ? 57.832 -7.162 3.115 1.00 23.04 24 ASP B N 1
ATOM 3003 C CA . ASP B 1 44 ? 58.041 -7.937 1.895 1.00 24.44 24 ASP B CA 1
ATOM 3004 C C . ASP B 1 44 ? 56.730 -8.548 1.385 1.00 25.80 24 ASP B C 1
ATOM 3005 O O . ASP B 1 44 ? 56.370 -8.363 0.225 1.00 25.93 24 ASP B O 1
ATOM 3010 N N . LEU B 1 45 ? 56.018 -9.264 2.252 1.00 23.75 25 LEU B N 1
ATOM 3011 C CA . LEU B 1 45 ? 54.722 -9.846 1.891 1.00 21.91 25 LEU B CA 1
ATOM 3012 C C . LEU B 1 45 ? 53.678 -8.786 1.558 1.00 20.79 25 LEU B C 1
ATOM 3013 O O . LEU B 1 45 ? 52.876 -8.964 0.638 1.00 22.61 25 LEU B O 1
ATOM 3018 N N . PHE B 1 46 ? 53.676 -7.694 2.317 1.00 20.25 26 PHE B N 1
ATOM 3019 C CA . PHE B 1 46 ? 52.734 -6.614 2.065 1.00 20.84 26 PHE B CA 1
ATOM 3020 C C . PHE B 1 46 ? 52.995 -6.004 0.697 1.00 22.87 26 PHE B C 1
ATOM 3021 O O . PHE B 1 46 ? 52.062 -5.741 -0.058 1.00 21.11 26 PHE B O 1
ATOM 3029 N N . LYS B 1 47 ? 54.271 -5.813 0.373 1.00 20.59 27 LYS B N 1
ATOM 3030 C CA . LYS B 1 47 ? 54.671 -5.169 -0.878 1.00 23.45 27 LYS B CA 1
ATOM 3031 C C . LYS B 1 47 ? 54.327 -6.006 -2.120 1.00 22.53 27 LYS B C 1
ATOM 3032 O O . LYS B 1 47 ? 54.038 -5.462 -3.183 1.00 23.18 27 LYS B O 1
ATOM 3038 N N . SER B 1 48 ? 54.381 -7.321 -1.978 1.00 22.17 28 SER B N 1
ATOM 3039 C CA . SER B 1 48 ? 54.110 -8.230 -3.079 1.00 28.37 28 SER B CA 1
ATOM 3040 C C . SER B 1 48 ? 52.636 -8.517 -3.293 1.00 25.99 28 SER B C 1
ATOM 3041 O O . SER B 1 48 ? 52.278 -9.139 -4.263 1.00 26.35 28 SER B O 1
ATOM 3044 N N . ALA B 1 49 ? 51.797 -8.090 -2.364 1.00 25.39 29 ALA B N 1
ATOM 3045 C CA . ALA B 1 49 ? 50.405 -8.524 -2.323 1.00 25.95 29 ALA B CA 1
ATOM 3046 C C . ALA B 1 49 ? 49.473 -7.660 -3.158 1.00 24.32 29 ALA B C 1
ATOM 3047 O O . ALA B 1 49 ? 49.756 -6.489 -3.424 1.00 20.75 29 ALA B O 1
ATOM 3049 N N . ASP B 1 50 ? 48.362 -8.259 -3.576 1.00 24.15 30 ASP B N 1
ATOM 3050 C CA . ASP B 1 50 ? 47.282 -7.520 -4.213 1.00 29.80 30 ASP B CA 1
ATOM 3051 C C . ASP B 1 50 ? 46.033 -7.627 -3.336 1.00 21.87 30 ASP B C 1
ATOM 3052 O O . ASP B 1 50 ? 45.038 -6.934 -3.564 1.00 25.67 30 ASP B O 1
ATOM 3057 N N . GLU B 1 51 ? 46.098 -8.505 -2.336 1.00 20.54 31 GLU B N 1
ATOM 3058 C CA . GLU B 1 51 ? 45.046 -8.616 -1.318 1.00 22.09 31 GLU B CA 1
ATOM 3059 C C . GLU B 1 51 ? 45.623 -8.921 0.066 1.00 22.98 31 GLU B C 1
ATOM 3060 O O . GLU B 1 51 ? 46.514 -9.760 0.206 1.00 24.90 31 GLU B O 1
ATOM 3066 N N . VAL B 1 52 ? 45.119 -8.229 1.084 1.00 23.96 32 VAL B N 1
ATOM 3067 C CA . VAL B 1 52 ? 45.574 -8.440 2.457 1.00 22.00 32 VAL B CA 1
ATOM 3068 C C . VAL B 1 52 ? 44.404 -8.609 3.413 1.00 20.27 32 VAL B C 1
ATOM 3069 O O . VAL B 1 52 ? 43.419 -7.874 3.344 1.00 18.77 32 VAL B O 1
ATOM 3073 N N . LEU B 1 53 ? 44.522 -9.585 4.305 1.00 21.71 33 LEU B N 1
ATOM 3074 C CA . LEU B 1 53 ? 43.568 -9.754 5.384 1.00 21.83 33 LEU B CA 1
ATOM 3075 C C . LEU B 1 53 ? 44.298 -9.457 6.685 1.00 20.62 33 LEU B C 1
ATOM 3076 O O . LEU B 1 53 ? 45.358 -10.027 6.957 1.00 17.30 33 LEU B O 1
ATOM 3081 N N . MET B 1 54 ? 43.739 -8.571 7.497 1.00 17.91 34 MET B N 1
ATOM 3082 C CA . MET B 1 54 ? 44.380 -8.255 8.759 1.00 17.28 34 MET B CA 1
ATOM 3083 C C . MET B 1 54 ? 43.428 -8.368 9.939 1.00 20.14 34 MET B C 1
ATOM 3084 O O . MET B 1 54 ? 42.347 -7.778 9.941 1.00 17.94 34 MET B O 1
ATOM 3089 N N . ALA B 1 55 ? 43.856 -9.094 10.966 1.00 16.31 35 ALA B N 1
ATOM 3090 C CA . ALA B 1 55 ? 43.112 -9.148 12.216 1.00 16.58 35 ALA B CA 1
ATOM 3091 C C . ALA B 1 55 ? 44.036 -8.825 13.378 1.00 17.98 35 ALA B C 1
ATOM 3092 O O . ALA B 1 55 ? 45.041 -9.497 13.590 1.00 18.80 35 ALA B O 1
ATOM 3094 N N . THR B 1 56 ? 43.673 -7.806 14.144 1.00 14.70 36 THR B N 1
ATOM 3095 C CA . THR B 1 56 ? 44.510 -7.353 15.237 1.00 15.16 36 THR B CA 1
ATOM 3096 C C . THR B 1 56 ? 43.678 -7.116 16.495 1.00 19.29 36 THR B C 1
ATOM 3097 O O . THR B 1 56 ? 42.485 -6.825 16.418 1.00 18.51 36 THR B O 1
ATOM 3101 N N . GLY B 1 57 ? 44.310 -7.242 17.654 1.00 14.98 37 GLY B N 1
ATOM 3102 C CA . GLY B 1 57 ? 43.688 -6.818 18.893 1.00 15.46 37 GLY B CA 1
ATOM 3103 C C . GLY B 1 57 ? 43.644 -5.311 18.997 1.00 15.86 37 GLY B C 1
ATOM 3104 O O . GLY B 1 57 ? 42.590 -4.719 19.218 1.00 15.39 37 GLY B O 1
ATOM 3105 N N . TYR B 1 58 ? 44.803 -4.689 18.830 1.00 15.70 38 TYR B N 1
ATOM 3106 C CA . TYR B 1 58 ? 44.940 -3.256 19.023 1.00 15.16 38 TYR B CA 1
ATOM 3107 C C . TYR B 1 58 ? 45.534 -2.567 17.807 1.00 18.02 38 TYR B C 1
ATOM 3108 O O . TYR B 1 58 ? 46.166 -3.207 16.964 1.00 14.25 38 TYR B O 1
ATOM 3117 N N . VAL B 1 59 ? 45.336 -1.255 17.741 1.00 16.80 39 VAL B N 1
ATOM 3118 C CA . VAL B 1 59 ? 45.984 -0.406 16.752 1.00 19.66 39 VAL B CA 1
ATOM 3119 C C . VAL B 1 59 ? 46.319 0.922 17.413 1.00 20.02 39 VAL B C 1
ATOM 3120 O O . VAL B 1 59 ? 45.752 1.269 18.448 1.00 23.12 39 VAL B O 1
ATOM 3124 N N . SER B 1 60 ? 47.247 1.659 16.819 1.00 18.82 40 SER B N 1
ATOM 3125 C CA . SER B 1 60 ? 47.507 3.020 17.252 1.00 19.83 40 SER B CA 1
ATOM 3126 C C . SER B 1 60 ? 47.067 3.968 16.145 1.00 17.75 40 SER B C 1
ATOM 3127 O O . SER B 1 60 ? 46.953 3.561 14.988 1.00 16.72 40 SER B O 1
ATOM 3130 N N . ASN B 1 61 ? 46.822 5.225 16.503 1.00 14.01 41 ASN B N 1
ATOM 3131 C CA . ASN B 1 61 ? 46.402 6.233 15.539 1.00 16.30 41 ASN B CA 1
ATOM 3132 C C . ASN B 1 61 ? 47.384 6.417 14.375 1.00 16.87 41 ASN B C 1
ATOM 3133 O O . ASN B 1 61 ? 46.968 6.504 13.220 1.00 15.18 41 ASN B O 1
ATOM 3138 N N . ASP B 1 62 ? 48.683 6.450 14.663 1.00 15.39 42 ASP B N 1
ATOM 3139 C CA . ASP B 1 62 ? 49.658 6.673 13.592 1.00 17.18 42 ASP B CA 1
ATOM 3140 C C . ASP B 1 62 ? 49.776 5.468 12.647 1.00 18.93 42 ASP B C 1
ATOM 3141 O O . ASP B 1 62 ? 49.922 5.643 11.441 1.00 18.59 42 ASP B O 1
ATOM 3146 N N . ALA B 1 63 ? 49.717 4.255 13.186 1.00 15.73 43 ALA B N 1
ATOM 3147 C CA . ALA B 1 63 ? 49.711 3.058 12.346 1.00 16.58 43 ALA B CA 1
ATOM 3148 C C . ALA B 1 63 ? 48.571 3.075 11.320 1.00 16.75 43 ALA B C 1
ATOM 3149 O O . ALA B 1 63 ? 48.775 2.747 10.153 1.00 14.12 43 ALA B O 1
ATOM 3151 N N . VAL B 1 64 ? 47.381 3.474 11.756 1.00 15.80 44 VAL B N 1
ATOM 3152 C CA . VAL B 1 64 ? 46.222 3.526 10.863 1.00 15.67 44 VAL B CA 1
ATOM 3153 C C . VAL B 1 64 ? 46.344 4.630 9.818 1.00 17.09 44 VAL B C 1
ATOM 3154 O O . VAL B 1 64 ? 46.131 4.396 8.626 1.00 15.04 44 VAL B O 1
ATOM 3158 N N . VAL B 1 65 ? 46.703 5.826 10.274 1.00 14.30 45 VAL B N 1
ATOM 3159 C CA . VAL B 1 65 ? 46.845 6.979 9.394 1.00 15.64 45 VAL B CA 1
ATOM 3160 C C . VAL B 1 65 ? 47.913 6.725 8.331 1.00 17.42 45 VAL B C 1
ATOM 3161 O O . VAL B 1 65 ? 47.719 7.048 7.160 1.00 15.46 45 VAL B O 1
ATOM 3165 N N . GLU B 1 66 ? 49.029 6.133 8.746 1.00 14.71 46 GLU B N 1
ATOM 3166 C CA . GLU B 1 66 ? 50.112 5.803 7.830 1.00 17.14 46 GLU B CA 1
ATOM 3167 C C . GLU B 1 66 ? 49.774 4.644 6.883 1.00 19.53 46 GLU B C 1
ATOM 3168 O O . GLU B 1 66 ? 50.176 4.674 5.722 1.00 18.55 46 GLU B O 1
ATOM 3174 N N . LEU B 1 67 ? 49.048 3.635 7.364 1.00 14.51 47 LEU B N 1
ATOM 3175 C CA . LEU B 1 67 ? 48.544 2.578 6.481 1.00 16.55 47 LEU B CA 1
ATOM 3176 C C . LEU B 1 67 ? 47.647 3.187 5.406 1.00 17.94 47 LEU B C 1
ATOM 3177 O O . LEU B 1 67 ? 47.724 2.846 4.224 1.00 15.70 47 LEU B O 1
ATOM 3182 N N . HIS B 1 68 ? 46.795 4.099 5.852 1.00 18.35 48 HIS B N 1
ATOM 3183 C CA . HIS B 1 68 ? 45.888 4.842 4.991 1.00 18.26 48 HIS B CA 1
ATOM 3184 C C . HIS B 1 68 ? 46.670 5.597 3.913 1.00 20.77 48 HIS B C 1
ATOM 3185 O O . HIS B 1 68 ? 46.364 5.491 2.725 1.00 18.16 48 HIS B O 1
ATOM 3192 N N . LYS B 1 69 ? 47.700 6.331 4.331 1.00 20.59 49 LYS B N 1
ATOM 3193 C CA . LYS B 1 69 ? 48.578 7.030 3.392 1.00 22.32 49 LYS B CA 1
ATOM 3194 C C . LYS B 1 69 ? 49.253 6.070 2.415 1.00 25.03 49 LYS B C 1
ATOM 3195 O O . LYS B 1 69 ? 49.366 6.361 1.223 1.00 21.35 49 LYS B O 1
ATOM 3201 N N . ILE B 1 70 ? 49.698 4.928 2.928 1.00 19.74 50 ILE B N 1
ATOM 3202 C CA . ILE B 1 70 ? 50.327 3.898 2.107 1.00 20.72 50 ILE B CA 1
ATOM 3203 C C . ILE B 1 70 ? 49.388 3.387 1.010 1.00 20.74 50 ILE B C 1
ATOM 3204 O O . ILE B 1 70 ? 49.810 3.181 -0.127 1.00 20.42 50 ILE B O 1
ATOM 3209 N N . LEU B 1 71 ? 48.116 3.209 1.339 1.00 20.40 51 LEU B N 1
ATOM 3210 C CA . LEU B 1 71 ? 47.157 2.746 0.347 1.00 21.08 51 LEU B CA 1
ATOM 3211 C C . LEU B 1 71 ? 46.790 3.870 -0.618 1.00 23.46 51 LEU B C 1
ATOM 3212 O O . LEU B 1 71 ? 46.464 3.614 -1.777 1.00 20.52 51 LEU B O 1
ATOM 3217 N N . GLU B 1 72 ? 46.845 5.112 -0.141 1.00 20.21 52 GLU B N 1
ATOM 3218 C CA . GLU B 1 72 ? 46.642 6.269 -1.011 1.00 25.36 52 GLU B CA 1
ATOM 3219 C C . GLU B 1 72 ? 47.740 6.351 -2.072 1.00 25.60 52 GLU B C 1
ATOM 3220 O O . GLU B 1 72 ? 47.475 6.631 -3.241 1.00 22.74 52 GLU B O 1
ATOM 3226 N N . LEU B 1 73 ? 48.977 6.108 -1.641 1.00 24.69 53 LEU B N 1
ATOM 3227 C CA . LEU B 1 73 ? 50.157 6.383 -2.454 1.00 25.64 53 LEU B CA 1
ATOM 3228 C C . LEU B 1 73 ? 50.518 5.226 -3.377 1.00 26.44 53 LEU B C 1
ATOM 3229 O O . LEU B 1 73 ? 51.208 5.416 -4.375 1.00 31.96 53 LEU B O 1
ATOM 3234 N N . ASN B 1 74 ? 50.027 4.032 -3.057 1.00 26.30 54 ASN B N 1
ATOM 3235 C CA . ASN B 1 74 ? 50.391 2.823 -3.801 1.00 28.63 54 ASN B CA 1
ATOM 3236 C C . ASN B 1 74 ? 49.126 2.084 -4.206 1.00 28.57 54 ASN B C 1
ATOM 3237 O O . ASN B 1 74 ? 48.220 1.920 -3.389 1.00 29.42 54 ASN B O 1
ATOM 3242 N N . ASP B 1 75 ? 49.066 1.643 -5.459 1.00 26.48 55 ASP B N 1
ATOM 3243 C CA . ASP B 1 75 ? 47.849 1.041 -5.992 1.00 31.44 55 ASP B CA 1
ATOM 3244 C C . ASP B 1 75 ? 47.815 -0.490 -5.941 1.00 28.30 55 ASP B C 1
ATOM 3245 O O . ASP B 1 75 ? 46.788 -1.101 -6.242 1.00 24.12 55 ASP B O 1
ATOM 3250 N N . HIS B 1 76 ? 48.932 -1.102 -5.559 1.00 24.13 56 HIS B N 1
ATOM 3251 C CA . HIS B 1 76 ? 49.070 -2.560 -5.581 1.00 23.14 56 HIS B CA 1
ATOM 3252 C C . HIS B 1 76 ? 48.027 -3.342 -4.769 1.00 26.64 56 HIS B C 1
ATOM 3253 O O . HIS B 1 76 ? 47.611 -4.419 -5.198 1.00 28.24 56 HIS B O 1
ATOM 3260 N N . ILE B 1 77 ? 47.598 -2.833 -3.617 1.00 27.02 57 ILE B N 1
ATOM 3261 C CA . ILE B 1 77 ? 46.555 -3.540 -2.867 1.00 25.05 57 ILE B CA 1
ATOM 3262 C C . ILE B 1 77 ? 45.163 -3.271 -3.448 1.00 29.11 57 ILE B C 1
ATOM 3263 O O . ILE B 1 77 ? 44.649 -2.149 -3.382 1.00 22.83 57 ILE B O 1
ATOM 3268 N N . GLN B 1 78 ? 44.563 -4.315 -4.017 1.00 25.83 58 GLN B N 1
ATOM 3269 C CA . GLN B 1 78 ? 43.245 -4.229 -4.643 1.00 27.06 58 GLN B CA 1
ATOM 3270 C C . GLN B 1 78 ? 42.147 -4.357 -3.605 1.00 26.51 58 GLN B C 1
ATOM 3271 O O . GLN B 1 78 ? 41.072 -3.770 -3.728 1.00 26.42 58 GLN B O 1
ATOM 3277 N N . LYS B 1 79 ? 42.439 -5.148 -2.583 1.00 22.05 59 LYS B N 1
ATOM 3278 C CA . LYS B 1 79 ? 41.501 -5.417 -1.508 1.00 23.37 59 LYS B CA 1
ATOM 3279 C C . LYS B 1 79 ? 42.192 -5.582 -0.150 1.00 23.02 59 LYS B C 1
ATOM 3280 O O . LYS B 1 79 ? 43.182 -6.311 -0.017 1.00 20.95 59 LYS B O 1
ATOM 3286 N N . ILE B 1 80 ? 41.663 -4.894 0.857 1.00 20.04 60 ILE B N 1
ATOM 3287 C CA . ILE B 1 80 ? 42.132 -5.063 2.227 1.00 21.50 60 ILE B CA 1
ATOM 3288 C C . ILE B 1 80 ? 40.967 -5.104 3.211 1.00 21.91 60 ILE B C 1
ATOM 3289 O O . ILE B 1 80 ? 40.082 -4.249 3.182 1.00 22.55 60 ILE B O 1
ATOM 3294 N N . ASP B 1 81 ? 40.959 -6.114 4.073 1.00 19.28 61 ASP B N 1
ATOM 3295 C CA . ASP B 1 81 ? 39.980 -6.163 5.147 1.00 22.07 61 ASP B CA 1
ATOM 3296 C C . ASP B 1 81 ? 40.755 -6.061 6.453 1.00 21.22 61 ASP B C 1
ATOM 3297 O O . ASP B 1 81 ? 41.738 -6.776 6.655 1.00 20.22 61 ASP B O 1
ATOM 3302 N N . LEU B 1 82 ? 40.323 -5.165 7.332 1.00 19.57 62 LEU B N 1
ATOM 3303 C CA . LEU B 1 82 ? 41.019 -4.952 8.594 1.00 18.41 62 LEU B CA 1
ATOM 3304 C C . LEU B 1 82 ? 40.028 -5.115 9.739 1.00 17.18 62 LEU B C 1
ATOM 3305 O O . LEU B 1 82 ? 39.066 -4.356 9.850 1.00 19.36 62 LEU B O 1
ATOM 3310 N N . LEU B 1 83 ? 40.254 -6.134 10.561 1.00 14.49 63 LEU B N 1
ATOM 3311 C CA . LEU B 1 83 ? 39.499 -6.313 11.793 1.00 16.44 63 LEU B CA 1
ATOM 3312 C C . LEU B 1 83 ? 40.271 -5.780 12.993 1.00 18.10 63 LEU B C 1
ATOM 3313 O O . LEU B 1 83 ? 41.391 -6.217 13.269 1.00 16.11 63 LEU B O 1
ATOM 3318 N N . VAL B 1 84 ? 39.668 -4.819 13.687 1.00 15.78 64 VAL B N 1
ATOM 3319 C CA . VAL B 1 84 ? 40.199 -4.304 14.946 1.00 18.45 64 VAL B CA 1
ATOM 3320 C C . VAL B 1 84 ? 39.366 -4.870 16.093 1.00 18.42 64 VAL B C 1
ATOM 3321 O O . VAL B 1 84 ? 38.196 -4.518 16.255 1.00 18.61 64 VAL B O 1
ATOM 3325 N N . GLY B 1 85 ? 39.969 -5.759 16.877 1.00 15.09 65 GLY B N 1
ATOM 3326 C CA . GLY B 1 85 ? 39.208 -6.626 17.758 1.00 15.14 65 GLY B CA 1
ATOM 3327 C C . GLY B 1 85 ? 38.879 -6.185 19.176 1.00 16.92 65 GLY B C 1
ATOM 3328 O O . GLY B 1 85 ? 37.815 -6.524 19.691 1.00 16.78 65 GLY B O 1
ATOM 3329 N N . MET B 1 86 ? 39.772 -5.430 19.809 1.00 16.81 66 MET B N 1
ATOM 3330 C CA . MET B 1 86 ? 39.635 -5.136 21.236 1.00 16.70 66 MET B CA 1
ATOM 3331 C C . MET B 1 86 ? 38.935 -3.812 21.539 1.00 17.98 66 MET B C 1
ATOM 3332 O O . MET B 1 86 ? 38.212 -3.702 22.526 1.00 16.62 66 MET B O 1
ATOM 3337 N N . HIS B 1 87 ? 39.133 -2.818 20.684 1.00 14.59 67 HIS B N 1
ATOM 3338 C CA . HIS B 1 87 ? 38.830 -1.438 21.048 1.00 18.35 67 HIS B CA 1
ATOM 3339 C C . HIS B 1 87 ? 37.348 -1.083 21.219 1.00 19.76 67 HIS B C 1
ATOM 3340 O O . HIS B 1 87 ? 37.008 -0.291 22.095 1.00 17.12 67 HIS B O 1
ATOM 3347 N N . TYR B 1 88 ? 36.469 -1.641 20.393 1.00 20.05 68 TYR B N 1
ATOM 3348 C CA . TYR B 1 88 ? 35.054 -1.283 20.499 1.00 23.19 68 TYR B CA 1
ATOM 3349 C C . TYR B 1 88 ? 34.479 -1.537 21.893 1.00 18.20 68 TYR B C 1
ATOM 3350 O O . TYR B 1 88 ? 33.813 -0.667 22.456 1.00 19.45 68 TYR B O 1
ATOM 3359 N N . LEU B 1 89 ? 34.725 -2.726 22.436 1.00 16.17 69 LEU B N 1
ATOM 3360 C CA . LEU B 1 89 ? 34.248 -3.069 23.774 1.00 17.09 69 LEU B CA 1
ATOM 3361 C C . LEU B 1 89 ? 35.157 -2.572 24.896 1.00 23.99 69 LEU B C 1
ATOM 3362 O O . LEU B 1 89 ? 34.675 -2.172 25.952 1.00 25.63 69 LEU B O 1
ATOM 3367 N N . GLU B 1 90 ? 36.467 -2.602 24.677 1.00 18.47 70 GLU B N 1
ATOM 3368 C CA . GLU B 1 90 ? 37.418 -2.193 25.709 1.00 20.36 70 GLU B CA 1
ATOM 3369 C C . GLU B 1 90 ? 37.663 -0.679 25.765 1.00 23.20 70 GLU B C 1
ATOM 3370 O O . GLU B 1 90 ? 37.958 -0.137 26.830 1.00 22.34 70 GLU B O 1
ATOM 3376 N N . GLY B 1 91 ? 37.535 -0.000 24.626 1.00 19.97 71 GLY B N 1
ATOM 3377 C CA . GLY B 1 91 ? 37.757 1.438 24.571 1.00 23.19 71 GLY B CA 1
ATOM 3378 C C . GLY B 1 91 ? 38.541 1.981 23.380 1.00 25.30 71 GLY B C 1
ATOM 3379 O O . GLY B 1 91 ? 39.609 1.477 23.029 1.00 21.24 71 GLY B O 1
ATOM 3380 N N . PHE B 1 92 ? 37.984 3.024 22.768 1.00 20.42 72 PHE B N 1
ATOM 3381 C CA . PHE B 1 92 ? 38.601 3.762 21.669 1.00 20.10 72 PHE B CA 1
ATOM 3382 C C . PHE B 1 92 ? 39.060 5.124 22.181 1.00 21.97 72 PHE B C 1
ATOM 3383 O O . PHE B 1 92 ? 38.385 5.718 23.016 1.00 23.17 72 PHE B O 1
ATOM 3391 N N . SER B 1 93 ? 40.186 5.632 21.695 1.00 20.01 73 SER B N 1
ATOM 3392 C CA . SER B 1 93 ? 40.410 7.073 21.757 1.00 19.50 73 SER B CA 1
ATOM 3393 C C . SER B 1 93 ? 39.707 7.677 20.548 1.00 18.46 73 SER B C 1
ATOM 3394 O O . SER B 1 93 ? 39.433 6.966 19.580 1.00 17.63 73 SER B O 1
ATOM 3397 N N . HIS B 1 94 ? 39.398 8.969 20.598 1.00 21.95 74 HIS B N 1
ATOM 3398 C CA . HIS B 1 94 ? 38.808 9.62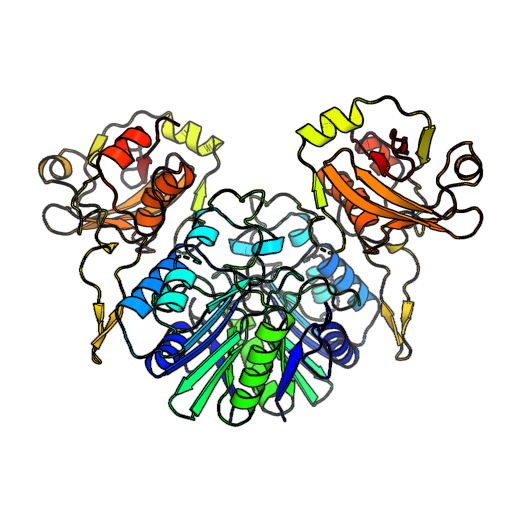7 19.439 1.00 25.00 74 HIS B CA 1
ATOM 3399 C C . HIS B 1 94 ? 39.719 9.521 18.223 1.00 21.76 74 HIS B C 1
ATOM 3400 O O . HIS B 1 94 ? 39.250 9.290 17.110 1.00 20.07 74 HIS B O 1
ATOM 3407 N N . LEU B 1 95 ? 41.024 9.651 18.440 1.00 20.00 75 LEU B N 1
ATOM 3408 C CA . LEU B 1 95 ? 41.974 9.589 17.334 1.00 20.00 75 LEU B CA 1
ATOM 3409 C C . LEU B 1 95 ? 42.019 8.204 16.683 1.00 19.00 75 LEU B C 1
ATOM 3410 O O . LEU B 1 95 ? 42.028 8.107 15.459 1.00 19.56 75 LEU B O 1
ATOM 3415 N N . GLN B 1 96 ? 42.059 7.141 17.488 1.00 20.26 76 GLN B N 1
ATOM 3416 C CA . GLN B 1 96 ? 41.987 5.786 16.936 1.00 15.95 76 GLN B CA 1
ATOM 3417 C C . GLN B 1 96 ? 40.692 5.566 16.161 1.00 18.61 76 GLN B C 1
ATOM 3418 O O . GLN B 1 96 ? 40.708 5.077 15.032 1.00 18.56 76 GLN B O 1
ATOM 3424 N N . TYR B 1 97 ? 39.573 5.924 16.780 1.00 20.95 77 TYR B N 1
ATOM 3425 C CA . TYR B 1 97 ? 38.268 5.754 16.160 1.00 19.66 77 TYR B CA 1
ATOM 3426 C C . TYR B 1 97 ? 38.153 6.544 14.866 1.00 19.23 77 TYR B C 1
ATOM 3427 O O . TYR B 1 97 ? 37.772 5.995 13.831 1.00 18.72 77 TYR B O 1
ATOM 3436 N N . ASP B 1 98 ? 38.489 7.827 14.932 1.00 19.43 78 ASP B N 1
ATOM 3437 C CA . ASP B 1 98 ? 38.452 8.694 13.765 1.00 18.03 78 ASP B CA 1
ATOM 3438 C C . ASP B 1 98 ? 39.365 8.214 12.638 1.00 17.69 78 ASP B C 1
ATOM 3439 O O . ASP B 1 98 ? 38.958 8.226 11.484 1.00 19.43 78 ASP B O 1
ATOM 3444 N N . SER B 1 99 ? 40.580 7.775 12.962 1.00 15.69 79 SER B N 1
ATOM 3445 C CA . SER B 1 99 ? 41.498 7.303 11.923 1.00 16.52 79 SER B CA 1
ATOM 3446 C C . SER B 1 99 ? 40.935 6.093 11.183 1.00 16.81 79 SER B C 1
ATOM 3447 O O . SER B 1 99 ? 41.072 5.982 9.969 1.00 17.27 79 SER B O 1
ATOM 3450 N N . LEU B 1 100 ? 40.295 5.192 11.918 1.00 14.66 80 LEU B N 1
ATOM 3451 C CA . LEU B 1 100 ? 39.748 3.981 11.315 1.00 16.69 80 LEU B CA 1
ATOM 3452 C C . LEU B 1 100 ? 38.547 4.306 10.430 1.00 18.23 80 LEU B C 1
ATOM 3453 O O . LEU B 1 100 ? 38.354 3.705 9.370 1.00 18.69 80 LEU B O 1
ATOM 3468 N N . LYS B 1 102 ? 38.023 7.133 8.888 1.00 19.37 82 LYS B N 1
ATOM 3469 C CA . LYS B 1 102 ? 38.536 7.820 7.705 1.00 19.10 82 LYS B CA 1
ATOM 3470 C C . LYS B 1 102 ? 39.142 6.835 6.707 1.00 21.42 82 LYS B C 1
ATOM 3471 O O . LYS B 1 102 ? 38.991 7.003 5.498 1.00 22.90 82 LYS B O 1
ATOM 3477 N N . LEU B 1 103 ? 39.828 5.814 7.218 1.00 17.79 83 LEU B N 1
ATOM 3478 C CA . LEU B 1 103 ? 40.348 4.736 6.383 1.00 21.05 83 LEU B CA 1
ATOM 3479 C C . LEU B 1 103 ? 39.208 3.986 5.701 1.00 17.93 83 LEU B C 1
ATOM 3480 O O . LEU B 1 103 ? 39.252 3.736 4.498 1.00 16.03 83 LEU B O 1
ATOM 3485 N N . ASN B 1 104 ? 38.197 3.624 6.484 1.00 15.35 84 ASN B N 1
ATOM 3486 C CA . ASN B 1 104 ? 37.020 2.940 5.962 1.00 23.53 84 ASN B CA 1
ATOM 3487 C C . ASN B 1 104 ? 36.348 3.778 4.869 1.00 18.94 84 ASN B C 1
ATOM 3488 O O . ASN B 1 104 ? 35.961 3.254 3.831 1.00 21.90 84 ASN B O 1
ATOM 3493 N N . ASP B 1 105 ? 36.233 5.081 5.114 1.00 21.15 85 ASP B N 1
ATOM 3494 C CA . ASP B 1 105 ? 35.663 6.010 4.142 1.00 25.77 85 ASP B CA 1
ATOM 3495 C C . ASP B 1 105 ? 36.371 5.913 2.793 1.00 27.32 85 ASP B C 1
ATOM 3496 O O . ASP B 1 105 ? 35.743 5.814 1.736 1.00 23.01 85 ASP B O 1
ATOM 3501 N N . PHE B 1 106 ? 37.696 5.964 2.859 1.00 20.30 86 PHE B N 1
ATOM 3502 C CA . PHE B 1 106 ? 38.572 5.821 1.707 1.00 20.58 86 PHE B CA 1
ATOM 3503 C C . PHE B 1 106 ? 38.378 4.475 1.006 1.00 20.98 86 PHE B C 1
ATOM 3504 O O . PHE B 1 106 ? 38.172 4.429 -0.205 1.00 20.45 86 PHE B O 1
ATOM 3512 N N . LEU B 1 107 ? 38.457 3.387 1.768 1.00 19.87 87 LEU B N 1
ATOM 3513 C CA . LEU B 1 107 ? 38.284 2.048 1.212 1.00 21.61 87 LEU B CA 1
ATOM 3514 C C . LEU B 1 107 ? 36.910 1.876 0.569 1.00 24.67 87 LEU B C 1
ATOM 3515 O O . LEU B 1 107 ? 36.790 1.270 -0.496 1.00 24.38 87 LEU B O 1
ATOM 3520 N N . ARG B 1 108 ? 35.879 2.411 1.214 1.00 23.12 88 ARG B N 1
ATOM 3521 C CA . ARG B 1 108 ? 34.523 2.337 0.675 1.00 26.76 88 ARG B CA 1
ATOM 352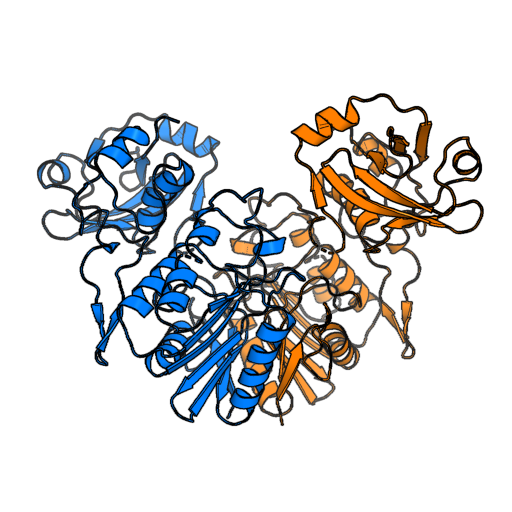2 C C . ARG B 1 108 ? 34.422 3.048 -0.679 1.00 28.63 88 ARG B C 1
ATOM 3523 O O . ARG B 1 108 ? 33.882 2.500 -1.644 1.00 25.13 88 ARG B O 1
ATOM 3531 N N . HIS B 1 109 ? 34.955 4.264 -0.734 1.00 23.21 89 HIS B N 1
ATOM 3532 C CA . HIS B 1 109 ? 34.935 5.097 -1.932 1.00 31.17 89 HIS B CA 1
ATOM 3533 C C . HIS B 1 109 ? 35.770 4.539 -3.089 1.00 33.86 89 HIS B C 1
ATOM 3534 O O . HIS B 1 109 ? 35.470 4.783 -4.254 1.00 36.48 89 HIS B O 1
ATOM 3541 N N . GLU B 1 110 ? 36.780 3.740 -2.768 1.00 28.54 90 GLU B N 1
ATOM 3542 C CA . GLU B 1 110 ? 37.687 3.207 -3.781 1.00 25.25 90 GLU B CA 1
ATOM 3543 C C . GLU B 1 110 ? 37.321 1.756 -4.083 1.00 28.51 90 GLU B C 1
ATOM 3544 O O . GLU B 1 110 ? 37.883 1.136 -4.983 1.00 29.92 90 GLU B O 1
ATOM 3550 N N . LYS B 1 111 ? 36.357 1.234 -3.329 1.00 25.24 91 LYS B N 1
ATOM 3551 C CA . LYS B 1 111 ? 35.939 -0.162 -3.435 1.00 29.69 91 LYS B CA 1
ATOM 3552 C C . LYS B 1 111 ? 37.140 -1.092 -3.254 1.00 30.42 91 LYS B C 1
ATOM 3553 O O . LYS B 1 111 ? 37.296 -2.078 -3.975 1.00 26.28 91 LYS B O 1
ATOM 3559 N N . ARG B 1 112 ? 37.980 -0.766 -2.275 1.00 22.96 92 ARG B N 1
ATOM 3560 C CA . ARG B 1 112 ? 39.189 -1.531 -2.001 1.00 27.68 92 ARG B CA 1
ATOM 3561 C C . ARG B 1 112 ? 39.150 -2.230 -0.641 1.00 24.26 92 ARG B C 1
ATOM 3562 O O . ARG B 1 112 ? 40.182 -2.671 -0.140 1.00 23.89 92 ARG B O 1
ATOM 3570 N N . GLY B 1 113 ? 37.968 -2.321 -0.041 1.00 22.31 93 GLY B N 1
ATOM 3571 C CA . GLY B 1 113 ? 37.783 -3.163 1.130 1.00 20.20 93 GLY B CA 1
ATOM 3572 C C . GLY B 1 113 ? 37.081 -2.471 2.283 1.00 23.22 93 GLY B C 1
ATOM 3573 O O . GLY B 1 113 ? 36.207 -1.637 2.056 1.00 22.15 93 GLY B O 1
ATOM 3574 N N . ALA B 1 114 ? 37.467 -2.789 3.519 1.00 22.39 94 ALA B N 1
ATOM 3575 C CA . ALA B 1 114 ? 36.692 -2.334 4.677 1.00 25.05 94 ALA B CA 1
ATOM 3576 C C . ALA B 1 114 ? 37.404 -2.492 6.016 1.00 19.89 94 ALA B C 1
ATOM 3577 O O . ALA B 1 114 ? 38.291 -3.334 6.177 1.00 19.10 94 ALA B O 1
ATOM 3579 N N . VAL B 1 115 ? 36.956 -1.696 6.982 1.00 20.08 95 VAL B N 1
ATOM 3580 C CA . VAL B 1 115 ? 37.439 -1.752 8.356 1.00 19.20 95 VAL B CA 1
ATOM 3581 C C . VAL B 1 115 ? 36.351 -2.322 9.259 1.00 18.78 95 VAL B C 1
ATOM 3582 O O . VAL B 1 115 ? 35.223 -1.836 9.258 1.00 21.15 95 VAL B O 1
ATOM 3586 N N . TYR B 1 116 ? 36.685 -3.351 10.027 1.00 18.15 96 TYR B N 1
ATOM 3587 C CA . TYR B 1 116 ? 35.720 -3.955 10.935 1.00 19.21 96 TYR B CA 1
ATOM 3588 C C . TYR B 1 116 ? 36.108 -3.776 12.398 1.00 19.19 96 TYR B C 1
ATOM 3589 O O . TYR B 1 116 ? 37.292 -3.805 12.745 1.00 17.26 96 TYR B O 1
ATOM 3598 N N . VAL B 1 117 ? 35.104 -3.596 13.251 1.00 16.13 97 VAL B N 1
ATOM 3599 C CA . VAL B 1 117 ? 35.283 -3.746 14.690 1.00 17.89 97 VAL B CA 1
ATOM 3600 C C . VAL B 1 117 ? 34.593 -5.015 15.182 1.00 19.97 97 VAL B C 1
ATOM 3601 O O . VAL B 1 117 ? 33.915 -5.703 14.419 1.00 21.24 97 VAL B O 1
ATOM 3605 N N . SER B 1 118 ? 34.759 -5.306 16.468 1.00 19.33 98 SER B N 1
ATOM 3606 C CA . SER B 1 118 ? 34.212 -6.516 17.076 1.00 17.55 98 SER B CA 1
ATOM 3607 C C . SER B 1 118 ? 33.235 -6.177 18.192 1.00 20.60 98 SER B C 1
ATOM 3608 O O . SER B 1 118 ? 33.628 -6.073 19.352 1.00 19.59 98 SER B O 1
ATOM 3611 N N . PRO B 1 119 ? 31.952 -6.011 17.843 1.00 20.37 99 PRO B N 1
ATOM 3612 C CA . PRO B 1 119 ? 30.958 -5.569 18.827 1.00 22.76 99 PRO B CA 1
ATOM 3613 C C . PRO B 1 119 ? 30.514 -6.676 19.781 1.00 22.11 99 PRO B C 1
ATOM 3614 O O . PRO B 1 119 ? 30.009 -6.357 20.855 1.00 29.39 99 PRO B O 1
ATOM 3618 N N . PHE B 1 120 ? 30.692 -7.940 19.407 1.00 20.83 100 PHE B N 1
ATOM 3619 C CA . PHE B 1 120 ? 30.155 -9.037 20.210 1.00 27.60 100 PHE B CA 1
ATOM 3620 C C . PHE B 1 120 ? 31.157 -9.720 21.136 1.00 26.55 100 PHE B C 1
ATOM 3621 O O . PHE B 1 120 ? 30.759 -10.506 21.994 1.00 26.40 100 PHE B O 1
ATOM 3629 N N . VAL B 1 121 ? 32.444 -9.428 20.976 1.00 23.58 101 VAL B N 1
ATOM 3630 C CA . VAL B 1 121 ? 33.456 -10.089 21.792 1.00 18.85 101 VAL B CA 1
ATOM 3631 C C . VAL B 1 121 ? 34.764 -9.310 21.733 1.00 24.31 101 VAL B C 1
ATOM 3632 O O . VAL B 1 121 ? 35.028 -8.601 20.760 1.00 22.71 101 VAL B O 1
ATOM 3636 N N . LYS B 1 122 ? 35.565 -9.412 22.789 1.00 21.00 102 LYS B N 1
ATOM 3637 C CA . LYS B 1 122 ? 36.875 -8.786 22.783 1.00 21.28 102 LYS B CA 1
ATOM 3638 C C . LYS B 1 122 ? 37.823 -9.701 22.027 1.00 18.98 102 LYS B C 1
ATOM 3639 O O . LYS B 1 122 ? 38.314 -10.697 22.567 1.00 19.38 102 LYS B O 1
ATOM 3645 N N . PHE B 1 123 ? 38.051 -9.369 20.761 1.00 16.56 103 PHE B N 1
ATOM 3646 C CA . PHE B 1 123 ? 38.888 -10.197 19.909 1.00 18.07 103 PHE B CA 1
ATOM 3647 C C . PHE B 1 123 ? 40.331 -9.746 20.038 1.00 15.13 103 PHE B C 1
ATOM 3648 O O . PHE B 1 123 ? 40.651 -8.573 19.845 1.00 14.98 103 PHE B O 1
ATOM 3656 N N . HIS B 1 124 ? 41.198 -10.692 20.375 1.00 15.72 104 HIS B N 1
ATOM 3657 C CA . HIS B 1 124 ? 42.579 -10.384 20.708 1.00 15.61 104 HIS B CA 1
ATOM 3658 C C . HIS B 1 124 ? 43.609 -10.987 19.741 1.00 18.24 104 HIS B C 1
ATOM 3659 O O . HIS B 1 124 ? 44.812 -10.778 19.905 1.00 16.73 104 HIS B O 1
ATOM 3666 N N . GLY B 1 125 ? 43.145 -11.722 18.736 1.00 16.47 105 GLY B N 1
ATOM 3667 C CA . GLY B 1 125 ? 44.049 -12.376 17.804 1.00 14.81 105 GLY B CA 1
ATOM 3668 C C . GLY B 1 125 ? 44.886 -11.446 16.942 1.00 16.74 105 GLY B C 1
ATOM 3669 O O . GLY B 1 125 ? 44.480 -10.323 16.649 1.00 16.23 105 G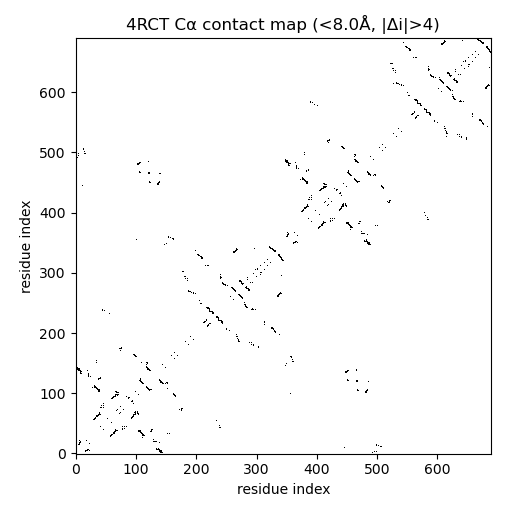LY B O 1
ATOM 3670 N N . LYS B 1 126 ? 46.067 -11.916 16.544 1.00 16.63 106 LYS B N 1
ATOM 3671 C CA . LYS B 1 126 ? 46.917 -11.191 15.599 1.00 17.35 106 LYS B CA 1
ATOM 3672 C C . LYS B 1 126 ? 47.239 -12.085 14.401 1.00 19.01 106 LYS B C 1
ATOM 3673 O O . LYS B 1 126 ? 48.030 -13.024 14.508 1.00 18.94 106 LYS B O 1
ATOM 3679 N N . MET B 1 127 ? 46.624 -11.787 13.262 1.00 15.77 107 MET B N 1
ATOM 3680 C CA . MET B 1 127 ? 46.704 -12.663 12.100 1.00 16.69 107 MET B CA 1
ATOM 3681 C C . MET B 1 127 ? 46.750 -11.845 10.821 1.00 15.28 107 MET B C 1
ATOM 3682 O O . MET B 1 127 ? 46.024 -10.860 10.673 1.00 15.78 107 MET B O 1
ATOM 3687 N N . TYR B 1 128 ? 47.608 -12.256 9.899 1.00 16.60 108 TYR B N 1
ATOM 3688 C CA . TYR B 1 128 ? 47.754 -11.554 8.637 1.00 18.92 108 TYR B CA 1
ATOM 3689 C C . TYR B 1 128 ? 47.855 -12.535 7.483 1.00 18.16 108 TYR B C 1
ATOM 3690 O O . TYR B 1 128 ? 48.603 -13.508 7.543 1.00 22.70 108 TYR B O 1
ATOM 3699 N N . SER B 1 129 ? 47.090 -12.273 6.434 1.00 17.34 109 SER B N 1
ATOM 3700 C CA . SER B 1 129 ? 47.144 -13.098 5.243 1.00 22.44 109 SER B CA 1
ATOM 3701 C C . SER B 1 129 ? 47.419 -12.225 4.020 1.00 21.48 109 SER B C 1
ATOM 3702 O O . SER B 1 129 ? 46.792 -11.179 3.836 1.00 20.83 109 SER B O 1
ATOM 3705 N N . PHE B 1 130 ? 48.346 -12.676 3.183 1.00 21.47 110 PHE B N 1
ATOM 3706 C CA . PHE B 1 130 ? 48.771 -11.917 2.014 1.00 25.06 110 PHE B CA 1
ATOM 3707 C C . PHE B 1 130 ? 48.563 -12.708 0.735 1.00 25.50 110 PHE B C 1
ATOM 3708 O O . PHE B 1 130 ? 49.041 -13.835 0.604 1.00 25.12 110 PHE B O 1
ATOM 3716 N N . LYS B 1 131 ? 47.849 -12.142 -0.216 1.00 27.35 111 LYS B N 1
ATOM 3717 C CA . LYS B 1 131 ? 47.630 -12.834 -1.469 1.00 27.55 111 LYS B CA 1
ATOM 3718 C C . LYS B 1 131 ? 48.352 -12.149 -2.623 1.00 29.50 111 LYS B C 1
ATOM 3719 O O . LYS B 1 131 ? 48.196 -10.962 -2.853 1.00 27.41 111 LYS B O 1
ATOM 3725 N N . ASN B 1 132 ? 49.154 -12.924 -3.334 1.00 29.83 112 ASN B N 1
ATOM 3726 C CA . ASN B 1 132 ? 49.871 -12.456 -4.505 1.00 36.69 112 ASN B CA 1
ATOM 3727 C C . ASN B 1 132 ? 49.415 -13.314 -5.686 1.00 37.21 112 ASN B C 1
ATOM 3728 O O . ASN B 1 132 ? 49.801 -14.465 -5.789 1.00 33.04 112 ASN B O 1
ATOM 3733 N N . TYR B 1 133 ? 48.595 -12.764 -6.576 1.00 35.34 113 TYR B N 1
ATOM 3734 C CA . TYR B 1 133 ? 48.003 -13.598 -7.610 1.00 42.89 113 TYR B CA 1
ATOM 3735 C C . TYR B 1 133 ? 47.209 -14.690 -6.887 1.00 45.84 113 TYR B C 1
ATOM 3736 O O . TYR B 1 133 ? 46.179 -14.417 -6.295 1.00 48.09 113 TYR B O 1
ATOM 3738 N N . GLN B 1 134 ? 47.647 -15.934 -7.014 1.00 45.04 114 GLN B N 1
ATOM 3739 C CA . GLN B 1 134 ? 47.048 -17.046 -6.295 1.00 45.47 114 GLN B CA 1
ATOM 3740 C C . GLN B 1 134 ? 47.935 -17.649 -5.196 1.00 44.45 114 GLN B C 1
ATOM 3741 O O . GLN B 1 134 ? 47.635 -18.709 -4.668 1.00 45.44 114 GLN B O 1
ATOM 3747 N N . LYS B 1 135 ? 49.022 -16.970 -4.852 1.00 40.07 115 LYS B N 1
ATOM 3748 C CA . LYS B 1 135 ? 49.935 -17.447 -3.824 1.00 39.94 115 LYS B CA 1
ATOM 3749 C C . LYS B 1 135 ? 49.605 -16.808 -2.471 1.00 36.51 115 LYS B C 1
ATOM 3750 O O . LYS B 1 135 ? 49.482 -15.601 -2.373 1.00 32.87 115 LYS B O 1
ATOM 3753 N N . ILE B 1 136 ? 49.453 -17.630 -1.439 1.00 28.42 116 ILE B N 1
ATOM 3754 C CA . ILE B 1 136 ? 49.041 -17.138 -0.127 1.00 27.05 116 ILE B CA 1
ATOM 3755 C C . ILE B 1 136 ? 50.167 -17.255 0.900 1.00 27.98 116 ILE B C 1
ATOM 3756 O O . ILE B 1 136 ? 50.815 -18.298 1.004 1.00 26.46 116 ILE B O 1
ATOM 3761 N N . ASN B 1 137 ? 50.386 -16.183 1.660 1.00 24.03 117 ASN B N 1
ATOM 3762 C CA . ASN B 1 137 ? 51.331 -16.191 2.777 1.00 22.84 117 ASN B CA 1
ATOM 3763 C C . ASN B 1 137 ? 50.636 -15.700 4.041 1.00 22.38 117 ASN B C 1
ATOM 3764 O O . ASN B 1 137 ? 49.859 -14.746 3.988 1.00 24.08 117 ASN B O 1
ATOM 3769 N N . GLY B 1 138 ? 50.905 -16.346 5.172 1.00 21.72 118 GLY B N 1
ATOM 3770 C CA . GLY B 1 138 ? 50.298 -15.936 6.426 1.00 22.75 118 GLY B CA 1
ATOM 3771 C C . GLY B 1 138 ? 51.220 -15.746 7.616 1.00 19.49 118 GLY B C 1
ATOM 3772 O O . GLY B 1 138 ? 52.264 -16.389 7.721 1.00 22.70 118 GLY B O 1
ATOM 3773 N N . LEU B 1 139 ? 50.821 -14.852 8.517 1.00 17.98 119 LEU B N 1
ATOM 3774 C CA . LEU B 1 139 ? 51.497 -14.677 9.798 1.00 18.63 119 LEU B CA 1
ATOM 3775 C C . LEU B 1 139 ? 50.508 -14.718 10.956 1.00 20.48 119 LEU B C 1
ATOM 3776 O O . LEU B 1 139 ? 49.415 -14.154 10.885 1.00 20.12 119 LEU B O 1
ATOM 3781 N N . ILE B 1 140 ? 50.905 -15.402 12.020 1.00 18.24 120 ILE B N 1
ATOM 3782 C CA . ILE B 1 140 ? 50.079 -15.540 13.209 1.00 17.35 120 ILE B CA 1
ATOM 3783 C C . ILE B 1 140 ? 50.992 -15.578 14.430 1.00 16.59 120 ILE B C 1
ATOM 3784 O O . ILE B 1 140 ? 52.006 -16.283 14.454 1.00 17.95 120 ILE B O 1
ATOM 3789 N N . GLY B 1 141 ? 50.652 -14.766 15.422 1.00 18.25 121 GLY B N 1
ATOM 3790 C CA . GLY B 1 141 ? 51.441 -14.677 16.630 1.00 16.24 121 GLY B CA 1
ATOM 3791 C C . GLY B 1 141 ? 51.000 -13.537 17.527 1.00 15.58 121 GLY B C 1
ATOM 3792 O O . GLY B 1 141 ? 49.812 -13.349 17.786 1.00 17.83 121 GLY B O 1
ATOM 3793 N N . SER B 1 142 ? 51.979 -12.783 18.011 1.00 13.85 122 SER B N 1
ATOM 3794 C CA . SER B 1 142 ? 51.791 -11.799 19.069 1.00 15.33 122 SER B CA 1
ATOM 3795 C C . SER B 1 142 ? 51.613 -10.339 18.618 1.00 15.05 122 SER B C 1
ATOM 3796 O O . SER B 1 142 ? 51.151 -9.513 19.400 1.00 14.37 122 SER B O 1
ATOM 3799 N N . ALA B 1 143 ? 51.975 -10.022 17.376 1.00 13.01 123 ALA B N 1
ATOM 3800 C CA . ALA B 1 143 ? 52.154 -8.628 16.958 1.00 16.98 123 ALA B CA 1
ATOM 3801 C C . ALA B 1 143 ? 50.885 -7.974 16.465 1.00 17.17 123 ALA B C 1
ATOM 3802 O O . ALA B 1 143 ? 50.327 -8.359 15.437 1.00 16.97 123 ALA B O 1
ATOM 3804 N N . ASN B 1 144 ? 50.450 -6.975 17.216 1.00 17.53 124 ASN B N 1
ATOM 3805 C CA . ASN B 1 144 ? 49.362 -6.112 16.810 1.00 16.94 124 ASN B CA 1
ATOM 3806 C C . ASN B 1 144 ? 49.809 -5.261 15.628 1.00 22.17 124 ASN B C 1
ATOM 3807 O O . ASN B 1 144 ? 51.004 -5.182 15.330 1.00 20.37 124 ASN B O 1
ATOM 3812 N N . LEU B 1 145 ? 48.859 -4.645 14.937 1.00 18.28 125 LEU B N 1
ATOM 3813 C CA . LEU B 1 145 ? 49.199 -3.772 13.823 1.00 21.60 125 LEU B CA 1
ATOM 3814 C C . LEU B 1 145 ? 49.964 -2.544 14.295 1.00 21.98 125 LEU B C 1
ATOM 3815 O O . LEU B 1 145 ? 49.444 -1.735 15.055 1.00 18.84 125 LEU B O 1
ATOM 3820 N N . THR B 1 146 ? 51.203 -2.422 13.823 1.00 18.71 126 THR B N 1
ATOM 3821 C CA . THR B 1 146 ? 52.032 -1.248 14.065 1.00 19.32 126 THR B CA 1
ATOM 3822 C C . THR B 1 146 ? 52.515 -0.696 12.750 1.00 20.48 126 THR B C 1
ATOM 3823 O O . THR B 1 146 ? 52.108 -1.150 11.678 1.00 16.22 126 THR B O 1
ATOM 3827 N N . CYS B 1 147 ? 53.408 0.278 12.841 1.00 15.63 127 CYS B N 1
ATOM 3828 C CA . CYS B 1 147 ? 54.120 0.751 11.672 1.00 19.73 127 CYS B CA 1
ATOM 3829 C C . CYS B 1 147 ? 55.212 -0.257 11.344 1.00 19.55 127 CYS B C 1
ATOM 3830 O O . CYS B 1 147 ? 56.380 -0.059 11.680 1.00 16.19 127 CYS B O 1
ATOM 3833 N N . PHE B 1 148 ? 54.814 -1.357 10.712 1.00 18.53 128 PHE B N 1
ATOM 3834 C CA . PHE B 1 148 ? 55.760 -2.383 10.285 1.00 16.94 128 PHE B CA 1
ATOM 3835 C C . PHE B 1 148 ? 56.743 -1.799 9.275 1.00 19.34 128 PHE B C 1
ATOM 3836 O O . PHE B 1 148 ? 57.856 -2.296 9.102 1.00 16.97 128 PHE B O 1
ATOM 3844 N N . TRP B 1 149 ? 56.311 -0.726 8.626 1.00 14.85 129 TRP B N 1
ATOM 3845 C CA . TRP B 1 149 ? 57.137 0.039 7.708 1.00 18.48 129 TRP B CA 1
ATOM 3846 C C . TRP B 1 149 ? 58.147 0.956 8.404 1.00 19.07 129 TRP B C 1
ATOM 3847 O O . TRP B 1 149 ? 58.902 1.660 7.742 1.00 20.85 129 TRP B O 1
ATOM 3858 N N . ASP B 1 150 ? 58.159 0.952 9.733 1.00 18.97 130 ASP B N 1
ATOM 3859 C CA . ASP B 1 150 ? 59.257 1.564 10.476 1.00 19.16 130 ASP B CA 1
ATOM 3860 C C . ASP B 1 150 ? 60.188 0.416 10.860 1.00 22.43 130 ASP B C 1
ATOM 3861 O O . ASP B 1 150 ? 59.788 -0.508 11.571 1.00 25.64 130 ASP B O 1
ATOM 3866 N N . SER B 1 151 ? 61.427 0.479 10.383 1.00 20.98 131 SER B N 1
ATOM 3867 C CA . SER B 1 151 ? 62.362 -0.638 10.533 1.00 27.50 131 SER B CA 1
ATOM 3868 C C . SER B 1 151 ? 62.814 -0.866 11.972 1.00 22.73 131 SER B C 1
ATOM 3869 O O . SER B 1 151 ? 63.424 -1.888 12.281 1.00 31.49 131 SER B O 1
ATOM 3872 N N . THR B 1 152 ? 62.530 0.091 12.844 1.00 26.24 132 THR B N 1
ATOM 3873 C CA . THR B 1 152 ? 62.875 -0.049 14.252 1.00 25.48 132 THR B CA 1
ATOM 3874 C C . THR B 1 152 ? 61.782 -0.787 15.014 1.00 28.52 132 THR B C 1
ATOM 3875 O O . THR B 1 152 ? 60.666 -0.278 15.152 1.00 28.17 132 THR B O 1
ATOM 3879 N N . GLU B 1 153 ? 62.094 -1.974 15.524 1.00 22.49 133 GLU B N 1
ATOM 3880 C CA . GLU B 1 153 ? 61.153 -2.660 16.404 1.00 31.68 133 GLU B CA 1
ATOM 3881 C C . GLU B 1 153 ? 61.442 -2.327 17.856 1.00 24.61 133 GLU B C 1
ATOM 3882 O O . GLU B 1 153 ? 62.590 -2.297 18.283 1.00 27.59 133 GLU B O 1
ATOM 3888 N N . ARG B 1 154 ? 60.377 -2.077 18.602 1.00 28.62 134 ARG B N 1
ATOM 3889 C CA . ARG B 1 154 ? 60.472 -1.553 19.952 1.00 25.50 134 ARG B CA 1
ATOM 3890 C C . ARG B 1 154 ? 60.064 -2.624 20.954 1.00 23.87 134 ARG B C 1
ATOM 3891 O O . ARG B 1 154 ? 60.338 -2.519 22.148 1.00 29.39 134 ARG B O 1
ATOM 3899 N N . THR B 1 155 ? 59.375 -3.643 20.458 1.00 22.93 135 THR B N 1
ATOM 3900 C CA . THR B 1 155 ? 59.046 -4.813 21.260 1.00 24.42 135 THR B CA 1
ATOM 3901 C C . THR B 1 155 ? 59.548 -6.070 20.553 1.00 18.96 135 THR B C 1
ATOM 3902 O O . THR B 1 155 ? 59.647 -6.099 19.328 1.00 19.81 135 THR B O 1
ATOM 3906 N N . TYR B 1 156 ? 59.874 -7.104 21.319 1.00 19.86 136 TYR B N 1
ATOM 3907 C CA . TYR B 1 156 ? 60.277 -8.367 20.715 1.00 21.62 136 TYR B CA 1
ATOM 3908 C C . TYR B 1 156 ? 59.021 -9.203 20.492 1.00 18.92 136 TYR B C 1
ATOM 3909 O O . TYR B 1 156 ? 58.395 -9.661 21.447 1.00 21.10 136 TYR B O 1
ATOM 3918 N N . GLU B 1 157 ? 58.658 -9.396 19.229 1.00 15.30 137 GLU B N 1
ATOM 3919 C CA . GLU B 1 157 ? 57.463 -10.157 18.872 1.00 15.48 137 GLU B CA 1
ATOM 3920 C C . GLU B 1 157 ? 57.815 -11.509 18.271 1.00 19.49 137 GLU B C 1
ATOM 3921 O O . GLU B 1 157 ? 58.940 -11.726 17.820 1.00 17.91 137 GLU B O 1
ATOM 3927 N N . THR B 1 158 ? 56.845 -12.419 18.271 1.00 19.79 138 THR B N 1
ATOM 3928 C CA . THR B 1 158 ? 57.055 -13.765 17.749 1.00 18.58 138 THR B CA 1
ATOM 3929 C C . THR B 1 158 ? 55.913 -14.173 16.814 1.00 21.93 138 THR B C 1
ATOM 3930 O O . THR B 1 158 ? 54.757 -14.226 17.244 1.00 19.09 138 THR B O 1
ATOM 3934 N N . MET B 1 159 ? 56.236 -14.493 15.558 1.00 17.93 139 MET B N 1
ATOM 3935 C CA . MET B 1 159 ? 55.230 -14.939 14.585 1.00 22.15 139 MET B CA 1
ATOM 3936 C C . MET B 1 159 ? 55.567 -16.297 14.038 1.00 21.45 139 MET B C 1
ATOM 3937 O O . MET B 1 159 ? 56.679 -16.787 14.193 1.00 21.15 139 MET B O 1
ATOM 3942 N N . LEU B 1 160 ? 54.585 -16.893 13.381 1.00 19.53 140 LEU B N 1
ATOM 3943 C CA . LEU B 1 160 ? 54.811 -18.090 12.610 1.00 19.26 140 LEU B CA 1
ATOM 3944 C C . LEU B 1 160 ? 54.341 -17.811 11.195 1.00 20.79 140 LEU B C 1
ATOM 3945 O O . LEU B 1 160 ? 53.192 -17.426 10.972 1.00 21.48 140 LEU B O 1
ATOM 3950 N N . HIS B 1 161 ? 55.255 -17.993 10.249 1.00 21.20 141 HIS B N 1
ATOM 3951 C CA . HIS B 1 161 ? 54.980 -17.786 8.835 1.00 21.46 141 HIS B CA 1
ATOM 3952 C C . HIS B 1 161 ? 54.492 -19.055 8.172 1.00 24.43 141 HIS B C 1
ATOM 3953 O O . HIS B 1 161 ? 55.081 -20.118 8.347 1.00 29.96 141 HIS B O 1
ATOM 3960 N N . LEU B 1 162 ? 53.403 -18.933 7.419 1.00 26.95 142 LEU B N 1
ATOM 3961 C CA . LEU B 1 162 ? 52.841 -20.057 6.687 1.00 25.13 142 LEU B CA 1
ATOM 3962 C C . LEU B 1 162 ? 52.856 -19.775 5.191 1.00 28.22 142 LEU B C 1
ATOM 3963 O O . LEU B 1 162 ? 52.602 -18.646 4.767 1.00 22.52 142 LEU B O 1
ATOM 3968 N N . ASN B 1 163 ? 53.166 -20.796 4.395 1.00 27.39 143 ASN B N 1
ATOM 3969 C CA . ASN B 1 163 ? 52.925 -20.738 2.956 1.00 31.31 143 ASN B CA 1
ATOM 3970 C C . ASN B 1 163 ? 52.245 -22.031 2.504 1.00 34.67 143 ASN B C 1
ATOM 3971 O O . ASN B 1 163 ? 52.044 -22.944 3.306 1.00 36.32 143 ASN B O 1
ATOM 3976 N N . GLY B 1 164 ? 51.885 -22.103 1.227 1.00 33.72 144 GLY B N 1
ATOM 3977 C CA . GLY B 1 164 ? 51.243 -23.285 0.681 1.00 27.80 144 GLY B CA 1
ATOM 3978 C C . GLY B 1 164 ? 49.869 -23.545 1.273 1.00 36.70 144 GLY B C 1
ATOM 3979 O O . GLY B 1 164 ? 49.134 -22.613 1.609 1.00 35.03 144 GLY B O 1
ATOM 3980 N N . LYS B 1 165 ? 49.523 -24.820 1.422 1.00 36.25 145 LYS B N 1
ATOM 3981 C CA . LYS B 1 165 ? 48.176 -25.210 1.849 1.00 36.09 145 LYS B CA 1
ATOM 3982 C C . LYS B 1 165 ? 47.795 -24.738 3.265 1.00 35.15 145 LYS B C 1
ATOM 3983 O O . LYS B 1 165 ? 46.655 -24.332 3.490 1.00 35.98 145 LYS B O 1
ATOM 3989 N N . PRO B 1 166 ? 48.731 -24.805 4.227 1.00 33.18 146 PRO B N 1
ATOM 3990 C CA . PRO B 1 166 ? 48.480 -24.210 5.547 1.00 31.84 146 PRO B CA 1
ATOM 3991 C C . PRO B 1 166 ? 48.168 -22.713 5.554 1.00 30.15 146 PRO B C 1
ATOM 3992 O O . PRO B 1 166 ? 47.342 -22.281 6.363 1.00 26.15 146 PRO B O 1
ATOM 3996 N N . ALA B 1 167 ? 48.823 -21.941 4.690 1.00 25.94 147 ALA B N 1
ATOM 3997 C CA . ALA B 1 167 ? 48.479 -20.531 4.521 1.00 25.94 147 ALA B CA 1
ATOM 3998 C C . ALA B 1 167 ? 47.056 -20.380 3.987 1.00 28.56 147 ALA B C 1
ATOM 3999 O O . ALA B 1 167 ? 46.338 -19.454 4.367 1.00 29.66 147 ALA B O 1
ATOM 4001 N N . GLN B 1 168 ? 46.649 -21.305 3.123 1.00 30.71 148 GLN B N 1
ATOM 4002 C CA . GLN B 1 168 ? 45.310 -21.281 2.541 1.00 30.10 148 GLN B CA 1
ATOM 4003 C C . GLN B 1 168 ? 44.269 -21.489 3.629 1.00 24.45 148 GLN B C 1
ATOM 4004 O O . GLN B 1 168 ? 43.215 -20.846 3.647 1.00 27.23 148 GLN B O 1
ATOM 4010 N N . ILE B 1 169 ? 44.588 -22.403 4.536 1.00 28.23 149 ILE B N 1
ATOM 4011 C CA . ILE B 1 169 ? 43.726 -22.712 5.665 1.00 30.90 149 ILE B CA 1
ATOM 4012 C C . ILE B 1 169 ? 43.590 -21.538 6.628 1.00 29.24 149 ILE B C 1
ATOM 4013 O O . ILE B 1 169 ? 42.479 -21.186 7.027 1.00 27.69 149 ILE B O 1
ATOM 4018 N N . LEU B 1 170 ? 44.717 -20.929 6.991 1.00 27.02 150 LEU B N 1
ATOM 4019 C CA . LEU B 1 170 ? 44.698 -19.742 7.842 1.00 24.34 150 LEU B CA 1
ATOM 4020 C C . LEU B 1 170 ? 43.891 -18.611 7.217 1.00 25.96 150 LEU B C 1
ATOM 4021 O O . LEU B 1 170 ? 43.115 -17.949 7.900 1.00 25.04 150 LEU B O 1
ATOM 4026 N N . GLN B 1 171 ? 44.071 -18.401 5.917 1.00 23.60 151 GLN B N 1
ATOM 4027 C CA . GLN B 1 171 ? 43.306 -17.385 5.199 1.00 25.03 151 GLN B CA 1
ATOM 4028 C C . GLN B 1 171 ? 41.801 -17.609 5.318 1.00 22.92 151 GLN B C 1
ATOM 4029 O O . GLN B 1 171 ? 41.044 -16.667 5.560 1.00 24.75 151 GLN B O 1
ATOM 4035 N N . ALA B 1 172 ? 41.371 -18.854 5.158 1.00 22.97 152 ALA B N 1
ATOM 4036 C CA . ALA B 1 172 ? 39.956 -19.178 5.272 1.00 26.51 152 ALA B CA 1
ATOM 4037 C C . ALA B 1 172 ? 39.451 -18.943 6.693 1.00 22.68 152 ALA B C 1
ATOM 4038 O O . ALA B 1 172 ? 38.324 -18.486 6.890 1.00 26.27 152 ALA B O 1
ATOM 4040 N N . ASP B 1 173 ? 40.291 -19.242 7.677 1.00 23.23 153 ASP B N 1
ATOM 4041 C CA . ASP B 1 173 ? 39.937 -19.004 9.075 1.00 25.73 153 ASP B CA 1
ATOM 4042 C C . ASP B 1 173 ? 39.917 -17.520 9.443 1.00 24.27 153 ASP B C 1
ATOM 4043 O O . ASP B 1 173 ? 39.108 -17.102 10.269 1.00 26.26 153 ASP B O 1
ATOM 4048 N N . ILE B 1 174 ? 40.797 -16.725 8.839 1.00 20.66 154 ILE B N 1
ATOM 4049 C CA . ILE B 1 174 ? 40.736 -15.275 9.009 1.00 22.20 154 ILE B CA 1
ATOM 4050 C C . ILE B 1 174 ? 39.447 -14.734 8.396 1.00 23.10 154 ILE B C 1
ATOM 4051 O O . ILE B 1 174 ? 38.781 -13.890 8.994 1.00 23.29 154 ILE B O 1
ATOM 4056 N N . GLN B 1 175 ? 39.117 -15.209 7.197 1.00 22.16 155 GLN B N 1
ATOM 4057 C CA . GLN B 1 175 ? 37.872 -14.832 6.530 1.00 23.54 155 GLN B CA 1
ATOM 4058 C C . GLN B 1 175 ? 36.650 -15.110 7.406 1.00 21.39 155 GLN B C 1
ATOM 4059 O O . GLN B 1 175 ? 35.769 -14.258 7.556 1.00 20.47 155 GLN B O 1
ATOM 4065 N N . SER B 1 176 ? 36.619 -16.302 7.995 1.00 22.00 156 SER B N 1
ATOM 4066 C CA . SER B 1 176 ? 35.554 -16.688 8.914 1.00 27.65 156 SER B CA 1
ATOM 4067 C C . SER B 1 176 ? 35.461 -15.778 10.139 1.00 24.69 156 SER B C 1
ATOM 4068 O O . SER B 1 176 ? 34.366 -15.366 10.540 1.00 25.11 156 SER B O 1
ATOM 4071 N N . THR B 1 177 ? 36.617 -15.461 10.715 1.00 19.88 157 THR B N 1
ATOM 4072 C CA . THR B 1 177 ? 36.709 -14.549 11.851 1.00 19.81 157 THR B CA 1
ATOM 4073 C C . THR B 1 177 ? 36.050 -13.205 11.550 1.00 20.75 157 THR B C 1
ATOM 4074 O O . THR B 1 177 ? 35.246 -12.705 12.336 1.00 22.93 157 THR B O 1
ATOM 4078 N N . ILE B 1 178 ? 36.392 -12.635 10.399 1.00 21.95 158 ILE B N 1
ATOM 4079 C CA . ILE B 1 178 ? 35.810 -11.380 9.939 1.00 20.02 158 ILE B CA 1
ATOM 4080 C C . ILE B 1 178 ? 34.292 -11.489 9.735 1.00 23.56 158 ILE B C 1
ATOM 4081 O O . ILE B 1 178 ? 33.532 -10.601 10.113 1.00 25.70 158 ILE B O 1
ATOM 4086 N N . HIS B 1 179 ? 33.865 -12.592 9.133 1.00 23.83 159 HIS B N 1
ATOM 4087 C CA . HIS B 1 179 ? 32.456 -12.847 8.842 1.00 28.16 159 HIS B CA 1
ATOM 4088 C C . HIS B 1 179 ? 31.623 -13.067 10.113 1.00 27.01 159 HIS B C 1
ATOM 4089 O O . HIS B 1 179 ? 30.520 -12.536 10.238 1.00 28.72 159 HIS B O 1
ATOM 4096 N N . LYS B 1 180 ? 32.153 -13.842 11.056 1.00 27.61 160 LYS B N 1
ATOM 4097 C CA . LYS B 1 180 ? 31.425 -14.158 12.288 1.00 24.37 160 LYS B CA 1
ATOM 4098 C C . LYS B 1 180 ? 31.523 -13.102 13.387 1.00 25.00 160 LYS B C 1
ATOM 4099 O O . LYS B 1 180 ? 30.563 -12.891 14.129 1.00 29.11 160 LYS B O 1
ATOM 4105 N N . LEU B 1 181 ? 32.671 -12.441 13.499 1.00 22.00 161 LEU B N 1
ATOM 4106 C CA . LEU B 1 181 ? 32.878 -11.471 14.578 1.00 24.34 161 LEU B CA 1
ATOM 4107 C C . LEU B 1 181 ? 32.805 -10.028 14.115 1.00 22.57 161 LEU B C 1
ATOM 4108 O O . LEU B 1 181 ? 32.446 -9.137 14.886 1.00 23.75 161 LEU B O 1
ATOM 4113 N N . GLY B 1 182 ? 33.148 -9.798 12.855 1.00 22.43 162 GLY B N 1
ATOM 4114 C CA . GLY B 1 182 ? 33.305 -8.444 12.365 1.00 21.97 162 GLY B CA 1
ATOM 4115 C C . GLY B 1 182 ? 32.039 -7.735 11.935 1.00 23.50 162 GLY B C 1
ATOM 4116 O O . GLY B 1 182 ? 31.134 -8.318 11.341 1.00 25.70 162 GLY B O 1
ATOM 4117 N N . LYS B 1 183 ? 31.978 -6.456 12.281 1.00 23.52 163 LYS B N 1
ATOM 4118 C CA . LYS B 1 183 ? 30.937 -5.562 11.803 1.00 21.39 163 LYS B CA 1
ATOM 4119 C C . LYS B 1 183 ? 31.607 -4.306 11.263 1.00 22.31 163 LYS B C 1
ATOM 4120 O O . LYS B 1 183 ? 32.479 -3.742 11.924 1.00 21.97 163 LYS B O 1
ATOM 4123 N N . ASN B 1 184 ? 31.226 -3.898 10.054 1.00 21.79 164 ASN B N 1
ATOM 4124 C CA . ASN B 1 184 ? 31.736 -2.671 9.445 1.00 24.73 164 ASN B CA 1
ATOM 4125 C C . ASN B 1 184 ? 31.649 -1.502 10.414 1.00 26.56 164 ASN B C 1
ATOM 4126 O O . ASN B 1 184 ? 30.598 -1.278 11.016 1.00 24.04 164 ASN B O 1
ATOM 4131 N N . ILE B 1 185 ? 32.748 -0.764 10.568 1.00 19.34 165 ILE B N 1
ATOM 4132 C CA . ILE B 1 185 ? 32.800 0.339 11.529 1.00 21.44 165 ILE B CA 1
ATOM 4133 C C . ILE B 1 185 ? 31.777 1.425 11.163 1.00 26.84 165 ILE B C 1
ATOM 4134 O O . ILE B 1 185 ? 31.276 2.137 12.035 1.00 25.82 165 ILE B O 1
ATOM 4139 N N . GLN B 1 186 ? 31.492 1.553 9.870 1.00 24.45 166 GLN B N 1
ATOM 4140 C CA . GLN B 1 186 ? 30.411 2.400 9.367 1.00 31.58 166 GLN B CA 1
ATOM 4141 C C . GLN B 1 186 ? 29.049 2.051 9.979 1.00 29.62 166 GLN B C 1
ATOM 4142 O O . GLN B 1 186 ? 28.197 2.921 10.164 1.00 26.89 166 GLN B O 1
ATOM 4148 N N . GLU B 1 187 ? 28.864 0.773 10.297 1.00 25.94 167 GLU B N 1
ATOM 4149 C CA . GLU B 1 187 ? 27.565 0.255 10.719 1.00 34.28 167 GLU B CA 1
ATOM 4150 C C . GLU B 1 187 ? 27.330 0.109 12.209 1.00 37.06 167 GLU B C 1
ATOM 4151 O O . GLU B 1 187 ? 26.305 -0.439 12.613 1.00 39.12 167 GLU B O 1
ATOM 4157 N N . VAL B 1 188 ? 28.227 0.620 13.036 1.00 32.80 168 VAL B N 1
ATOM 4158 C CA . VAL B 1 188 ? 28.057 0.417 14.462 1.00 31.55 168 VAL B CA 1
ATOM 4159 C C . VAL B 1 188 ? 27.800 1.752 15.086 1.00 31.23 168 VAL B C 1
ATOM 4160 O O . VAL B 1 188 ? 28.176 2.787 14.537 1.00 33.08 168 VAL B O 1
ATOM 4164 N N . GLU B 1 189 ? 27.157 1.724 16.240 1.00 36.05 169 GLU B N 1
ATOM 4165 C CA . GLU B 1 189 ? 26.894 2.952 16.941 1.00 37.35 169 GLU B CA 1
ATOM 4166 C C . GLU B 1 189 ? 28.216 3.546 17.371 1.00 39.38 169 GLU B C 1
ATOM 4167 O O . GLU B 1 189 ? 29.119 2.839 17.829 1.00 42.61 169 GLU B O 1
ATOM 4173 N N . ARG B 1 190 ? 28.316 4.854 17.189 1.00 38.39 170 ARG B N 1
ATOM 4174 C CA . ARG B 1 190 ? 29.461 5.628 17.619 1.00 40.86 170 ARG B CA 1
ATOM 4175 C C . ARG B 1 190 ? 29.634 5.429 19.116 1.00 51.17 170 ARG B C 1
ATOM 4176 O O . ARG B 1 190 ? 28.655 5.458 19.864 1.00 51.69 170 ARG B O 1
ATOM 4184 N N . PRO B 1 191 ? 30.877 5.174 19.554 1.00 45.42 171 PRO B N 1
ATOM 4185 C CA . PRO B 1 191 ? 31.140 4.891 20.968 1.00 46.76 171 PRO B CA 1
ATOM 4186 C C . PRO B 1 191 ? 30.669 6.024 21.873 1.00 40.17 171 PRO B C 1
ATOM 4187 O O . PRO B 1 191 ? 30.879 7.202 21.577 1.00 42.90 171 PRO B O 1
ATOM 4191 N N . SER B 1 192 ? 30.038 5.644 22.981 1.00 44.46 172 SER B N 1
ATOM 4192 C CA . SER B 1 192 ? 29.450 6.593 23.919 1.00 48.00 172 SER B CA 1
ATOM 4193 C C . SER B 1 192 ? 30.522 7.425 24.605 1.00 47.83 172 SER B C 1
ATOM 4194 O O . SER B 1 192 ? 30.410 8.645 24.682 1.00 47.83 172 SER B O 1
ATOM 4197 N N . LYS B 1 193 ? 31.553 6.760 25.108 1.00 48.44 173 LYS B N 1
ATOM 4198 C CA . LYS B 1 193 ? 32.681 7.447 25.715 1.00 41.64 173 LYS B CA 1
ATOM 4199 C C . LYS B 1 193 ? 33.972 7.008 25.046 1.00 37.40 173 LYS B C 1
ATOM 4200 O O . LYS B 1 193 ? 34.118 5.859 24.627 1.00 34.56 173 LYS B O 1
ATOM 4206 N N . PHE B 1 194 ? 34.911 7.938 24.956 1.00 36.06 174 PHE B N 1
ATOM 4207 C CA . PHE B 1 194 ? 36.228 7.630 24.439 1.00 29.97 174 PHE B CA 1
ATOM 4208 C C . PHE B 1 194 ? 37.178 7.600 25.620 1.00 31.52 174 PHE B C 1
ATOM 4209 O O . PHE B 1 194 ? 37.008 8.348 26.578 1.00 30.06 174 PHE B O 1
ATOM 4217 N N . ILE B 1 195 ? 38.171 6.726 25.552 1.00 28.16 175 ILE B N 1
ATOM 4218 C CA . ILE B 1 195 ? 39.278 6.766 26.488 1.00 27.43 175 ILE B CA 1
ATOM 4219 C C . ILE B 1 195 ? 40.204 7.888 26.061 1.00 28.65 175 ILE B C 1
ATOM 4220 O O . ILE B 1 195 ? 40.223 8.272 24.889 1.00 28.68 175 ILE B O 1
ATOM 4225 N N . GLU B 1 196 ? 40.943 8.435 27.019 1.00 25.72 176 GLU B N 1
ATOM 4226 C CA . GLU B 1 196 ? 41.810 9.571 26.758 1.00 31.88 176 GLU B CA 1
ATOM 4227 C C . GLU B 1 196 ? 42.942 9.118 25.836 1.00 32.66 176 GLU B C 1
ATOM 4228 O O . GLU B 1 196 ? 43.367 7.963 25.898 1.00 31.70 176 GLU B O 1
ATOM 4234 N N . HIS B 1 197 ? 43.405 10.008 24.960 1.00 31.43 177 HIS B N 1
ATOM 4235 C CA . HIS B 1 197 ? 44.530 9.695 24.078 1.00 28.74 177 HIS B CA 1
ATOM 4236 C C . HIS B 1 197 ? 45.787 9.469 24.907 1.00 27.25 177 HIS B C 1
ATOM 4237 O O . HIS B 1 197 ? 46.144 10.302 25.736 1.00 27.43 177 HIS B O 1
ATOM 4244 N N . ASN B 1 198 ? 46.464 8.351 24.673 1.00 29.84 178 ASN B N 1
ATOM 4245 C CA . ASN B 1 198 ? 47.716 8.054 25.356 1.00 28.49 178 ASN B CA 1
ATOM 4246 C C . ASN B 1 198 ? 48.793 7.876 24.301 1.00 28.03 178 ASN B C 1
ATOM 4247 O O . ASN B 1 198 ? 48.748 6.926 23.524 1.00 30.27 178 ASN B O 1
ATOM 4252 N N . SER B 1 199 ? 49.766 8.780 24.278 1.00 28.45 179 SER B N 1
ATOM 4253 C CA . SER B 1 199 ? 50.830 8.692 23.290 1.00 29.17 179 SER B CA 1
ATOM 4254 C C . SER B 1 199 ? 51.803 7.559 23.594 1.00 27.88 179 SER B C 1
ATOM 4255 O O . SER B 1 199 ? 52.526 7.117 22.711 1.00 28.95 179 SER B O 1
ATOM 4258 N N . HIS B 1 200 ? 51.783 7.059 24.826 1.00 26.53 180 HIS B N 1
ATOM 4259 C CA . HIS B 1 200 ? 52.709 6.009 25.250 1.00 26.63 180 HIS B CA 1
ATOM 4260 C C . HIS B 1 200 ? 54.165 6.322 24.890 1.00 24.79 180 HIS B C 1
ATOM 4261 O O . HIS B 1 200 ? 54.805 5.566 24.163 1.00 26.74 180 HIS B O 1
ATOM 4268 N N . LEU B 1 201 ? 54.684 7.436 25.394 1.00 24.74 181 LEU B N 1
ATOM 4269 C CA . LEU B 1 201 ? 56.087 7.778 25.190 1.00 26.86 181 LEU B CA 1
ATOM 4270 C C . LEU B 1 201 ? 57.032 6.742 25.806 1.00 23.13 181 LEU B C 1
ATOM 4271 O O . LEU B 1 201 ? 58.163 6.579 25.344 1.00 23.22 181 LEU B O 1
ATOM 4276 N N . GLU B 1 202 ? 56.574 6.052 26.848 1.00 21.74 182 GLU B N 1
ATOM 4277 C CA . GLU B 1 202 ? 57.385 5.017 27.490 1.00 27.73 182 GLU B CA 1
ATOM 4278 C C . GLU B 1 202 ? 57.744 3.855 26.553 1.00 22.88 182 GLU B C 1
ATOM 4279 O O . GLU B 1 202 ? 58.682 3.111 26.825 1.00 26.51 182 GLU B O 1
ATOM 4285 N N . ASN B 1 203 ? 57.010 3.693 25.456 1.00 25.85 183 ASN B N 1
ATOM 4286 C CA . ASN B 1 203 ? 57.332 2.643 24.488 1.00 26.55 183 ASN B CA 1
ATOM 4287 C C . ASN B 1 203 ? 58.337 3.093 23.427 1.00 30.28 183 ASN B C 1
ATOM 4288 O O . ASN B 1 203 ? 58.683 2.324 22.523 1.00 27.07 183 ASN B O 1
ATOM 4303 N N . LEU B 1 205 ? 62.108 3.936 22.438 1.00 28.56 185 LEU B N 1
ATOM 4304 C CA . LEU B 1 205 ? 63.398 3.451 22.919 1.00 29.68 185 LEU B CA 1
ATOM 4305 C C . LEU B 1 205 ? 64.174 4.562 23.619 1.00 33.68 185 LEU B C 1
ATOM 4306 O O . LEU B 1 205 ? 64.331 5.662 23.081 1.00 28.64 185 LEU B O 1
ATOM 4311 N N . GLY B 1 206 ? 64.656 4.260 24.822 1.00 25.77 186 GLY B N 1
ATOM 4312 C CA . GLY B 1 206 ? 65.522 5.162 25.558 1.00 23.78 186 GLY B CA 1
ATOM 4313 C C . GLY B 1 206 ? 64.783 6.203 26.379 1.00 25.58 186 GLY B C 1
ATOM 4314 O O . GLY B 1 206 ? 65.320 7.276 26.658 1.00 24.82 186 GLY B O 1
ATOM 4315 N N . VAL B 1 207 ? 63.553 5.886 26.771 1.00 24.68 187 VAL B N 1
ATOM 4316 C CA . VAL B 1 207 ? 62.731 6.814 27.542 1.00 26.97 187 VAL B CA 1
ATOM 4317 C C . VAL B 1 207 ? 62.483 6.303 28.960 1.00 32.07 187 VAL B C 1
ATOM 4318 O O . VAL B 1 207 ? 62.059 5.162 29.153 1.00 34.09 187 VAL B O 1
ATOM 4322 N N . GLN B 1 208 ? 62.736 7.157 29.949 1.00 30.86 188 GLN B N 1
ATOM 4323 C CA . GLN B 1 208 ? 62.401 6.838 31.332 1.00 27.81 188 GLN B CA 1
ATOM 4324 C C . GLN B 1 208 ? 61.394 7.849 31.874 1.00 28.80 188 GLN B C 1
ATOM 4325 O O . GLN B 1 208 ? 61.356 9.010 31.440 1.00 28.34 188 GLN B O 1
ATOM 4331 N N . LYS B 1 209 ? 60.587 7.391 32.830 1.00 26.88 189 LYS B N 1
ATOM 4332 C CA . LYS B 1 209 ? 59.589 8.225 33.500 1.00 27.60 189 LYS B CA 1
ATOM 4333 C C . LYS B 1 209 ? 60.115 8.753 34.847 1.00 32.90 189 LYS B C 1
ATOM 4334 O O . LYS B 1 209 ? 60.696 8.001 35.630 1.00 36.72 189 LYS B O 1
ATOM 4340 N N . ILE B 1 210 ? 59.929 10.048 35.104 1.00 35.59 190 ILE B N 1
ATOM 4341 C CA . ILE B 1 210 ? 60.340 10.656 36.372 1.00 27.96 190 ILE B CA 1
ATOM 4342 C C . ILE B 1 210 ? 59.082 11.102 37.122 1.00 30.10 190 ILE B C 1
ATOM 4343 O O . ILE B 1 210 ? 58.255 11.822 36.558 1.00 29.23 190 ILE B O 1
ATOM 4348 N N . ALA B 1 211 ? 58.940 10.679 38.379 1.00 31.55 191 ALA B N 1
ATOM 4349 C CA . ALA B 1 211 ? 57.792 11.040 39.226 1.00 35.30 191 ALA B CA 1
ATOM 4350 C C . ALA B 1 211 ? 57.556 12.547 39.365 1.00 30.35 191 ALA B C 1
ATOM 4351 O O . ALA B 1 211 ? 58.508 13.324 39.379 1.00 33.25 191 ALA B O 1
ATOM 4353 N N . PRO B 1 212 ? 56.278 12.965 39.460 1.00 31.97 192 PRO B N 1
ATOM 4354 C CA . PRO B 1 212 ? 55.921 14.392 39.549 1.00 37.48 192 PRO B CA 1
ATOM 4355 C C . PRO B 1 212 ? 56.615 15.119 40.702 1.00 40.30 192 PRO B C 1
ATOM 4356 O O . PRO B 1 212 ? 56.791 16.334 40.633 1.00 35.98 192 PRO B O 1
ATOM 4360 N N . GLU B 1 213 ? 57.008 14.383 41.739 1.00 38.90 193 GLU B N 1
ATOM 4361 C CA . GLU B 1 213 ? 57.620 14.991 42.915 1.00 39.23 193 GLU B CA 1
ATOM 4362 C C . GLU B 1 213 ? 59.077 15.350 42.646 1.00 39.92 193 GLU B C 1
ATOM 4363 O O . GLU B 1 213 ? 59.504 16.456 42.954 1.00 34.66 193 GLU B O 1
ATOM 4369 N N . GLN B 1 214 ? 59.836 14.418 42.077 1.00 31.52 194 GLN B N 1
ATOM 4370 C CA . GLN B 1 214 ? 61.195 14.721 41.633 1.00 30.97 194 GLN B CA 1
ATOM 4371 C C . GLN B 1 214 ? 61.227 15.853 40.610 1.00 30.90 194 GLN B C 1
ATOM 4372 O O . GLN B 1 214 ? 62.100 16.716 40.660 1.00 32.68 194 GLN B O 1
ATOM 4378 N N . ILE B 1 215 ? 60.277 15.840 39.681 1.00 31.14 195 ILE B N 1
ATOM 4379 C CA . ILE B 1 215 ? 60.221 16.850 38.630 1.00 29.24 195 ILE B CA 1
ATOM 4380 C C . ILE B 1 215 ? 60.005 18.227 39.233 1.00 31.92 195 ILE B C 1
ATOM 4381 O O . ILE B 1 215 ? 60.673 19.194 38.850 1.00 26.14 195 ILE B O 1
ATOM 4386 N N . ARG B 1 216 ? 59.067 18.310 40.173 1.00 29.65 196 ARG B N 1
ATOM 4387 C CA . ARG B 1 216 ? 58.782 19.566 40.855 1.00 31.08 196 ARG B CA 1
ATOM 4388 C C . ARG B 1 216 ? 60.058 20.132 41.491 1.00 33.22 196 ARG B C 1
ATOM 4389 O O . ARG B 1 216 ? 60.349 21.317 41.356 1.00 33.01 196 ARG B O 1
ATOM 4397 N N . GLN B 1 217 ? 60.817 19.283 42.184 1.00 30.38 197 GLN B N 1
ATOM 4398 C CA . GLN B 1 217 ? 62.039 19.746 42.845 1.00 35.83 197 GLN B CA 1
ATOM 4399 C C . GLN B 1 217 ? 63.104 20.143 41.826 1.00 30.19 197 GLN B C 1
ATOM 4400 O O . GLN B 1 217 ? 63.829 21.120 42.021 1.00 29.75 197 GLN B O 1
ATOM 4406 N N . LEU B 1 218 ? 63.204 19.373 40.749 1.00 32.34 198 LEU B N 1
ATOM 4407 C CA . LEU B 1 218 ? 64.213 19.617 39.725 1.00 32.96 198 LEU B CA 1
ATOM 4408 C C . LEU B 1 218 ? 63.990 20.920 38.965 1.00 27.85 198 LEU B C 1
ATOM 4409 O O . LEU B 1 218 ? 64.952 21.612 38.617 1.00 32.40 198 LEU B O 1
ATOM 4414 N N . PHE B 1 219 ? 62.729 21.251 38.705 1.00 25.99 199 PHE B N 1
ATOM 4415 C CA . PHE B 1 219 ? 62.398 22.453 37.943 1.00 31.80 199 PHE B CA 1
ATOM 4416 C C . PHE B 1 219 ? 62.338 23.709 38.806 1.00 32.56 199 PHE B C 1
ATOM 4417 O O . PHE B 1 219 ? 62.304 24.822 38.286 1.00 28.89 199 PHE B O 1
ATOM 4425 N N . ALA B 1 220 ? 62.323 23.521 40.122 1.00 30.54 200 ALA B N 1
ATOM 4426 C CA . ALA B 1 220 ? 62.400 24.631 41.063 1.00 30.31 200 ALA B CA 1
ATOM 4427 C C . ALA B 1 220 ? 63.706 25.421 40.917 1.00 33.40 200 ALA B C 1
ATOM 4428 O O . ALA B 1 220 ? 63.726 26.629 41.152 1.00 37.90 200 ALA B O 1
ATOM 4430 N N . GLN B 1 221 ? 64.793 24.746 40.546 1.00 31.94 201 GLN B N 1
ATOM 4431 C CA . GLN B 1 221 ? 66.084 25.423 40.411 1.00 35.49 201 GLN B CA 1
ATOM 4432 C C . GLN B 1 221 ? 66.029 26.512 39.343 1.00 35.50 201 GLN B C 1
ATOM 4433 O O . GLN B 1 221 ? 65.209 26.464 38.429 1.00 33.51 201 GLN B O 1
ATOM 4439 N N . THR B 1 222 ? 66.914 27.493 39.469 1.00 33.59 202 THR B N 1
ATOM 4440 C CA . THR B 1 222 ? 67.053 28.541 38.468 1.00 34.00 202 THR B CA 1
ATOM 4441 C C . THR B 1 222 ? 68.192 28.197 37.514 1.00 29.01 202 THR B C 1
ATOM 4442 O O . THR B 1 222 ? 69.231 27.690 37.935 1.00 33.63 202 THR B O 1
ATOM 4446 N N . SER B 1 223 ? 67.990 28.460 36.226 1.00 26.39 203 SER B N 1
ATOM 4447 C CA . SER B 1 223 ? 68.979 28.113 35.213 1.00 30.79 203 SER B CA 1
ATOM 4448 C C . SER B 1 223 ? 69.869 29.289 34.823 1.00 32.62 203 SER B C 1
ATOM 4449 O O . SER B 1 223 ? 69.388 30.403 34.619 1.00 30.89 203 SER B O 1
ATOM 4452 N N . GLU B 1 224 ? 71.173 29.026 34.739 1.00 30.53 204 GLU B N 1
ATOM 4453 C CA . GLU B 1 224 ? 72.127 29.956 34.136 1.00 32.34 204 GLU B CA 1
ATOM 4454 C C . GLU B 1 224 ? 71.815 30.251 32.667 1.00 30.50 204 GLU B C 1
ATOM 4455 O O . GLU B 1 224 ? 71.882 31.401 32.231 1.00 34.14 204 GLU B O 1
ATOM 4461 N N . TYR B 1 225 ? 71.472 29.213 31.908 1.00 28.80 205 TYR B N 1
ATOM 4462 C CA . TYR B 1 225 ? 71.150 29.380 30.491 1.00 29.43 205 TYR B CA 1
ATOM 4463 C C . TYR B 1 225 ? 69.708 29.023 30.210 1.00 28.96 205 TYR B C 1
ATOM 4464 O O . TYR B 1 225 ? 69.166 28.070 30.766 1.00 29.84 205 TYR B O 1
ATOM 4473 N N . HIS B 1 226 ? 69.090 29.808 29.340 1.00 28.62 206 HIS B N 1
ATOM 4474 C CA . HIS B 1 226 ? 67.670 29.684 29.098 1.00 28.31 206 HIS B CA 1
ATOM 4475 C C . HIS B 1 226 ? 67.465 30.044 27.636 1.00 30.32 206 HIS B C 1
ATOM 4476 O O . HIS B 1 226 ? 67.843 31.133 27.202 1.00 26.70 206 HIS B O 1
ATOM 4483 N N . PHE B 1 227 ? 66.897 29.121 26.869 1.00 30.15 207 PHE B N 1
ATOM 4484 C CA . PHE B 1 227 ? 66.620 29.378 25.463 1.00 24.02 207 PHE B CA 1
ATOM 4485 C C . PHE B 1 227 ? 65.167 29.052 25.150 1.00 30.39 207 PHE B C 1
ATOM 4486 O O . PHE B 1 227 ? 64.585 28.125 25.718 1.00 32.13 207 PHE B O 1
ATOM 4494 N N . SER B 1 228 ? 64.586 29.822 24.244 1.00 27.50 208 SER B N 1
ATOM 4495 C CA . SER B 1 228 ? 63.198 29.635 23.878 1.00 27.73 208 SER B CA 1
ATOM 4496 C C . SER B 1 228 ? 63.140 29.355 22.389 1.00 30.21 208 SER B C 1
ATOM 4497 O O . SER B 1 228 ? 63.442 30.223 21.575 1.00 25.99 208 SER B O 1
ATOM 4500 N N . ILE B 1 229 ? 62.761 28.134 22.039 1.00 25.38 209 ILE B N 1
ATOM 4501 C CA . ILE B 1 229 ? 62.911 27.671 20.674 1.00 22.68 209 ILE B CA 1
ATOM 4502 C C . ILE B 1 229 ? 61.560 27.643 19.980 1.00 23.77 209 ILE B C 1
ATOM 4503 O O . ILE B 1 229 ? 60.670 26.897 20.376 1.00 23.12 209 ILE B O 1
ATOM 4508 N N . PRO B 1 230 ? 61.414 28.453 18.923 1.00 22.98 210 PRO B N 1
ATOM 4509 C CA . PRO B 1 230 ? 60.134 28.572 18.222 1.00 25.00 210 PRO B CA 1
ATOM 4510 C C . PRO B 1 230 ? 59.629 27.247 17.675 1.00 25.05 210 PRO B C 1
ATOM 4511 O O . PRO B 1 230 ? 60.393 26.499 17.064 1.00 23.98 210 PRO B O 1
ATOM 4515 N N . ALA B 1 231 ? 58.348 26.977 17.904 1.00 21.91 211 ALA B N 1
ATOM 4516 C CA . ALA B 1 231 ? 57.640 25.927 17.200 1.00 20.82 211 ALA B CA 1
ATOM 4517 C C . ALA B 1 231 ? 57.300 26.417 15.801 1.00 24.72 211 ALA B C 1
ATOM 4518 O O . ALA B 1 231 ? 56.444 27.286 15.630 1.00 25.66 211 ALA B O 1
ATOM 4520 N N . LYS B 1 232 ? 57.989 25.864 14.805 1.00 24.68 212 LYS B N 1
ATOM 4521 C CA . LYS B 1 232 ? 57.871 26.319 13.416 1.00 24.14 212 LYS B CA 1
ATOM 4522 C C . LYS B 1 232 ? 56.605 25.797 12.750 1.00 28.22 212 LYS B C 1
ATOM 4523 O O . LYS B 1 232 ? 56.088 24.738 13.110 1.00 23.92 212 LYS B O 1
ATOM 4529 N N . THR B 1 233 ? 56.114 26.557 11.774 1.00 27.81 213 THR B N 1
ATOM 4530 C CA . THR B 1 233 ? 54.807 26.311 11.175 1.00 23.96 213 THR B CA 1
ATOM 4531 C C . THR B 1 233 ? 54.879 26.105 9.663 1.00 22.68 213 THR B C 1
ATOM 4532 O O . THR B 1 233 ? 53.856 26.203 8.977 1.00 23.71 213 THR B O 1
ATOM 4536 N N . GLU B 1 234 ? 56.079 25.863 9.137 1.00 20.60 214 GLU B N 1
ATOM 4537 C CA . GLU B 1 234 ? 56.214 25.393 7.755 1.00 23.67 214 GLU B CA 1
ATOM 4538 C C . GLU B 1 234 ? 55.230 24.253 7.511 1.00 25.16 214 GLU B C 1
ATOM 4539 O O . GLU B 1 234 ? 55.014 23.420 8.394 1.00 25.88 214 GLU B O 1
ATOM 4545 N N . GLU B 1 235 ? 54.641 24.214 6.318 1.00 22.02 215 GLU B N 1
ATOM 4546 C CA . GLU B 1 235 ? 53.516 23.326 6.067 1.00 25.76 215 GLU B CA 1
ATOM 4547 C C . GLU B 1 235 ? 53.982 21.916 5.758 1.00 26.65 215 GLU B C 1
ATOM 4548 O O . GLU B 1 235 ? 53.278 20.952 6.040 1.00 21.89 215 GLU B O 1
ATOM 4554 N N . LYS B 1 236 ? 55.154 21.793 5.147 1.00 21.89 216 LYS B N 1
ATOM 4555 C CA . LYS B 1 236 ? 55.619 20.484 4.701 1.00 26.03 216 LYS B CA 1
ATOM 4556 C C . LYS B 1 236 ? 57.039 20.142 5.132 1.00 23.93 216 LYS B C 1
ATOM 4557 O O . LYS B 1 236 ? 57.658 19.257 4.557 1.00 23.03 216 LYS B O 1
ATOM 4563 N N . SER B 1 237 ? 57.550 20.840 6.139 1.00 21.22 217 SER B N 1
ATOM 4564 C CA . SER B 1 237 ? 58.895 20.590 6.644 1.00 22.06 217 SER B CA 1
ATOM 4565 C C . SER B 1 237 ? 58.898 20.957 8.120 1.00 22.55 217 SER B C 1
ATOM 4566 O O . SER B 1 237 ? 57.845 21.294 8.663 1.00 20.54 217 SER B O 1
ATOM 4569 N N . ASN B 1 238 ? 60.059 20.873 8.766 1.00 17.85 218 ASN B N 1
ATOM 4570 C CA . ASN B 1 238 ? 60.169 21.166 10.197 1.00 19.82 218 ASN B CA 1
ATOM 4571 C C . ASN B 1 238 ? 59.241 20.266 11.009 1.00 18.20 218 ASN B C 1
ATOM 4572 O O . ASN B 1 238 ? 59.380 19.045 10.970 1.00 19.53 218 ASN B O 1
ATOM 4577 N N . LEU B 1 239 ? 58.299 20.853 11.741 1.00 18.66 219 LEU B N 1
ATOM 4578 C CA . LEU B 1 239 ? 57.357 20.056 12.525 1.00 17.53 219 LEU B CA 1
ATOM 4579 C C . LEU B 1 239 ? 56.406 19.266 11.637 1.00 20.17 219 LEU B C 1
ATOM 4580 O O . LEU B 1 239 ? 55.818 18.283 12.077 1.00 19.15 219 LEU B O 1
ATOM 4585 N N . ASN B 1 240 ? 56.232 19.720 10.400 1.00 16.67 220 ASN B N 1
ATOM 4586 C CA . ASN B 1 240 ? 55.279 19.099 9.485 1.00 18.71 220 ASN B CA 1
ATOM 4587 C C . ASN B 1 240 ? 55.891 18.254 8.363 1.00 21.53 220 ASN B C 1
ATOM 4588 O O . ASN B 1 240 ? 55.263 18.086 7.319 1.00 23.04 220 ASN B O 1
ATOM 4593 N N . VAL B 1 241 ? 57.104 17.738 8.562 1.00 20.79 221 VAL B N 1
ATOM 4594 C CA . VAL B 1 241 ? 57.735 16.857 7.572 1.00 19.37 221 VAL B CA 1
ATOM 4595 C C . VAL B 1 241 ? 56.863 15.679 7.131 1.00 22.10 221 VAL B C 1
ATOM 4596 O O . VAL B 1 241 ? 57.071 15.130 6.047 1.00 22.86 221 VAL B O 1
ATOM 4600 N N . PHE B 1 242 ? 55.904 15.287 7.967 1.00 19.36 222 PHE B N 1
ATOM 4601 C CA . PHE B 1 242 ? 54.938 14.244 7.608 1.00 19.58 222 PHE B CA 1
ATOM 4602 C C . PHE B 1 242 ? 54.264 14.530 6.267 1.00 20.91 222 PHE B C 1
ATOM 4603 O O . PHE B 1 242 ? 53.995 13.615 5.488 1.00 22.90 222 PHE B O 1
ATOM 4611 N N . PHE B 1 243 ? 54.012 15.809 6.003 1.00 22.87 223 PHE B N 1
ATOM 4612 C CA . PHE B 1 243 ? 53.349 16.239 4.774 1.00 22.94 223 PHE B CA 1
ATOM 4613 C C . PHE B 1 243 ? 54.342 16.471 3.636 1.00 24.26 223 PHE B C 1
ATOM 4614 O O . PHE B 1 243 ? 53.957 16.834 2.525 1.00 25.63 223 PHE B O 1
ATOM 4622 N N . GLY B 1 244 ? 55.624 16.269 3.923 1.00 24.24 224 GLY B N 1
ATOM 4623 C CA . GLY B 1 244 ? 56.646 16.320 2.894 1.00 25.60 224 GLY B CA 1
ATOM 4624 C C . GLY B 1 244 ? 56.672 15.043 2.069 1.00 28.56 224 GLY B C 1
ATOM 4625 O O . GLY B 1 244 ? 55.782 14.199 2.186 1.00 24.28 224 GLY B O 1
ATOM 4626 N N . GLU B 1 245 ? 57.683 14.907 1.218 1.00 28.99 225 GLU B N 1
ATOM 4627 C CA . GLU B 1 245 ? 57.753 13.774 0.302 1.00 29.05 225 GLU B CA 1
ATOM 4628 C C . GLU B 1 245 ? 58.123 12.484 1.030 1.00 26.15 225 GLU B C 1
ATOM 4629 O O . GLU B 1 245 ? 59.012 12.468 1.881 1.00 30.17 225 GLU B O 1
ATOM 4635 N N . GLY B 1 246 ? 57.451 11.394 0.681 1.00 24.72 226 GLY B N 1
ATOM 4636 C CA . GLY B 1 246 ? 57.771 10.098 1.251 1.00 28.24 226 GLY B CA 1
ATOM 4637 C C . GLY B 1 246 ? 58.976 9.406 0.639 1.00 37.16 226 GLY B C 1
ATOM 4638 O O . GLY B 1 246 ? 59.482 9.823 -0.401 1.00 30.43 226 GLY B O 1
ATOM 4639 N N . ARG B 1 247 ? 59.412 8.316 1.265 1.00 32.65 227 ARG B N 1
ATOM 4640 C CA . ARG B 1 247 ? 60.527 7.537 0.743 1.00 33.24 227 ARG B CA 1
ATOM 4641 C C . ARG B 1 247 ? 60.071 6.500 -0.254 1.00 31.97 227 ARG B C 1
ATOM 4642 O O . ARG B 1 247 ? 59.177 5.705 0.028 1.00 31.22 227 ARG B O 1
ATOM 4650 N N . ARG B 1 248 ? 60.698 6.526 -1.424 1.00 34.60 228 ARG B N 1
ATOM 4651 C CA . ARG B 1 248 ? 60.466 5.537 -2.457 1.00 33.86 228 ARG B CA 1
ATOM 4652 C C . ARG B 1 248 ? 61.601 4.535 -2.439 1.00 34.60 228 ARG B C 1
ATOM 4653 O O . ARG B 1 248 ? 62.770 4.915 -2.474 1.00 35.02 228 ARG B O 1
ATOM 4661 N N . ASP B 1 249 ? 61.261 3.256 -2.352 1.00 33.45 229 ASP B N 1
ATOM 4662 C CA . ASP B 1 249 ? 62.273 2.214 -2.403 1.00 37.80 229 ASP B CA 1
ATOM 4663 C C . ASP B 1 249 ? 62.594 1.906 -3.871 1.00 34.02 229 ASP B C 1
ATOM 4664 O O . ASP B 1 249 ? 62.023 2.527 -4.768 1.00 32.64 229 ASP B O 1
ATOM 4669 N N . LYS B 1 250 ? 63.508 0.967 -4.105 1.00 34.24 230 LYS B N 1
ATOM 4670 C CA . LYS B 1 250 ? 63.895 0.542 -5.457 1.00 38.08 230 LYS B CA 1
ATOM 4671 C C . LYS B 1 250 ? 62.729 0.329 -6.429 1.00 40.06 230 LYS B C 1
ATOM 4672 O O . LYS B 1 250 ? 62.800 0.712 -7.602 1.00 40.01 230 LYS B O 1
ATOM 4678 N N . ARG B 1 251 ? 61.664 -0.294 -5.933 1.00 40.47 231 ARG B N 1
ATOM 4679 C CA . ARG B 1 251 ? 60.526 -0.672 -6.768 1.00 43.39 231 ARG B CA 1
ATOM 4680 C C . ARG B 1 251 ? 59.505 0.450 -7.012 1.00 39.16 231 ARG B C 1
ATOM 4681 O O . ARG B 1 251 ? 58.576 0.286 -7.807 1.00 41.76 231 ARG B O 1
ATOM 4689 N N . GLY B 1 252 ? 59.657 1.576 -6.320 1.00 35.52 232 GLY B N 1
ATOM 4690 C CA . GLY B 1 252 ? 58.678 2.647 -6.416 1.00 36.52 232 GLY B CA 1
ATOM 4691 C C . GLY B 1 252 ? 57.570 2.601 -5.370 1.00 35.47 232 GLY B C 1
ATOM 4692 O O . GLY B 1 252 ? 56.644 3.412 -5.405 1.00 27.66 232 GLY B O 1
ATOM 4693 N N . PHE B 1 253 ? 57.665 1.655 -4.437 1.00 28.35 233 PHE B N 1
ATOM 4694 C CA . PHE B 1 253 ? 56.763 1.611 -3.287 1.00 26.62 233 PHE B CA 1
ATOM 4695 C C . PHE B 1 253 ? 56.991 2.824 -2.408 1.00 30.10 233 PHE B C 1
ATOM 4696 O O . PHE B 1 253 ? 58.106 3.066 -1.948 1.00 31.78 233 PHE B O 1
ATOM 4704 N N . VAL B 1 254 ? 55.928 3.587 -2.176 1.00 25.88 234 VAL B N 1
ATOM 4705 C CA . VAL B 1 254 ? 56.045 4.804 -1.386 1.00 25.49 234 VAL B CA 1
ATOM 4706 C C . VAL B 1 254 ? 55.573 4.642 0.063 1.00 23.95 234 VAL B C 1
ATOM 4707 O O . VAL B 1 254 ? 54.467 4.168 0.334 1.00 22.92 234 VAL B O 1
ATOM 4711 N N . LYS B 1 255 ? 56.454 5.044 0.974 1.00 24.53 235 LYS B N 1
ATOM 4712 C CA . LYS B 1 255 ? 56.205 5.109 2.410 1.00 30.39 235 LYS B CA 1
ATOM 4713 C C . LYS B 1 255 ? 56.085 6.569 2.815 1.00 27.25 235 LYS B C 1
ATOM 4714 O O . LYS B 1 255 ? 56.980 7.350 2.516 1.00 28.08 235 LYS B O 1
ATOM 4720 N N . PRO B 1 256 ? 54.999 6.958 3.498 1.00 27.58 236 PRO B N 1
ATOM 4721 C CA . PRO B 1 256 ? 55.061 8.342 3.977 1.00 22.30 236 PRO B CA 1
ATOM 4722 C C . PRO B 1 256 ? 56.133 8.535 5.042 1.00 21.25 236 PRO B C 1
ATOM 4723 O O . PRO B 1 256 ? 56.544 7.566 5.677 1.00 21.27 236 PRO B O 1
ATOM 4727 N N . ARG B 1 257 ? 56.571 9.773 5.237 1.00 19.73 237 ARG B N 1
ATOM 4728 C CA . ARG B 1 257 ? 57.349 10.124 6.416 1.00 21.92 237 ARG B CA 1
ATOM 4729 C C . ARG B 1 257 ? 56.472 9.913 7.643 1.00 25.98 237 ARG B C 1
ATOM 4730 O O . ARG B 1 257 ? 55.278 10.188 7.600 1.00 23.47 237 ARG B O 1
ATOM 4738 N N . PRO B 1 258 ? 57.055 9.395 8.733 1.00 22.10 238 PRO B N 1
ATOM 4739 C CA . PRO B 1 258 ? 56.254 9.022 9.905 1.00 18.36 238 PRO B CA 1
ATOM 4740 C C . PRO B 1 258 ? 55.519 10.221 10.501 1.00 15.51 238 PRO B C 1
ATOM 4741 O O . PRO B 1 258 ? 56.093 11.306 10.594 1.00 15.88 238 PRO B O 1
ATOM 4745 N N . TRP B 1 259 ? 54.267 10.010 10.898 1.00 13.02 239 TRP B N 1
ATOM 4746 C CA . TRP B 1 259 ? 53.490 11.010 11.616 1.00 16.70 239 TRP B CA 1
ATOM 4747 C C . TRP B 1 259 ? 54.222 11.620 12.804 1.00 17.80 239 TRP B C 1
ATOM 4748 O O . TRP B 1 259 ? 54.162 12.830 13.010 1.00 16.62 239 TRP B O 1
ATOM 4759 N N . TYR B 1 260 ? 54.896 10.792 13.598 1.00 17.67 240 TYR B N 1
ATOM 4760 C CA . TYR B 1 260 ? 55.569 11.307 14.784 1.00 15.74 240 TYR B CA 1
ATOM 4761 C C . TYR B 1 260 ? 57.017 11.712 14.547 1.00 17.12 240 TYR B C 1
ATOM 4762 O O . TYR B 1 260 ? 57.761 11.939 15.500 1.00 16.79 240 TYR B O 1
ATOM 4771 N N . GLU B 1 261 ? 57.430 11.791 13.288 1.00 17.91 241 GLU B N 1
ATOM 4772 C CA . GLU B 1 261 ? 58.703 12.434 13.009 1.00 18.64 241 GLU B CA 1
ATOM 4773 C C . GLU B 1 261 ? 58.506 13.934 12.850 1.00 22.16 241 GLU B C 1
ATOM 4774 O O . GLU B 1 261 ? 57.640 14.393 12.101 1.00 16.35 241 GLU B O 1
ATOM 4780 N N . VAL B 1 262 ? 59.300 14.691 13.591 1.00 17.22 242 VAL B N 1
ATOM 4781 C CA . VAL B 1 262 ? 59.413 16.115 13.367 1.00 18.83 242 VAL B CA 1
ATOM 4782 C C . VAL B 1 262 ? 60.874 16.430 13.127 1.00 22.15 242 VAL B C 1
ATOM 4783 O O . VAL B 1 262 ? 61.754 15.621 13.426 1.00 21.14 242 VAL B O 1
ATOM 4787 N N . GLU B 1 263 ? 61.132 17.600 12.566 1.00 19.74 243 GLU B N 1
ATOM 4788 C CA . GLU B 1 263 ? 62.485 18.110 12.521 1.00 20.35 243 GLU B CA 1
ATOM 4789 C C . GLU B 1 263 ? 62.485 19.385 13.339 1.00 20.98 243 GLU B C 1
ATOM 4790 O O . GLU B 1 263 ? 61.845 20.370 12.968 1.00 23.26 243 GLU B O 1
ATOM 4796 N N . LEU B 1 264 ? 63.186 19.355 14.467 1.00 20.32 244 LEU B N 1
ATOM 4797 C CA . LEU B 1 264 ? 63.318 20.541 15.295 1.00 20.29 244 LEU B CA 1
ATOM 4798 C C . LEU B 1 264 ? 64.579 21.273 14.872 1.00 24.04 244 LEU B C 1
ATOM 4799 O O . LEU B 1 264 ? 65.703 20.838 15.148 1.00 22.98 244 LEU B O 1
ATOM 4804 N N . ILE B 1 265 ? 64.369 22.390 14.189 1.00 21.27 245 ILE B N 1
ATOM 4805 C CA . ILE B 1 265 ? 65.445 23.136 13.564 1.00 27.81 245 ILE B CA 1
ATOM 4806 C C . ILE B 1 265 ? 65.567 24.505 14.225 1.00 28.28 245 ILE B C 1
ATOM 4807 O O . ILE B 1 265 ? 64.634 25.308 14.225 1.00 26.11 245 ILE B O 1
ATOM 4812 N N . VAL B 1 266 ? 66.741 24.747 14.800 1.00 24.78 246 VAL B N 1
ATOM 4813 C CA . VAL B 1 266 ? 66.974 25.915 15.643 1.00 31.64 246 VAL B CA 1
ATOM 4814 C C . VAL B 1 266 ? 67.895 26.920 14.945 1.00 32.71 246 VAL B C 1
ATOM 4815 O O . VAL B 1 266 ? 68.978 26.563 14.470 1.00 25.82 246 VAL B O 1
ATOM 4819 N N . SER B 1 267 ? 67.468 28.178 14.900 1.00 31.86 247 SER B N 1
ATOM 4820 C CA . SER B 1 267 ? 68.210 29.201 14.170 1.00 34.76 247 SER B CA 1
ATOM 4821 C C . SER B 1 267 ? 69.556 29.542 14.813 1.00 30.72 247 SER B C 1
ATOM 4822 O O . SER B 1 267 ? 69.764 29.365 16.017 1.00 29.56 247 SER B O 1
ATOM 4825 N N . LYS B 1 268 ? 70.450 30.058 13.977 1.00 34.89 248 LYS B N 1
ATOM 4826 C CA . LYS B 1 268 ? 71.777 30.523 14.364 1.00 41.52 248 LYS B CA 1
ATOM 4827 C C . LYS B 1 268 ? 71.750 31.543 15.503 1.00 32.60 248 LYS B C 1
ATOM 4828 O O . LYS B 1 268 ? 72.621 31.546 16.369 1.00 33.15 248 LYS B O 1
ATOM 4834 N N . ASP B 1 269 ? 70.743 32.408 15.482 1.00 28.53 249 ASP B N 1
ATOM 4835 C CA . ASP B 1 269 ? 70.496 33.376 16.548 1.00 29.38 249 ASP B CA 1
ATOM 4836 C C . ASP B 1 269 ? 70.433 32.758 17.939 1.00 34.41 249 ASP B C 1
ATOM 4837 O O . ASP B 1 269 ? 70.667 33.438 18.938 1.00 33.61 249 ASP B O 1
ATOM 4842 N N . ILE B 1 270 ? 70.106 31.474 18.008 1.00 30.72 250 ILE B N 1
ATOM 4843 C CA . ILE B 1 270 ? 69.946 30.821 19.298 1.00 27.43 250 ILE B CA 1
ATOM 4844 C C . ILE B 1 270 ? 71.129 29.918 19.635 1.00 28.50 250 ILE B C 1
ATOM 4845 O O . ILE B 1 270 ? 71.668 29.972 20.745 1.00 25.06 250 ILE B O 1
ATOM 4850 N N . THR B 1 271 ? 71.537 29.100 18.669 1.00 24.36 251 THR B N 1
ATOM 4851 C CA . THR B 1 271 ? 72.604 28.131 18.886 1.00 27.70 251 THR B CA 1
ATOM 4852 C C . THR B 1 271 ? 73.972 28.785 19.067 1.00 27.42 251 THR B C 1
ATOM 4853 O O . THR B 1 271 ? 74.902 28.150 19.565 1.00 29.95 251 THR B O 1
ATOM 4857 N N . SER B 1 272 ? 74.089 30.047 18.659 1.00 27.87 252 SER B N 1
ATOM 4858 C CA . SER B 1 272 ? 75.338 30.793 18.796 1.00 36.72 252 SER B CA 1
ATOM 4859 C C . SER B 1 272 ? 75.487 31.400 20.187 1.00 33.76 252 SER B C 1
ATOM 4860 O O . SER B 1 272 ? 76.540 31.934 20.525 1.00 33.83 252 SER B O 1
ATOM 4863 N N . GLN B 1 273 ? 74.431 31.322 20.989 1.00 31.68 253 GLN B N 1
ATOM 4864 C CA . GLN B 1 273 ? 74.432 31.964 22.300 1.00 28.97 253 GLN B CA 1
ATOM 4865 C C . GLN B 1 273 ? 75.226 31.181 23.334 1.00 30.89 253 GLN B C 1
ATOM 4866 O O . GLN B 1 273 ? 75.446 29.976 23.188 1.00 27.96 253 GLN B O 1
ATOM 4872 N N . GLU B 1 274 ? 75.658 31.884 24.377 1.00 28.45 254 GLU B N 1
ATOM 4873 C CA . GLU B 1 274 ? 76.461 31.284 25.437 1.00 35.61 254 GLU B CA 1
ATOM 4874 C C . GLU B 1 274 ? 75.741 30.129 26.114 1.00 28.25 254 GLU B C 1
ATOM 4875 O O . GLU B 1 274 ? 74.562 30.230 26.444 1.00 27.63 254 GLU B O 1
ATOM 4881 N N . GLY B 1 275 ? 76.471 29.043 26.336 1.00 26.89 255 GLY B N 1
ATOM 4882 C CA . GLY B 1 275 ? 75.923 27.864 26.978 1.00 30.29 255 GLY B CA 1
ATOM 4883 C C . GLY B 1 275 ? 75.064 26.906 26.160 1.00 29.63 255 GLY B C 1
ATOM 4884 O O . GLY B 1 275 ? 74.729 25.830 26.655 1.00 32.24 255 GLY B O 1
ATOM 4885 N N . TYR B 1 276 ? 74.681 27.271 24.938 1.00 26.33 256 TYR B N 1
ATOM 4886 C CA . TYR B 1 276 ? 73.893 26.351 24.111 1.00 27.81 256 TYR B CA 1
ATOM 4887 C C . TYR B 1 276 ? 74.666 25.049 23.883 1.00 28.94 256 TYR B C 1
ATOM 4888 O O . TYR B 1 276 ? 75.849 25.083 23.551 1.00 31.74 256 TYR B O 1
ATOM 4897 N N . PRO B 1 277 ? 73.989 23.899 24.044 1.00 30.54 257 PRO B N 1
ATOM 4898 C CA . PRO B 1 277 ? 74.614 22.582 23.869 1.00 28.72 257 PRO B CA 1
ATOM 4899 C C . PRO B 1 277 ? 74.967 22.267 22.420 1.00 29.01 257 PRO B C 1
ATOM 4900 O O . PRO B 1 277 ? 74.225 21.566 21.742 1.00 32.69 257 PRO B O 1
ATOM 4904 N N . VAL B 1 278 ? 76.083 22.805 21.941 1.00 29.64 258 VAL B N 1
ATOM 4905 C CA . VAL B 1 278 ? 76.459 22.627 20.546 1.00 26.88 258 VAL B CA 1
ATOM 4906 C C . VAL B 1 278 ? 77.136 21.285 20.331 1.00 30.14 258 VAL B C 1
ATOM 4907 O O . VAL B 1 278 ? 77.922 20.837 21.162 1.00 32.79 258 VAL B O 1
ATOM 4911 N N . LEU B 1 279 ? 76.808 20.658 19.206 1.00 29.54 259 LEU B N 1
ATOM 4912 C CA . LEU B 1 279 ? 77.460 19.445 18.715 1.00 29.90 259 LEU B CA 1
ATOM 4913 C C . LEU B 1 279 ? 77.727 18.391 19.799 1.00 32.89 259 LEU B C 1
ATOM 4914 O O . LEU B 1 279 ? 78.792 17.785 19.823 1.00 34.00 259 LEU B O 1
ATOM 4919 N N . LYS B 1 280 ? 76.760 18.164 20.683 1.00 30.25 260 LYS B N 1
ATOM 4920 C CA . LYS B 1 280 ? 76.949 17.246 21.808 1.00 32.58 260 LYS B CA 1
ATOM 4921 C C . LYS B 1 280 ? 75.668 16.460 22.108 1.00 34.20 260 LYS B C 1
ATOM 4922 O O . LYS B 1 280 ? 74.559 16.911 21.801 1.00 30.70 260 LYS B O 1
ATOM 4928 N N . SER B 1 281 ? 75.823 15.278 22.698 1.00 27.19 261 SER B N 1
ATOM 4929 C CA . SER B 1 281 ? 74.692 14.589 23.322 1.00 31.26 261 SER B CA 1
ATOM 4930 C C . SER B 1 281 ? 74.524 14.975 24.790 1.00 31.16 261 SER B C 1
ATOM 4931 O O . SER B 1 281 ? 75.499 15.157 25.518 1.00 31.37 261 SER B O 1
ATOM 4934 N N . PHE B 1 282 ? 73.267 15.090 25.207 1.00 26.49 262 PHE B N 1
ATOM 4935 C CA . PHE B 1 282 ? 72.911 15.473 26.565 1.00 25.44 262 PHE B CA 1
ATOM 4936 C C . PHE B 1 282 ? 71.595 14.827 26.983 1.00 29.10 262 PHE B C 1
ATOM 4937 O O . PHE B 1 282 ? 70.781 14.446 26.141 1.00 25.13 262 PHE B O 1
ATOM 4945 N N . THR B 1 283 ? 71.391 14.699 28.286 1.00 24.71 263 THR B N 1
ATOM 4946 C CA . THR B 1 283 ? 70.114 14.229 28.799 1.00 26.44 263 THR B CA 1
ATOM 4947 C C . THR B 1 283 ? 69.085 15.355 28.794 1.00 23.39 263 THR B C 1
ATOM 4948 O O . THR B 1 283 ? 69.395 16.489 29.159 1.00 25.64 263 THR B O 1
ATOM 4952 N N . VAL B 1 284 ? 67.866 15.035 28.376 1.00 23.45 264 VAL B N 1
ATOM 4953 C CA . VAL B 1 284 ? 66.755 15.963 28.484 1.00 23.73 264 VAL B CA 1
ATOM 4954 C C . VAL B 1 284 ? 65.746 15.437 29.494 1.00 21.88 264 VAL B C 1
ATOM 4955 O O . VAL B 1 284 ? 65.414 14.251 29.493 1.00 23.15 264 VAL B O 1
ATOM 4959 N N . ILE B 1 285 ? 65.277 16.311 30.376 1.00 20.29 265 ILE B N 1
ATOM 4960 C CA . ILE B 1 285 ? 64.156 15.955 31.234 1.00 23.88 265 ILE B CA 1
ATOM 4961 C C . ILE B 1 285 ? 63.003 16.933 31.007 1.00 24.27 265 ILE B C 1
ATOM 4962 O O . ILE B 1 285 ? 63.189 18.151 31.074 1.00 22.13 265 ILE B O 1
ATOM 4967 N N . THR B 1 286 ? 61.815 16.392 30.741 1.00 21.19 266 THR B N 1
ATOM 4968 C CA . THR B 1 286 ? 60.678 17.214 30.335 1.00 22.50 266 THR B CA 1
ATOM 4969 C C . THR B 1 286 ? 59.792 17.580 31.519 1.00 23.35 266 THR B C 1
ATOM 4970 O O . THR B 1 286 ? 59.759 16.866 32.528 1.00 24.83 266 THR B O 1
ATOM 4974 N N . ASP B 1 287 ? 59.077 18.695 31.389 1.00 20.17 267 ASP B N 1
ATOM 4975 C CA . ASP B 1 287 ? 58.183 19.162 32.447 1.00 24.07 267 ASP B CA 1
ATOM 4976 C C . ASP B 1 287 ? 57.103 18.147 32.815 1.00 24.23 267 ASP B C 1
ATOM 4977 O O . ASP B 1 287 ? 56.559 18.198 33.914 1.00 23.65 267 ASP B O 1
ATOM 4982 N N . ASP B 1 288 ? 56.787 17.233 31.900 1.00 21.89 268 ASP B N 1
ATOM 4983 C CA . ASP B 1 288 ? 55.753 16.229 32.162 1.00 21.47 268 ASP B CA 1
ATOM 4984 C C . ASP B 1 288 ? 56.327 14.853 32.508 1.00 22.60 268 ASP B C 1
ATOM 4985 O O . ASP B 1 288 ? 55.625 13.842 32.457 1.00 25.62 268 ASP B O 1
ATOM 4990 N N . GLY B 1 289 ? 57.615 14.827 32.845 1.00 23.61 269 GLY B N 1
ATOM 4991 C CA . GLY B 1 289 ? 58.217 13.677 33.500 1.00 20.30 269 GLY B CA 1
ATOM 4992 C C . GLY B 1 289 ? 58.837 12.589 32.646 1.00 25.94 269 GLY B C 1
ATOM 4993 O O . GLY B 1 289 ? 58.769 11.414 33.002 1.00 29.91 269 GLY B O 1
ATOM 4994 N N . TRP B 1 290 ? 59.441 12.962 31.526 1.00 20.20 270 TRP B N 1
ATOM 4995 C CA . TRP B 1 290 ? 60.103 11.990 30.673 1.00 20.25 270 TRP B CA 1
ATOM 4996 C C . TRP B 1 290 ? 61.591 12.300 30.584 1.00 22.95 270 TRP B C 1
ATOM 4997 O O . TRP B 1 290 ? 61.990 13.466 30.575 1.00 25.48 270 TRP B O 1
ATOM 5008 N N . GLN B 1 291 ? 62.411 11.257 30.544 1.00 22.55 271 GLN B N 1
ATOM 5009 C CA . GLN B 1 291 ? 63.842 11.434 30.360 1.00 24.94 271 GLN B CA 1
ATOM 5010 C C . GLN B 1 291 ? 64.341 10.655 29.149 1.00 22.40 271 GLN B C 1
ATOM 5011 O O . GLN B 1 291 ? 64.003 9.485 28.972 1.00 24.41 271 GLN B O 1
ATOM 5017 N N . PHE B 1 292 ? 65.157 11.307 28.327 1.00 19.50 272 PHE B N 1
ATOM 5018 C CA . PHE B 1 292 ? 65.755 10.663 27.164 1.00 22.80 272 PHE B CA 1
ATOM 5019 C C . PHE B 1 292 ? 66.910 11.499 26.628 1.00 24.11 272 PHE B C 1
ATOM 5020 O O . PHE B 1 292 ? 66.945 12.717 26.816 1.00 27.11 272 PHE B O 1
ATOM 5028 N N . GLN B 1 293 ? 67.850 10.840 25.955 1.00 18.68 273 GLN B N 1
ATOM 5029 C CA . GLN B 1 293 ? 68.987 11.530 25.364 1.00 23.56 273 GLN B CA 1
ATOM 5030 C C . GLN B 1 293 ? 68.609 12.283 24.099 1.00 25.06 273 GLN B C 1
ATOM 5031 O O . GLN B 1 293 ? 67.897 11.759 23.240 1.00 24.04 273 GLN B O 1
ATOM 5037 N N . CYS B 1 294 ? 69.079 13.521 23.998 1.00 21.58 274 CYS B N 1
ATOM 5038 C CA . CYS B 1 294 ? 68.978 14.272 22.759 1.00 20.98 274 CYS B CA 1
ATOM 5039 C C . CYS B 1 294 ? 70.361 14.630 22.244 1.00 23.50 274 CYS B C 1
ATOM 5040 O O . CYS B 1 294 ? 71.366 14.457 22.936 1.00 25.53 274 CYS B O 1
ATOM 5043 N N . LYS B 1 295 ? 70.394 15.154 21.030 1.00 26.63 275 LYS B N 1
ATOM 5044 C CA . LYS B 1 295 ? 71.638 15.372 20.323 1.00 23.45 275 LYS B CA 1
ATOM 5045 C C . LYS B 1 295 ? 71.490 16.559 19.389 1.00 24.28 275 LYS B C 1
ATOM 5046 O O . LYS B 1 295 ? 70.482 16.688 18.692 1.00 28.67 275 LYS B O 1
ATOM 5052 N N . THR B 1 296 ? 72.497 17.420 19.361 1.00 25.30 276 THR B N 1
ATOM 5053 C CA . THR B 1 296 ? 72.493 18.549 18.446 1.00 25.81 276 THR B CA 1
ATOM 5054 C C . THR B 1 296 ? 73.545 18.279 17.389 1.00 26.96 276 THR B C 1
ATOM 5055 O O . THR B 1 296 ? 74.583 17.689 17.681 1.00 28.09 276 THR B O 1
ATOM 5059 N N . SER B 1 297 ? 73.276 18.704 16.162 1.00 23.85 277 SER B N 1
ATOM 5060 C CA . SER B 1 297 ? 74.137 18.355 15.042 1.00 28.46 277 SER B CA 1
ATOM 5061 C C . SER B 1 297 ? 73.823 19.204 13.816 1.00 25.28 277 SER B C 1
ATOM 5062 O O . SER B 1 297 ? 72.865 19.979 13.806 1.00 28.74 277 SER B O 1
ATOM 5065 N N . GLY B 1 298 ? 74.643 19.047 12.783 1.00 25.60 278 GLY B N 1
ATOM 5066 C CA . GLY B 1 298 ? 74.465 19.774 11.542 1.00 30.13 278 GLY B CA 1
ATOM 5067 C C . GLY B 1 298 ? 75.101 21.148 11.606 1.00 32.95 278 GLY B C 1
ATOM 5068 O O . GLY B 1 298 ? 75.748 21.494 12.592 1.00 28.02 278 GLY B O 1
ATOM 5069 N N . ASP B 1 299 ? 74.922 21.926 10.543 1.00 35.49 279 ASP B N 1
ATOM 5070 C CA . ASP B 1 299 ? 75.437 23.292 10.486 1.00 33.03 279 ASP B CA 1
ATOM 5071 C C . ASP B 1 299 ? 74.905 24.132 11.640 1.00 35.92 279 ASP B C 1
ATOM 5072 O O . ASP B 1 299 ? 73.702 24.186 11.851 1.00 32.86 279 ASP B O 1
ATOM 5077 N N . TYR B 1 300 ? 75.803 24.793 12.367 1.00 33.88 280 TYR B N 1
ATOM 5078 C CA . TYR B 1 300 ? 75.440 25.671 13.479 1.00 32.76 280 TYR B CA 1
ATOM 5079 C C . TYR B 1 300 ? 74.670 24.934 14.583 1.00 31.52 280 TYR B C 1
ATOM 5080 O O . TYR B 1 300 ? 73.916 25.560 15.326 1.00 30.04 280 TYR B O 1
ATOM 5089 N N . SER B 1 301 ? 74.837 23.613 14.668 1.00 31.59 281 SER B N 1
ATOM 5090 C CA . SER B 1 301 ? 74.150 22.800 15.679 1.00 33.98 281 SER B CA 1
ATOM 5091 C C . SER B 1 301 ? 72.638 22.948 15.512 1.00 27.11 281 SER B C 1
ATOM 5092 O O . SER B 1 301 ? 71.881 22.883 16.481 1.00 31.23 281 SER B O 1
ATOM 5095 N N . LYS B 1 302 ? 72.235 23.179 14.265 1.00 23.98 282 LYS B N 1
ATOM 5096 C CA . LYS B 1 302 ? 70.861 23.465 13.861 1.00 28.39 282 LYS B CA 1
ATOM 5097 C C . LYS B 1 302 ? 69.831 22.393 14.248 1.00 26.33 282 LYS B C 1
ATOM 5098 O O . LYS B 1 302 ? 68.727 22.712 14.697 1.00 24.86 282 LYS B O 1
ATOM 5104 N N . ASN B 1 303 ? 70.208 21.128 14.104 1.00 27.03 283 ASN B N 1
ATOM 5105 C CA . ASN B 1 303 ? 69.285 20.005 14.284 1.00 23.22 283 ASN B CA 1
ATOM 5106 C C . ASN B 1 303 ? 69.191 19.472 15.717 1.00 25.04 283 ASN B C 1
ATOM 5107 O O . ASN B 1 303 ? 70.190 19.045 16.289 1.00 26.14 283 ASN B O 1
ATOM 5112 N N . PHE B 1 304 ? 67.997 19.505 16.296 1.00 20.71 284 PHE B N 1
ATOM 5113 C CA . PHE B 1 304 ? 67.787 19.017 17.657 1.00 22.62 284 PHE B CA 1
ATOM 5114 C C . PHE B 1 304 ? 66.977 17.714 17.561 1.00 22.33 284 PHE B C 1
ATOM 5115 O O . PHE B 1 304 ? 65.859 17.736 17.054 1.00 23.03 284 PHE B O 1
ATOM 5123 N N . ARG B 1 305 ? 67.526 16.597 18.050 1.00 23.90 285 ARG B N 1
ATOM 5124 C CA . ARG B 1 305 ? 66.934 15.264 17.821 1.00 22.92 285 ARG B CA 1
ATOM 5125 C C . ARG B 1 305 ? 66.879 14.372 19.051 1.00 21.65 285 ARG B C 1
ATOM 5126 O O . ARG B 1 305 ? 67.727 14.457 19.936 1.00 23.57 285 ARG B O 1
ATOM 5134 N N . SER B 1 306 ? 65.869 13.513 19.092 1.00 23.42 286 SER B N 1
ATOM 5135 C CA . SER B 1 306 ? 65.893 12.367 19.984 1.00 27.15 286 SER B CA 1
ATOM 5136 C C . SER B 1 306 ? 66.966 11.426 19.487 1.00 22.51 286 SER B C 1
ATOM 5137 O O . SER B 1 306 ? 67.013 11.120 18.301 1.00 23.33 286 SER B O 1
ATOM 5140 N N . GLU B 1 307 ? 67.849 10.990 20.375 1.00 26.97 287 GLU B N 1
ATOM 5141 C CA . GLU B 1 307 ? 69.014 10.241 19.921 1.00 27.89 287 GLU B CA 1
ATOM 5142 C C . GLU B 1 307 ? 68.734 8.733 19.753 1.00 23.07 287 GLU B C 1
ATOM 5143 O O . GLU B 1 307 ? 69.129 8.140 18.751 1.00 26.42 287 GLU B O 1
ATOM 5149 N N . ASN B 1 308 ? 68.056 8.120 20.723 1.00 23.46 288 ASN B N 1
ATOM 5150 C CA . ASN B 1 308 ? 67.817 6.671 20.695 1.00 28.26 288 ASN B CA 1
ATOM 5151 C C . ASN B 1 308 ? 66.641 6.231 19.829 1.00 31.19 288 ASN B C 1
ATOM 5152 O O . ASN B 1 308 ? 66.632 5.123 19.294 1.00 28.67 288 ASN B O 1
ATOM 5157 N N . ASP B 1 309 ? 65.659 7.111 19.683 1.00 24.34 289 ASP B N 1
ATOM 5158 C CA . ASP B 1 309 ? 64.457 6.814 18.916 1.00 21.84 289 ASP B CA 1
ATOM 5159 C C . ASP B 1 309 ? 64.106 8.084 18.165 1.00 22.54 289 ASP B C 1
ATOM 5160 O O . ASP B 1 309 ? 63.820 9.096 18.785 1.00 26.27 289 ASP B O 1
ATOM 5165 N N . LEU B 1 310 ? 64.088 8.018 16.837 1.00 24.19 290 LEU B N 1
ATOM 5166 C CA . LEU B 1 310 ? 63.760 9.174 16.006 1.00 24.90 290 LEU B CA 1
ATOM 5167 C C . LEU B 1 310 ? 62.436 9.837 16.402 1.00 23.24 290 LEU B C 1
ATOM 5168 O O . LEU B 1 310 ? 62.311 11.058 16.355 1.00 22.27 290 LEU B O 1
ATOM 5173 N N . LYS B 1 311 ? 61.486 9.030 16.862 1.00 19.30 291 LYS B N 1
ATOM 5174 C CA . LYS B 1 311 ? 60.097 9.453 16.995 1.00 21.96 291 LYS B CA 1
ATOM 5175 C C . LYS B 1 311 ? 59.775 10.095 18.346 1.00 23.29 291 LYS B C 1
ATOM 5176 O O . LYS B 1 311 ? 58.728 10.726 18.497 1.00 20.06 291 LYS B O 1
ATOM 5182 N N . THR B 1 312 ? 60.660 9.923 19.322 1.00 20.21 292 THR B N 1
ATOM 5183 C CA . THR B 1 312 ? 60.413 10.414 20.676 1.00 20.72 292 THR B CA 1
ATOM 5184 C C . THR B 1 312 ? 60.068 11.907 20.722 1.00 17.22 292 THR B C 1
ATOM 5185 O O . THR B 1 312 ? 59.100 12.303 21.368 1.00 18.51 292 THR B O 1
ATOM 5189 N N . LEU B 1 313 ? 60.860 12.729 20.043 1.00 15.47 293 LEU B N 1
ATOM 5190 C CA . LEU B 1 313 ? 60.663 14.178 20.078 1.00 22.69 293 LEU B CA 1
ATOM 5191 C C . LEU B 1 313 ? 59.340 14.611 19.440 1.00 19.50 293 LEU B C 1
ATOM 5192 O O . LEU B 1 313 ? 58.618 15.451 19.983 1.00 18.49 293 LEU B O 1
ATOM 5197 N N . GLY B 1 314 ? 59.022 14.021 18.294 1.00 18.49 294 GLY B N 1
ATOM 5198 C CA . GLY B 1 314 ? 57.759 14.279 17.629 1.00 16.82 294 GLY B CA 1
ATOM 5199 C C . GLY B 1 314 ? 56.566 13.744 18.399 1.00 19.85 294 GLY B C 1
ATOM 5200 O O . GLY B 1 314 ? 55.510 14.381 18.454 1.00 20.92 294 GLY B O 1
ATOM 5201 N N . LYS B 1 315 ? 56.738 12.576 19.009 1.00 21.16 295 LYS B N 1
ATOM 5202 C CA . LYS B 1 315 ? 55.693 11.982 19.834 1.00 21.11 295 LYS B CA 1
ATOM 5203 C C . LYS B 1 315 ? 55.451 12.820 21.084 1.00 20.56 295 LYS B C 1
ATOM 5204 O O . LYS B 1 315 ? 54.317 12.966 21.539 1.00 18.55 295 LYS B O 1
ATOM 5210 N N . TRP B 1 316 ? 56.526 13.362 21.641 1.00 18.15 296 TRP B N 1
ATOM 5211 C CA . TRP B 1 316 ? 56.419 14.266 22.776 1.00 19.23 296 TRP B CA 1
ATOM 5212 C C . TRP B 1 316 ? 55.663 15.534 22.385 1.00 17.08 296 TRP B C 1
ATOM 5213 O O . TRP B 1 316 ? 54.688 15.909 23.030 1.00 19.73 296 TRP B O 1
ATOM 5224 N N . ILE B 1 317 ? 56.115 16.186 21.320 1.00 16.31 297 ILE B N 1
ATOM 5225 C CA . ILE B 1 317 ? 55.493 17.423 20.857 1.00 18.48 297 ILE B CA 1
ATOM 5226 C C . ILE B 1 317 ? 54.062 17.230 20.336 1.00 18.32 297 ILE B C 1
ATOM 5227 O O . ILE B 1 317 ? 53.131 17.863 20.832 1.00 18.89 297 ILE B O 1
ATOM 5232 N N . LYS B 1 318 ? 53.886 16.363 19.344 1.00 18.79 298 LYS B N 1
ATOM 5233 C CA . LYS B 1 318 ? 52.553 16.116 18.789 1.00 17.19 298 LYS B CA 1
ATOM 5234 C C . LYS B 1 318 ? 51.590 15.439 19.758 1.00 19.73 298 LYS B C 1
ATOM 5235 O O . LYS B 1 318 ? 50.402 15.760 19.778 1.00 20.95 298 LYS B O 1
ATOM 5241 N N . GLY B 1 319 ? 52.089 14.501 20.554 1.00 18.64 299 GLY B N 1
ATOM 5242 C CA . GLY B 1 319 ? 51.243 13.808 21.508 1.00 20.39 299 GLY B CA 1
ATOM 5243 C C . GLY B 1 319 ? 50.606 14.744 22.518 1.00 19.74 299 GLY B C 1
ATOM 5244 O O . GLY B 1 319 ? 49.446 14.572 22.882 1.00 21.61 299 GLY B O 1
ATOM 5245 N N . ARG B 1 320 ? 51.359 15.739 22.968 1.00 18.31 300 ARG B N 1
ATOM 5246 C CA . ARG B 1 320 ? 50.835 16.746 23.881 1.00 21.39 300 ARG B CA 1
ATOM 5247 C C . ARG B 1 320 ? 49.734 17.585 23.229 1.00 22.32 300 ARG B C 1
ATOM 5248 O O . ARG B 1 320 ? 48.672 17.807 23.819 1.00 20.49 300 ARG B O 1
ATOM 5256 N N . LEU B 1 321 ? 49.993 18.042 22.008 1.00 18.37 301 LEU B N 1
ATOM 5257 C CA . LEU B 1 321 ? 48.980 18.735 21.217 1.00 19.39 301 LEU B CA 1
ATOM 5258 C C . LEU B 1 321 ? 47.754 17.851 21.000 1.00 19.58 301 LEU B C 1
ATOM 5259 O O . LEU B 1 321 ? 46.627 18.331 21.024 1.00 19.60 301 LEU B O 1
ATOM 5264 N N . GLU B 1 322 ? 47.981 16.558 20.793 1.00 17.32 302 GLU B N 1
ATOM 5265 C CA . GLU B 1 322 ? 46.883 15.620 20.583 1.00 20.99 302 GLU B CA 1
ATOM 5266 C C . GLU B 1 322 ? 46.084 15.332 21.863 1.00 21.11 302 GLU B C 1
ATOM 5267 O O . GLU B 1 322 ? 44.855 15.208 21.819 1.00 24.22 302 GLU B O 1
ATOM 5273 N N . SER B 1 323 ? 46.770 15.235 22.999 1.00 20.05 303 SER B N 1
ATOM 5274 C CA . SER B 1 323 ? 46.093 14.936 24.261 1.00 25.72 303 SER B CA 1
ATOM 5275 C C . SER B 1 323 ? 45.172 16.080 24.677 1.00 20.79 303 SER B C 1
ATOM 5276 O O . SER B 1 323 ? 44.121 15.852 25.265 1.00 27.42 303 SER B O 1
ATOM 5279 N N . HIS B 1 324 ? 45.580 17.305 24.364 1.00 24.25 304 HIS B N 1
ATOM 5280 C CA . HIS B 1 324 ? 44.770 18.500 24.583 1.00 26.91 304 HIS B CA 1
ATOM 5281 C C . HIS B 1 324 ? 43.654 18.687 23.557 1.00 27.24 304 HIS B C 1
ATOM 5282 O O . HIS B 1 324 ? 42.776 19.527 23.737 1.00 31.15 304 HIS B O 1
ATOM 5289 N N . GLY B 1 325 ? 43.692 17.925 22.472 1.00 29.65 305 GLY B N 1
ATOM 5290 C CA . GLY B 1 325 ? 42.709 18.098 21.415 1.00 22.18 305 GLY B CA 1
ATOM 5291 C C . GLY B 1 325 ? 42.953 19.237 20.437 1.00 24.96 305 GLY B C 1
ATOM 5292 O O . GLY B 1 325 ? 42.055 19.638 19.697 1.00 28.02 305 GLY B O 1
ATOM 5293 N N . CYS B 1 326 ? 44.175 19.754 20.420 1.00 22.92 306 CYS B N 1
ATOM 5294 C CA . CYS B 1 326 ? 44.552 20.845 19.519 1.00 24.89 306 CYS B CA 1
ATOM 5295 C C . CYS B 1 326 ? 45.007 20.363 18.148 1.00 23.22 306 CYS B C 1
ATOM 5296 O O . CYS B 1 326 ? 45.056 21.139 17.195 1.00 24.09 306 CYS B O 1
ATOM 5299 N N . LEU B 1 327 ? 45.325 19.077 18.059 1.00 19.06 307 LEU B N 1
ATOM 5300 C CA . LEU B 1 327 ? 45.804 18.475 16.821 1.00 20.78 307 LEU B CA 1
ATOM 5301 C C . LEU B 1 327 ? 45.091 17.153 16.609 1.00 18.96 307 LEU B C 1
ATOM 5302 O O . LEU B 1 327 ? 44.942 16.367 17.539 1.00 20.95 307 LEU B O 1
ATOM 5307 N N . GLN B 1 328 ? 44.658 16.901 15.381 1.00 21.26 308 GLN B N 1
ATOM 5308 C CA . GLN B 1 328 ? 43.924 15.682 15.089 1.00 26.42 308 GLN B CA 1
ATOM 5309 C C . GLN B 1 328 ? 44.621 14.918 13.981 1.00 18.60 308 GLN B C 1
ATOM 5310 O O . GLN B 1 328 ? 45.743 15.253 13.611 1.00 18.07 308 GLN B O 1
ATOM 5316 N N . ASN B 1 329 ? 43.957 13.891 13.464 1.00 18.73 309 ASN B N 1
ATOM 5317 C CA . ASN B 1 329 ? 44.582 12.992 12.508 1.00 19.12 309 ASN B CA 1
ATOM 5318 C C . ASN B 1 329 ? 44.891 13.717 11.219 1.00 19.61 309 ASN B C 1
ATOM 5319 O O . ASN B 1 329 ? 44.095 14.539 10.767 1.00 19.17 309 ASN B O 1
ATOM 5324 N N . ASN B 1 330 ? 46.055 13.425 10.645 1.00 20.99 310 ASN B N 1
ATOM 5325 C CA . ASN B 1 330 ? 46.391 13.926 9.320 1.00 20.30 310 ASN B CA 1
ATOM 5326 C C . ASN B 1 330 ? 46.343 15.458 9.247 1.00 25.34 310 ASN B C 1
ATOM 5327 O O . ASN B 1 330 ? 45.999 16.034 8.214 1.00 25.67 310 ASN B O 1
ATOM 5332 N N . GLU B 1 331 ? 46.672 16.117 10.357 1.00 21.80 311 GLU B N 1
ATOM 5333 C CA . GLU B 1 331 ? 46.567 17.573 10.416 1.00 21.92 311 GLU B CA 1
ATOM 5334 C C . GLU B 1 331 ? 47.928 18.242 10.626 1.00 22.23 311 GLU B C 1
ATOM 5335 O O . GLU B 1 331 ? 48.722 17.834 11.477 1.00 22.73 311 GLU B O 1
ATOM 5341 N N . LYS B 1 332 ? 48.186 19.281 9.844 1.00 22.16 312 LYS B N 1
ATOM 5342 C CA . LYS B 1 332 ? 49.389 20.078 10.009 1.00 21.66 312 LYS B CA 1
ATOM 5343 C C . LYS B 1 332 ? 49.298 21.012 11.215 1.00 23.12 312 LYS B C 1
ATOM 5344 O O . LYS B 1 332 ? 48.248 21.590 11.505 1.00 24.77 312 LYS B O 1
ATOM 5350 N N . ILE B 1 333 ? 50.412 21.135 11.926 1.00 21.67 313 ILE B N 1
ATOM 5351 C CA . ILE B 1 333 ? 50.566 22.156 12.947 1.00 21.59 313 ILE B CA 1
ATOM 5352 C C . ILE B 1 333 ? 50.700 23.558 12.357 1.00 22.75 313 ILE B C 1
ATOM 5353 O O . ILE B 1 333 ? 51.582 23.824 11.541 1.00 20.89 313 ILE B O 1
ATOM 5358 N N . THR B 1 334 ? 49.791 24.436 12.773 1.00 21.18 314 THR B N 1
ATOM 5359 C CA . THR B 1 334 ? 49.759 25.830 12.344 1.00 23.04 314 THR B CA 1
ATOM 5360 C C . THR B 1 334 ? 49.920 26.727 13.571 1.00 25.27 314 THR B C 1
ATOM 5361 O O . THR B 1 334 ? 50.023 26.224 14.689 1.00 25.87 314 THR B O 1
ATOM 5365 N N . HIS B 1 335 ? 49.957 28.043 13.386 1.00 24.71 315 HIS B N 1
ATOM 5366 C CA . HIS B 1 335 ? 49.978 28.932 14.553 1.00 27.65 315 HIS B CA 1
ATOM 5367 C C . HIS B 1 335 ? 48.686 28.890 15.366 1.00 24.21 315 HIS B C 1
ATOM 5368 O O . HIS B 1 335 ? 48.705 29.168 16.565 1.00 29.80 315 HIS B O 1
ATOM 5375 N N . GLU B 1 336 ? 47.572 28.541 14.734 1.00 22.80 316 GLU B N 1
ATOM 5376 C CA . GLU B 1 336 ? 46.325 28.437 15.478 1.00 27.90 316 GLU B CA 1
ATOM 5377 C C . GLU B 1 336 ? 46.322 27.193 16.372 1.00 28.01 316 GLU B C 1
ATOM 5378 O O . GLU B 1 336 ? 45.730 27.209 17.454 1.00 25.92 316 GLU B O 1
ATOM 5384 N N . THR B 1 337 ? 46.966 26.120 15.916 1.00 22.28 317 THR B N 1
ATOM 5385 C CA . THR B 1 337 ? 47.181 24.944 16.757 1.00 23.11 317 THR B CA 1
ATOM 5386 C C . THR B 1 337 ? 47.839 25.361 18.067 1.00 21.27 317 THR B C 1
ATOM 5387 O O . THR B 1 337 ? 47.396 24.996 19.155 1.00 21.85 317 THR B O 1
ATOM 5391 N N . LEU B 1 338 ? 48.901 26.145 17.928 1.00 21.81 318 LEU B N 1
ATOM 5392 C CA . LEU B 1 338 ? 49.731 26.587 19.036 1.00 24.79 318 LEU B CA 1
ATOM 5393 C C . LEU B 1 338 ? 48.994 27.573 19.946 1.00 25.94 318 LEU B C 1
ATOM 5394 O O . LEU B 1 338 ? 49.060 27.470 21.175 1.00 22.04 318 LEU B O 1
ATOM 5399 N N . ARG B 1 339 ? 48.295 28.524 19.328 1.00 28.49 319 ARG B N 1
ATOM 5400 C CA . ARG B 1 339 ? 47.435 29.463 20.046 1.00 27.80 319 ARG B CA 1
ATOM 5401 C C . ARG B 1 339 ? 46.371 28.754 20.889 1.00 25.73 319 ARG B C 1
ATOM 5402 O O . ARG B 1 339 ? 46.153 29.117 22.040 1.00 28.84 319 ARG B O 1
ATOM 5410 N N . GLU B 1 340 ? 45.710 27.754 20.318 1.00 24.89 320 GLU B N 1
ATOM 5411 C CA . GLU B 1 340 ? 44.698 27.005 21.057 1.00 25.99 320 GLU B CA 1
ATOM 5412 C C . GLU B 1 340 ? 45.350 26.246 22.207 1.00 31.51 320 GLU B C 1
ATOM 5413 O O . GLU B 1 340 ? 44.825 26.194 23.320 1.00 28.66 320 GLU B O 1
ATOM 5419 N N . TYR B 1 341 ? 46.515 25.668 21.929 1.00 28.22 321 TYR B N 1
ATOM 5420 C CA . TYR B 1 341 ? 47.318 25.010 22.956 1.00 27.08 321 TYR B CA 1
ATOM 5421 C C . TYR B 1 341 ? 47.748 25.954 24.074 1.00 22.31 321 TYR B C 1
ATOM 5422 O O . TYR B 1 341 ? 47.701 25.586 25.244 1.00 23.84 321 TYR B O 1
ATOM 5431 N N . GLY B 1 342 ? 48.156 27.165 23.709 1.00 26.52 322 GLY B N 1
ATOM 5432 C CA . GLY B 1 342 ? 48.639 28.127 24.681 1.00 22.55 322 GLY B CA 1
ATOM 5433 C C . GLY B 1 342 ? 50.150 28.271 24.720 1.00 22.70 322 GLY B C 1
ATOM 5434 O O . GLY B 1 342 ? 50.692 28.862 25.651 1.00 33.17 322 GLY B O 1
ATOM 5435 N N . ASN B 1 343 ? 50.839 27.724 23.725 1.00 23.41 323 ASN B N 1
ATOM 5436 C CA . ASN B 1 343 ? 52.289 27.858 23.671 1.00 22.94 323 ASN B CA 1
ATOM 5437 C C . ASN B 1 343 ? 52.840 27.641 22.265 1.00 20.61 323 ASN B C 1
ATOM 5438 O O . ASN B 1 343 ? 52.379 26.759 21.540 1.00 22.81 323 ASN B O 1
ATOM 5443 N N . ASP B 1 344 ? 53.828 28.445 21.887 1.00 19.02 324 ASP B N 1
ATOM 5444 C CA . ASP B 1 344 ? 54.452 28.320 20.575 1.00 20.85 324 ASP B CA 1
ATOM 5445 C C . ASP B 1 344 ? 55.966 28.202 20.661 1.00 23.20 324 ASP B C 1
ATOM 5446 O O . ASP B 1 344 ? 56.663 28.414 19.668 1.00 24.24 324 ASP B O 1
ATOM 5451 N N . HIS B 1 345 ? 56.478 27.885 21.845 1.00 22.89 325 HIS B N 1
ATOM 5452 C CA . HIS B 1 345 ? 57.919 27.747 22.014 1.00 26.00 325 HIS B CA 1
ATOM 5453 C C . HIS B 1 345 ? 58.275 26.559 22.885 1.00 26.11 325 HIS B C 1
ATOM 5454 O O . HIS B 1 345 ? 57.508 26.170 23.768 1.00 20.44 325 HIS B O 1
ATOM 5461 N N . PHE B 1 346 ? 59.458 26.001 22.639 1.00 22.26 326 PHE B N 1
ATOM 5462 C CA . PHE B 1 346 ? 60.005 24.963 23.495 1.00 23.39 326 PHE B CA 1
ATOM 5463 C C . PHE B 1 346 ? 61.096 25.589 24.355 1.00 21.36 326 PHE B C 1
ATOM 5464 O O . PHE B 1 346 ? 62.030 26.207 23.843 1.00 23.35 326 PHE B O 1
ATOM 5472 N N . GLU B 1 347 ? 60.974 25.417 25.664 1.00 23.55 327 GLU B N 1
ATOM 5473 C CA . GLU B 1 347 ? 61.935 25.995 26.589 1.00 25.14 327 GLU B CA 1
ATOM 5474 C C . GLU B 1 347 ? 63.031 25.009 26.945 1.00 21.13 327 GLU B C 1
ATOM 5475 O O . GLU B 1 347 ? 62.764 23.940 27.489 1.00 22.48 327 GLU B O 1
ATOM 5481 N N . LEU B 1 348 ? 64.264 25.391 26.640 1.00 20.20 328 LEU B N 1
ATOM 5482 C CA . LEU B 1 348 ? 65.432 24.590 26.961 1.00 19.94 328 LEU B CA 1
ATOM 5483 C C . LEU B 1 348 ? 66.331 25.362 27.918 1.00 25.54 328 LEU B C 1
ATOM 5484 O O . LEU B 1 348 ? 66.937 26.362 27.530 1.00 22.81 328 LEU B O 1
ATOM 5489 N N . ARG B 1 349 ? 66.424 24.907 29.165 1.00 25.98 329 ARG B N 1
ATOM 5490 C CA . ARG B 1 349 ? 67.269 25.595 30.138 1.00 25.40 329 ARG B CA 1
ATOM 5491 C C . ARG B 1 349 ? 68.133 24.635 30.966 1.00 26.79 329 ARG B C 1
ATOM 5492 O O . ARG B 1 349 ? 67.801 23.460 31.145 1.00 25.06 329 ARG B O 1
ATOM 5500 N N . SER B 1 350 ? 69.246 25.166 31.466 1.00 23.36 330 SER B N 1
ATOM 5501 C CA . SER B 1 350 ? 70.301 24.373 32.089 1.00 22.34 330 SER B CA 1
ATOM 5502 C C . SER B 1 350 ? 70.011 23.891 33.502 1.00 25.28 330 SER B C 1
ATOM 5503 O O . SER B 1 350 ? 69.101 24.375 34.174 1.00 26.89 330 SER B O 1
ATOM 5506 N N . THR B 1 351 ? 70.808 22.914 33.921 1.00 27.69 331 THR B N 1
ATOM 5507 C CA . THR B 1 351 ? 70.894 22.470 35.302 1.00 27.98 331 THR B CA 1
ATOM 5508 C C . THR B 1 351 ? 72.354 22.612 35.708 1.00 32.66 331 THR B C 1
ATOM 5509 O O . THR B 1 351 ? 73.173 23.053 34.902 1.00 26.50 331 THR B O 1
ATOM 5513 N N . ASP B 1 352 ? 72.685 22.244 36.944 1.00 31.18 332 ASP B N 1
ATOM 5514 C CA . ASP B 1 352 ? 74.067 22.357 37.410 1.00 35.92 332 ASP B CA 1
ATOM 5515 C C . ASP B 1 352 ? 74.930 21.298 36.730 1.00 40.88 332 ASP B C 1
ATOM 5516 O O . ASP B 1 352 ? 76.157 21.362 36.754 1.00 46.35 332 ASP B O 1
ATOM 5521 N N . ASN B 1 353 ? 74.271 20.337 36.092 1.00 34.55 333 ASN B N 1
ATOM 5522 C CA . ASN B 1 353 ? 74.952 19.369 35.251 1.00 29.81 333 ASN B CA 1
ATOM 5523 C C . ASN B 1 353 ? 74.832 19.854 33.819 1.00 33.30 333 ASN B C 1
ATOM 5524 O O . ASN B 1 353 ? 73.728 19.939 33.284 1.00 35.83 333 ASN B O 1
ATOM 5529 N N . PRO B 1 354 ? 75.971 20.159 33.185 1.00 33.91 334 PRO B N 1
ATOM 5530 C CA . PRO B 1 354 ? 75.974 20.670 31.810 1.00 30.06 334 PRO B CA 1
ATOM 5531 C C . PRO B 1 354 ? 75.513 19.618 30.790 1.00 38.47 334 PRO B C 1
ATOM 5532 O O . PRO B 1 354 ? 75.339 19.934 29.609 1.00 34.51 334 PRO B O 1
ATOM 5536 N N . ASP B 1 355 ? 75.325 18.380 31.244 1.00 33.90 335 ASP B N 1
ATOM 5537 C CA . ASP B 1 355 ? 74.861 17.310 30.368 1.00 33.12 335 ASP B CA 1
ATOM 5538 C C . ASP B 1 355 ? 73.411 16.941 30.648 1.00 30.82 335 ASP B C 1
ATOM 5539 O O . ASP B 1 355 ? 72.859 16.047 30.008 1.00 29.87 335 ASP B O 1
ATOM 5544 N N . VAL B 1 356 ? 72.794 17.635 31.597 1.00 27.52 336 VAL B N 1
ATOM 5545 C CA . VAL B 1 356 ? 71.373 17.458 31.860 1.00 25.61 336 VAL B CA 1
ATOM 5546 C C . VAL B 1 356 ? 70.639 18.770 31.605 1.00 26.58 336 VAL B C 1
ATOM 5547 O O . VAL B 1 356 ? 70.967 19.802 32.188 1.00 27.18 336 VAL B O 1
ATOM 5551 N N . TRP B 1 357 ? 69.638 18.725 30.736 1.00 27.35 337 TRP B N 1
ATOM 5552 C CA . TRP B 1 357 ? 68.878 19.919 30.406 1.00 21.62 337 TRP B CA 1
ATOM 5553 C C . TRP B 1 357 ? 67.399 19.742 30.707 1.00 26.88 337 TRP B C 1
ATOM 5554 O O . TRP B 1 357 ? 66.898 18.619 30.761 1.00 27.32 337 TRP B O 1
ATOM 5565 N N . LEU B 1 358 ? 66.705 20.858 30.902 1.00 26.09 338 LEU B N 1
ATOM 5566 C CA . LEU B 1 358 ? 65.260 20.832 31.070 1.00 23.09 338 LEU B CA 1
ATOM 5567 C C . LEU B 1 358 ? 64.572 21.311 29.798 1.00 29.07 338 LEU B C 1
ATOM 5568 O O . LEU B 1 358 ? 64.963 22.319 29.207 1.00 23.61 338 LEU B O 1
ATOM 5573 N N . LEU B 1 359 ? 63.551 20.570 29.378 1.00 22.64 339 LEU B N 1
ATOM 5574 C CA . LEU B 1 359 ? 62.818 20.877 28.157 1.00 23.10 339 LEU B CA 1
ATOM 5575 C C . LEU B 1 359 ? 61.326 20.920 28.456 1.00 20.70 339 LEU B C 1
ATOM 5576 O O . LEU B 1 359 ? 60.768 19.955 28.974 1.00 21.44 339 LEU B O 1
ATOM 5581 N N . SER B 1 360 ? 60.680 22.033 28.127 1.00 19.64 340 SER B N 1
ATOM 5582 C CA . SER B 1 360 ? 59.278 22.212 28.474 1.00 20.35 340 SER B CA 1
ATOM 5583 C C . SER B 1 360 ? 58.421 22.653 27.295 1.00 22.00 340 SER B C 1
ATOM 5584 O O . SER B 1 360 ? 58.869 23.410 26.432 1.00 20.80 340 SER B O 1
ATOM 5587 N N . PHE B 1 361 ? 57.183 22.170 27.276 1.00 20.77 341 PHE B N 1
ATOM 5588 C CA . PHE B 1 361 ? 56.197 22.574 26.286 1.00 19.95 341 PHE B CA 1
ATOM 5589 C C . PHE B 1 361 ? 54.815 22.550 26.934 1.00 23.09 341 PHE B C 1
ATOM 5590 O O . PHE B 1 361 ? 53.928 21.818 26.492 1.00 21.45 341 PHE B O 1
ATOM 5598 N N . LYS B 1 362 ? 54.650 23.326 28.007 1.00 23.97 342 LYS B N 1
ATOM 5599 C CA . LYS B 1 362 ? 53.358 23.429 28.683 1.00 25.51 342 LYS B CA 1
ATOM 5600 C C . LYS B 1 362 ? 52.351 24.237 27.889 1.00 24.06 342 LYS B C 1
ATOM 5601 O O . LYS B 1 362 ? 52.675 25.298 27.352 1.00 24.92 342 LYS B O 1
ATOM 5607 N N . GLY B 1 363 ? 51.118 23.746 27.847 1.00 26.35 343 GLY B N 1
ATOM 5608 C CA . GLY B 1 363 ? 50.035 24.486 27.228 1.00 30.56 343 GLY B CA 1
ATOM 5609 C C . GLY B 1 363 ? 49.342 25.315 28.293 1.00 35.67 343 GLY B C 1
ATOM 5610 O O . GLY B 1 363 ? 49.668 25.193 29.475 1.00 35.45 343 GLY B O 1
ATOM 5611 N N . LYS B 1 364 ? 48.394 26.161 27.895 1.00 31.94 344 LYS B N 1
ATOM 5612 C CA . LYS B 1 364 ? 47.712 27.005 28.871 1.00 40.69 344 LYS B CA 1
ATOM 5613 C C . LYS B 1 364 ? 46.898 26.094 29.783 1.00 46.18 344 LYS B C 1
ATOM 5614 O O . LYS B 1 364 ? 46.858 26.304 30.997 1.00 50.33 344 LYS B O 1
ATOM 5617 N N . ASN B 1 365 ? 46.286 25.073 29.182 1.00 46.82 345 ASN B N 1
ATOM 5618 C CA . ASN B 1 365 ? 45.636 23.985 29.905 1.00 47.24 345 ASN B CA 1
ATOM 5619 C C . ASN B 1 365 ? 44.574 24.437 30.903 1.00 52.03 345 ASN B C 1
ATOM 5620 O O . ASN B 1 365 ? 43.425 24.689 30.542 1.00 57.82 345 ASN B O 1
#

Secondary structure (DSSP, 8-state):
--EEEEE---TT---SSSBHHHHHHHHHHH-SEEEEEES---HHHHHHHHHHHHH----SEEEEEE-SHHHH---HHHHHH--HHHHHHHTTSEEEEE-SSS-B---EEEEEETTEEEEEEES--S--TTSS---SB-EEEEEEHHHHHHHHHHHHHHHHHH-EEGGGSPPPSS-PPP---TT----EE--HHHHHHHHHSPPS-EEEEE----SSSGGGGGGSPPEEPTT--EEPPPTT---EE--HHHHTSTT--TT-EEEEEETTSEEEEEEEESGGG-EEEESS-TTHHHHHHHHHHHHTTS--TT----HHHHHHHT--EEEEEE-SSTTEEEEE-----/--EEEEE---TT---SSSBHHHHHHHHHHH-SEEEEEES---HHHHHHHHHHHHH----SEEEEEE-SHHHH---HHHHHH--HHHHHHHHTSEEEEE-SSS-B---EEEEEETTEEEEEEES--S--TTSS---SB-EEEEEEHHHHHHHHHHHHHHHHHH-EEGGGSPPPSS-PPP---TT----EE--HHHHHHHHHSPPS-EEEEE----SSSGGGGGGSPPEE-TT--EEPPPTT---EE--HHHHTSTT--TT-EEEEEETTSEEEEEEEESGGG-EEEESS-TTHHHHHHHHHHHHTTS--TT----HHHHHHHT--EEEEEE-SSTTEEEEE-----

CATH classification: 3.30.870.10

InterPro domains:
  IPR019065 Restriction endonuclease, type II, NgoFVII, N-terminal domain [PF09565] (17-170)
  IPR048923 Restriction endonuclease, type II, NgoFVII, C-terminal B3-like DNA-binding domain [PF20731] (198-332)

Radius of gyration: 27.29 Å; Cα contacts (8 Å, |Δi|>4): 1547; chains: 2; bounding box: 67×72×69 Å

Foldseek 3Di:
DLKFKEKQCPDVNRPGPHHDLVVVCVLVVQFQEKEWEALDEDLLLLLQVLVLVVQDVSHQAYEYEHAADVVPFAAPQRLVSLCSQVVCVVSVRYAYWYFPPHRDHWTKMWGHRPPWIKIKGWHDGRYCSVPSDDQDMTMIMMGTDPVRVVSVVVSVVCCVPGTDGSVPDPDDPDHDADDLPLVRPFKDFADLVCLVVQVPDDFPDKDWFFDDQDCCAALNVQNHAFDADPVGRTGGDGQLAGWRFGDLVTLVDPLRQAQDKAWEAESNGMIAIWGFDDDSSGTIAGPGDRRSVSSVVVVLLVSVVLDHRPDGDHPVSCVQFAHGIWMWGDGPDSRYIYIYDHGPD/DQKFKAKQCPPVNNDGPHHDLVVVCVLVVQFQEKEWEALDDALQLLLQVLVLVVQDPSHQAYEYEHAADQVPFAAPSRLVSLVSQVVCVVSVRYAYWYFPPDNDHWTKMWGQRPHWIKIKGWHDGRDCSVPSDDLDMTMIMMGTDPVRVVSVVVSVVCCVPGTDGSVPDDDRPDHDFDDLPLVSPFKDFADLVVLVVQVPDDFPDKFKAFQDQPCCAALNVQNHAFDQDPVRRTGGDGQLAGWRFGDLVTLVDPLRPAQDKAWEAESRGMIAIWGFDDVSSGTIAGDGDRRSVSSVVVVLLVSLPLDHRPDGDHVVSQVVQAHGIWMWGDDPDSRYIYIYDHGPD

B-factor: mean 27.27, std 8.85, range [11.44, 92.88]

Nearest PDB structures (foldseek):
  4rct-assembly1_B  TM=1.001E+00  e=4.485E-75  Neisseria gonorrhoeae FA 1090
  4rd5-assembly2_B  TM=9.649E-01  e=7.211E-31  Neisseria gonorrhoeae FA 1090
  7clg-assembly1_A  TM=7.342E-01  e=4.049E-09  Staphylococcus aureus subsp. aureus USA300
  7clg-assembly1_B  TM=6.103E-01  e=4.568E-09  Staphylococcus aureus subsp. aureus USA300
  6h3i-assembly1_F  TM=3.723E-01  e=5.325E+00  Flavobacterium johnsoniae

Organism: Neisseria gonorrhoeae (strain ATCC 700825 / FA 1090) (NCBI:txid242231)

Solvent-accessible surface area: 30100 Å² total

Sequence (690 aa):
SHMNTVFSNIANAKITEKSLNAVWMDLFKSADEVLMATGYVSNDAVVELHKILELNDHIQKIDLLVGMHYLEGFSHLQYDSLKLNDFLRHEKRGAVYVSPFVKFHGKMYSFKNYQKINGLIGSANLTCFWDSTERTYETMLHLNGKPAQILQADIQSTIHKLGKNIQEVERPSKFIEHNSHLENLGVQKIAPEQIRQLFAQTSEYHFSIPAKTEEKSNLNVFFGEGRRDKRGFVKPRPWYEVELIVSKDITSQEGYPVLKSFTVITDDGWQFQCKTSGDYSKNFRSENDLKTLGKWIKGRLESHGCLQNNEKITHETLREYGNDHFELRSTDNPDVWLLSFKGKNSHMNTVFSNIANAKITEKSLNAVWMDLFKSADEVLMATGYVSNDAVVELHKILELNDHIQKIDLLVGMHYLEGFSHLQYDSLKLNDFLRHEKRGAVYVSPFVKFHGKMYSFKNYQKINGLIGSANLTCFWDSTERTYETMLHLNGKPAQILQADIQSTIHKLGKNIQEVERPSKFIEHNSHLENLGVQKIAPEQIRQLFAQTSEYHFSIPAKTEEKSNLNVFFGEGRRDKRGFVKPRPWYEVELIVSKDITSQEGYPVLKSFTVITDDGWQFQCKTSGDYSKNFRSENDLKTLGKWIKGRLESHGCLQNNEKITHETLREYGNDHFELRSTDNPDVWLLSFKGKN